Protein AF-0000000084952090 (afdb_homodimer)

pLDDT: mean 94.1, std 9.02, range [38.41, 98.94]

Nearest PDB structures (foldseek):
  3zok-assembly2_D  TM=9.155E-01  e=1.968E-28  Actinidia chinensis
  3okf-assembly1_B  TM=8.513E-01  e=1.445E-29  Vibrio cholerae O1 biovar El Tor str. N16961
  6lk2-assembly2_B  TM=8.761E-01  e=4.570E-27  Providencia alcalifaciens F90-2004
  5eks-assembly3_B-2  TM=8.625E-01  e=2.286E-27  Acinetobacter baumannii
  2d2x-assembly1_A  TM=8.393E-01  e=6.161E-25  Niallia circulans

InterPro domains:
  IPR016037 3-dehydroquinate synthase AroB [TIGR01357] (9-350)
  IPR030960 3-dehydroquinate synthase, N-terminal domain [PF01761] (62-174)
  IPR030963 3-dehydroquinate synthase family [PIRSF001455] (5-344)
  IPR050071 Dehydroquinate Synthase [PTHR43622] (6-352)
  IPR056179 3-dehydroquinate synthase, C-terminal domain [PF24621] (176-319)

Organism: Flavobacterium frigoris (strain PS1) (NCBI:txid1086011)

Radius of gyration: 27.33 Å; Cα contacts (8 Å, |Δi|>4): 1380; chains: 2; bounding box: 59×80×60 Å

Sequence (710 aa):
MQSIQASNYPIHFNEKGYEALNLHLKENKYSNLFIIVDTNTNEFCLPKFLPFIETDLTIEIIEFENGEENKNIETCVQIWNVLTELGADRKTLIINLGGGVVTDLGGFVSSTFKRGVAFIHIPTTLLSMVDASVGGKNGVDLGNLKNQIGVINTPNMVLIDTEYLETLPQNEMRSGLAEMLKHGLIYDKAYWEQFLDLKAIDFVDLDELIHRSVAIKNEIVSQDPTEKHIRKSLNFGHTLGHAIESYFLENENKTTLLHGEAIAIGMILESYISLDKELINADEYNLIKTTIKSIFEDVTILDNDIQPILELLIHDKKNEYGTIQFALIEGIGNIKINQSVENELILRAFNDYKSMQSIQASNYPIHFNEKGYEALNLHLKENKYSNLFIIVDTNTNEFCLPKFLPFIETDLTIEIIEFENGEENKNIETCVQIWNVLTELGADRKTLIINLGGGVVTDLGGFVSSTFKRGVAFIHIPTTLLSMVDASVGGKNGVDLGNLKNQIGVINTPNMVLIDTEYLETLPQNEMRSGLAEMLKHGLIYDKAYWEQFLDLKAIDFVDLDELIHRSVAIKNEIVSQDPTEKHIRKSLNFGHTLGHAIESYFLENENKTTLLHGEAIAIGMILESYISLDKELINADEYNLIKTTIKSIFEDVTILDNDIQPILELLIHDKKNEYGTIQFALIEGIGNIKINQSVENELILRAFNDYKS

Foldseek 3Di:
DDWDDFPQAIEAEAPVLLVVVQVVQVVADAQAEEEEDEPVCVPQPVVVPVVSHDDPHHYHYHYHHDDLQCQAVVVLVVVLVVCVVVPPDQRYEYEQEEALSSQQSVLQSQCPNVNHHAYEYEYLFLQRLLDRLPQQWHAGADQLAGRPGTDRGHHNYYYYYPVSCVPPDPLRNLLSVLLLCLLQQAANVVLNVVLLCVVPQDPVNVVVSSVVSNVSLSVQCSVPSPCPPSNLSSCQLVLLLSLLQSLQVPDPVHDHDDSSQSSLLSNLLLQLVCCVVVLDDPVQSVSSLVSSCVSHPQDDDDPVSLVSSVVSSVVVVCVPVQWHWHWHGNGGNHIDGGDTDHVVSSVVSVVVSVD/DDWDDFPQAIEAEAPVLLVVVQVVQVVADAQAEEEEDEPVCVPQPVVVPVVSHDDPHHYHYHYHHDDLQCQAVVVLVVVLVVCVVVPPDQRYEYEQEEALSSQQSVLQSQCPNVNHHAYEYEYLFLQRLLDRLPQQWHAGADQLAGRPGTDRGHHNYYYYYPVSCVPPDPLRNLLNVLLLCLLQQAANVVLNVVLLCVVPADDVNVVVSSVVSNVSLSVQCSVPSPCPPSNLSSCQLVLLLSLLQSLQVPDPVHPHDDSSQSSLLSNLLLALVCCVVVLDDPVQSVSSLVSSCVSHPQDDDDPVSLVSSVVSSVVVVCVPVQWHWHWHGNGGNHIDGGDTDHVVSSVVSVVVSVD

Solvent-accessible surface area (backbone atoms only — not comparable to full-atom values): 36079 Å² total; per-residue (Å²): 116,80,64,45,81,48,90,81,30,44,34,27,34,42,73,58,20,48,53,51,48,34,50,49,57,69,73,41,89,57,73,34,36,36,39,40,26,26,55,63,29,50,68,72,41,44,73,70,49,56,80,63,62,64,75,88,59,58,76,44,80,46,75,45,69,66,58,74,89,49,31,29,62,67,51,44,52,53,51,52,50,51,39,46,75,72,52,46,40,77,48,22,35,38,36,17,39,18,34,43,58,36,29,15,37,42,44,33,46,31,45,22,43,63,41,36,31,51,31,32,34,33,31,39,32,50,36,9,54,46,42,46,60,57,77,17,61,16,28,23,22,55,85,67,41,75,56,37,37,19,37,73,59,69,42,67,30,31,34,40,39,75,71,46,48,75,77,46,53,66,69,52,46,52,24,15,46,36,56,48,48,46,47,8,38,45,60,32,43,71,63,35,59,60,59,77,49,56,90,73,60,50,70,73,50,44,55,54,51,45,51,48,35,34,48,52,50,46,56,40,28,65,75,21,77,82,51,84,54,70,30,41,47,76,40,46,16,40,65,56,7,50,20,46,32,30,46,24,60,71,34,87,93,41,76,66,57,55,71,24,56,23,29,46,52,13,39,43,35,40,38,44,48,15,36,76,69,63,36,34,51,71,66,57,42,50,51,51,43,54,54,51,53,72,77,40,81,89,74,92,76,54,79,83,48,48,61,66,29,52,58,51,38,52,56,45,30,58,30,59,94,82,25,38,58,34,33,28,43,49,35,79,21,23,59,42,63,77,38,74,46,52,69,68,58,54,51,51,23,55,55,56,72,74,103,115,82,63,44,80,47,90,80,29,44,34,28,34,42,72,59,21,47,53,51,49,35,51,50,58,69,73,40,86,56,74,34,36,36,38,40,26,25,56,62,29,50,69,72,42,42,73,69,48,57,79,64,61,64,74,90,57,60,76,44,80,45,74,45,70,65,58,73,90,50,31,29,61,69,51,44,52,53,50,53,50,50,39,49,74,73,50,47,40,77,46,23,36,38,36,17,39,18,35,42,58,38,29,15,39,42,44,31,47,30,46,22,42,61,43,34,32,51,30,32,34,32,30,39,34,50,36,9,55,45,44,47,59,56,76,17,60,17,27,22,23,54,86,66,41,74,55,35,36,20,36,73,57,69,44,67,31,32,33,39,38,74,71,45,49,76,78,47,54,66,68,54,45,51,24,15,46,36,57,48,48,46,48,8,38,45,60,30,43,72,62,34,58,61,59,76,49,56,90,73,59,49,69,73,50,44,56,53,51,45,52,48,37,34,50,53,50,46,55,40,29,64,74,20,73,81,52,84,54,69,30,41,47,75,39,46,16,40,66,58,6,50,21,46,33,29,45,26,61,70,34,86,91,39,73,65,56,55,70,24,55,23,28,44,53,12,38,44,36,40,38,44,48,16,36,74,69,64,36,34,51,71,67,57,42,50,51,52,42,54,53,51,54,72,74,40,80,90,75,91,76,53,79,81,48,48,61,64,28,52,56,50,38,54,56,44,29,56,31,60,94,82,24,37,56,34,33,27,42,50,36,79,20,23,60,41,63,76,39,75,46,54,70,69,58,53,52,50,23,55,55,55,71,75,103

Structure (mmCIF, N/CA/C/O backbone):
data_AF-0000000084952090-model_v1
#
loop_
_entity.id
_entity.type
_entity.pdbx_description
1 polymer '3-dehydroquinate synthase'
#
loop_
_atom_site.group_PDB
_atom_site.id
_atom_site.type_symbol
_atom_site.label_atom_id
_atom_site.label_alt_id
_atom_site.label_comp_id
_atom_site.label_asym_id
_atom_site.label_entity_id
_atom_site.label_seq_id
_atom_site.pdbx_PDB_ins_code
_atom_site.Cartn_x
_atom_site.Cartn_y
_atom_site.Cartn_z
_atom_site.occupancy
_atom_site.B_iso_or_equiv
_atom_site.auth_seq_id
_atom_site.auth_comp_id
_atom_site.auth_asym_id
_atom_site.auth_atom_id
_atom_site.pdbx_PDB_model_num
ATOM 1 N N . MET A 1 1 ? 21.766 16.672 18.969 1 80.75 1 MET A N 1
ATOM 2 C CA . MET A 1 1 ? 20.422 16.219 19.312 1 80.75 1 MET A CA 1
ATOM 3 C C . MET A 1 1 ? 20.391 14.695 19.438 1 80.75 1 MET A C 1
ATOM 5 O O . MET A 1 1 ? 21.016 13.984 18.656 1 80.75 1 MET A O 1
ATOM 9 N N . GLN A 1 2 ? 19.625 14.297 20.438 1 89.62 2 GLN A N 1
ATOM 10 C CA . GLN A 1 2 ? 19.516 12.867 20.688 1 89.62 2 GLN A CA 1
ATOM 11 C C . GLN A 1 2 ? 18.562 12.195 19.703 1 89.62 2 GLN A C 1
ATOM 13 O O . GLN A 1 2 ? 17.531 12.773 19.344 1 89.62 2 GLN A O 1
ATOM 18 N N . SER A 1 3 ? 18.953 11.031 19.297 1 95.19 3 SER A N 1
ATOM 19 C CA . SER A 1 3 ? 18.094 10.258 18.422 1 95.19 3 SER A CA 1
ATOM 20 C C . SER A 1 3 ? 16.797 9.859 19.125 1 95.19 3 SER A C 1
ATOM 22 O O . SER A 1 3 ? 16.766 9.742 20.359 1 95.19 3 SER A O 1
ATOM 24 N N . ILE A 1 4 ? 15.773 9.773 18.391 1 95.62 4 ILE A N 1
ATOM 25 C CA . ILE A 1 4 ? 14.492 9.297 18.891 1 95.62 4 ILE A CA 1
ATOM 26 C C . ILE A 1 4 ? 14.211 7.898 18.344 1 95.62 4 ILE A C 1
ATOM 28 O O . ILE A 1 4 ? 14.328 7.66 17.141 1 95.62 4 ILE A O 1
ATOM 32 N N . GLN A 1 5 ? 13.891 6.953 19.25 1 92.81 5 GLN A N 1
ATOM 33 C CA . GLN A 1 5 ? 13.531 5.605 18.812 1 92.81 5 GLN A CA 1
ATOM 34 C C . GLN A 1 5 ? 12.023 5.48 18.609 1 92.81 5 GLN A C 1
ATOM 36 O O . GLN A 1 5 ? 11.266 5.418 19.594 1 92.81 5 GLN A O 1
ATOM 41 N N . ALA A 1 6 ? 11.641 5.434 17.422 1 91.19 6 ALA A N 1
ATOM 42 C CA . ALA A 1 6 ? 10.234 5.156 17.109 1 91.19 6 ALA A CA 1
ATOM 43 C C . ALA A 1 6 ? 9.945 3.66 17.188 1 91.19 6 ALA A C 1
ATOM 45 O O . ALA A 1 6 ? 10.812 2.873 17.578 1 91.19 6 ALA A O 1
ATOM 46 N N . SER A 1 7 ? 8.711 3.191 17.125 1 83.5 7 SER A N 1
ATOM 47 C CA . SER A 1 7 ? 8.312 1.8 17.328 1 83.5 7 SER A CA 1
ATOM 48 C C . SER A 1 7 ? 9.109 0.867 16.422 1 83.5 7 SER A C 1
ATOM 50 O O . SER A 1 7 ? 9.602 -0.17 16.859 1 83.5 7 SER A O 1
ATOM 52 N N . ASN A 1 8 ? 9.5 1.209 15.219 1 87.19 8 ASN A N 1
ATOM 53 C CA . ASN A 1 8 ? 10.172 0.226 14.375 1 87.19 8 ASN A CA 1
ATOM 54 C C . ASN A 1 8 ? 11.234 0.877 13.492 1 87.19 8 ASN A C 1
ATOM 56 O O . ASN A 1 8 ? 11.664 0.292 12.492 1 87.19 8 ASN A O 1
ATOM 60 N N . TYR A 1 9 ? 11.617 2.098 13.93 1 95.12 9 TYR A N 1
ATOM 61 C CA . TYR A 1 9 ? 12.672 2.752 13.156 1 95.12 9 TYR A CA 1
ATOM 62 C C . TYR A 1 9 ? 13.266 3.922 13.93 1 95.12 9 TYR A C 1
ATOM 64 O O . TYR A 1 9 ? 12.578 4.555 14.734 1 95.12 9 TYR A O 1
ATOM 72 N N . PRO A 1 10 ? 14.5 4.242 13.727 1 97.75 10 PRO A N 1
ATOM 73 C CA . PRO A 1 10 ? 15.141 5.371 14.406 1 97.75 10 PRO A CA 1
ATOM 74 C C . PRO A 1 10 ? 14.969 6.691 13.656 1 97.75 10 PRO A C 1
ATOM 76 O O . PRO A 1 10 ? 14.883 6.699 12.422 1 97.75 10 PRO A O 1
ATOM 79 N N . ILE A 1 11 ? 14.953 7.723 14.406 1 98.25 11 ILE A N 1
ATOM 80 C CA . ILE A 1 11 ? 15.031 9.086 13.898 1 98.25 11 ILE A CA 1
ATOM 81 C C . ILE A 1 11 ? 16.328 9.742 14.383 1 98.25 11 ILE A C 1
ATOM 83 O O . ILE A 1 11 ? 16.516 9.938 15.578 1 98.25 11 ILE A O 1
ATOM 87 N N . HIS A 1 12 ? 17.188 10.008 13.469 1 98.31 12 HIS A N 1
ATOM 88 C CA . HIS A 1 12 ? 18.469 10.617 13.789 1 98.31 12 HIS A CA 1
ATOM 89 C C . HIS A 1 12 ? 18.5 12.086 13.375 1 98.31 12 HIS A C 1
ATOM 91 O O . HIS A 1 12 ? 17.781 12.492 12.461 1 98.31 12 HIS A O 1
ATOM 97 N N . PHE A 1 13 ? 19.406 12.836 14.023 1 97.44 13 PHE A N 1
ATOM 98 C CA . PHE A 1 13 ? 19.484 14.273 13.773 1 97.44 13 PHE A CA 1
ATOM 99 C C . PHE A 1 13 ? 20.906 14.68 13.398 1 97.44 13 PHE A C 1
ATOM 101 O O . PHE A 1 13 ? 21.875 14.211 14 1 97.44 13 PHE A O 1
ATOM 108 N N . ASN A 1 14 ? 21.016 15.453 12.422 1 95.81 14 ASN A N 1
ATOM 109 C CA . ASN A 1 14 ? 22.25 16.141 12.039 1 95.81 14 ASN A CA 1
ATOM 110 C C . ASN A 1 14 ? 23.406 15.156 11.836 1 95.81 14 ASN A C 1
ATOM 112 O O . ASN A 1 14 ? 23.234 14.125 11.18 1 95.81 14 ASN A O 1
ATOM 116 N N . GLU A 1 15 ? 24.5 15.375 12.32 1 94.62 15 GLU A N 1
ATOM 117 C CA . GLU A 1 15 ? 25.688 14.602 12.016 1 94.62 15 GLU A CA 1
ATOM 118 C C . GLU A 1 15 ? 25.516 13.133 12.367 1 94.62 15 GLU A C 1
ATOM 120 O O . GLU A 1 15 ? 25.984 12.25 11.648 1 94.62 15 GLU A O 1
ATOM 125 N N . LYS A 1 16 ? 24.844 12.898 13.383 1 95.38 16 LYS A N 1
ATOM 126 C CA . LYS A 1 16 ? 24.594 11.523 13.812 1 95.38 16 LYS A CA 1
ATOM 127 C C . LYS A 1 16 ? 23.781 10.758 12.781 1 95.38 16 LYS A C 1
ATOM 129 O O . LYS A 1 16 ? 23.922 9.539 12.648 1 95.38 16 LYS A O 1
ATOM 134 N N . GLY A 1 17 ? 23.016 11.492 12.102 1 97.5 17 GLY A N 1
ATOM 135 C CA . GLY A 1 17 ? 22.188 10.883 11.062 1 97.5 17 GLY A CA 1
ATOM 136 C C . GLY A 1 17 ? 23.016 10.312 9.922 1 97.5 17 GLY A C 1
ATOM 137 O O . GLY A 1 17 ? 22.734 9.219 9.438 1 97.5 17 GLY A O 1
ATOM 138 N N . TYR A 1 18 ? 24.016 11.031 9.516 1 98.06 18 TYR A N 1
ATOM 139 C CA . TYR A 1 18 ? 24.844 10.586 8.406 1 98.06 18 TYR A CA 1
ATOM 140 C C . TYR A 1 18 ? 25.719 9.406 8.82 1 98.06 18 TYR A C 1
ATOM 142 O O . TYR A 1 18 ? 25.969 8.5 8.031 1 98.06 18 TYR A O 1
ATOM 150 N N . GLU A 1 19 ? 26.141 9.438 10.031 1 97.75 19 GLU A N 1
ATOM 151 C CA . GLU A 1 19 ? 26.891 8.297 10.562 1 97.75 19 GLU A CA 1
ATOM 152 C C . GLU A 1 19 ? 26.031 7.035 10.547 1 97.75 19 GLU A C 1
ATOM 154 O O . GLU A 1 19 ? 26.484 5.973 10.125 1 97.75 19 GLU A O 1
ATOM 159 N N . ALA A 1 20 ? 24.828 7.199 11.008 1 98.06 20 ALA A N 1
ATOM 160 C CA . ALA A 1 20 ? 23.891 6.078 11.047 1 98.06 20 ALA A CA 1
ATOM 161 C C . ALA A 1 20 ? 23.562 5.582 9.648 1 98.06 20 ALA A C 1
ATOM 163 O O . ALA A 1 20 ? 23.453 4.375 9.414 1 98.06 20 ALA A O 1
ATOM 164 N N . LEU A 1 21 ? 23.422 6.492 8.742 1 98.38 21 LEU A N 1
ATOM 165 C CA . LEU A 1 21 ? 23.109 6.152 7.359 1 98.38 21 LEU A CA 1
ATOM 166 C C . LEU A 1 21 ? 24.234 5.324 6.742 1 98.38 21 LEU A C 1
ATOM 168 O O . LEU A 1 21 ? 23.984 4.285 6.125 1 98.38 21 LEU A O 1
ATOM 172 N N . ASN A 1 22 ? 25.453 5.793 6.891 1 98.44 22 ASN A N 1
ATOM 173 C CA . ASN A 1 22 ? 26.594 5.094 6.312 1 98.44 22 ASN A CA 1
ATOM 174 C C . ASN A 1 22 ? 26.797 3.727 6.961 1 98.44 22 ASN A C 1
ATOM 176 O O . ASN A 1 22 ? 27.188 2.768 6.289 1 98.44 22 ASN A O 1
ATOM 180 N N . LEU A 1 23 ? 26.578 3.629 8.25 1 98 23 LEU A N 1
ATOM 181 C CA . LEU A 1 23 ? 26.625 2.336 8.922 1 98 23 LEU A CA 1
ATOM 182 C C . LEU A 1 23 ? 25.562 1.395 8.367 1 98 23 LEU A C 1
ATOM 184 O O . LEU A 1 23 ? 25.828 0.214 8.133 1 98 23 LEU A O 1
ATOM 188 N N . HIS A 1 24 ? 24.359 1.898 8.172 1 98.06 24 HIS A N 1
ATOM 189 C CA . HIS A 1 24 ? 23.266 1.123 7.609 1 98.06 24 HIS A CA 1
ATOM 190 C C . HIS A 1 24 ? 23.609 0.59 6.227 1 98.06 24 HIS A C 1
ATOM 192 O O . HIS A 1 24 ? 23.344 -0.573 5.914 1 98.06 24 HIS A O 1
ATOM 198 N N . LEU A 1 25 ? 24.172 1.446 5.391 1 97.56 25 LEU A N 1
ATOM 199 C CA . LEU A 1 25 ? 24.562 1.071 4.035 1 97.56 25 LEU A CA 1
ATOM 200 C C . LEU A 1 25 ? 25.641 -0.006 4.059 1 97.56 25 LEU A C 1
ATOM 202 O O . LEU A 1 25 ? 25.656 -0.895 3.207 1 97.56 25 LEU A O 1
ATOM 206 N N . LYS A 1 26 ? 26.516 0.065 5.02 1 96 26 LYS A N 1
ATOM 207 C CA . LYS A 1 26 ? 27.609 -0.9 5.148 1 96 26 LYS A CA 1
ATOM 208 C C . LYS A 1 26 ? 27.094 -2.244 5.652 1 96 26 LYS A C 1
ATOM 210 O O . LYS A 1 26 ? 27.578 -3.299 5.234 1 96 26 LYS A O 1
ATOM 215 N N . GLU A 1 27 ? 26.141 -2.195 6.488 1 96.12 27 GLU A N 1
ATOM 216 C CA . GLU A 1 27 ? 25.688 -3.396 7.18 1 96.12 27 GLU A CA 1
ATOM 217 C C . GLU A 1 27 ? 24.656 -4.156 6.348 1 96.12 27 GLU A C 1
ATOM 219 O O . GLU A 1 27 ? 24.406 -5.34 6.586 1 96.12 27 GLU A O 1
ATOM 224 N N . ASN A 1 28 ? 24.062 -3.465 5.48 1 94 28 ASN A N 1
ATOM 225 C CA . ASN A 1 28 ? 23.031 -4.098 4.664 1 94 28 ASN A CA 1
ATOM 226 C C . ASN A 1 28 ? 23.484 -4.266 3.217 1 94 28 ASN A C 1
ATOM 228 O O . ASN A 1 28 ? 24.188 -3.406 2.678 1 94 28 ASN A O 1
ATOM 232 N N . LYS A 1 29 ? 23.266 -5.371 2.65 1 89.69 29 LYS A N 1
ATOM 233 C CA . LYS A 1 29 ? 23.688 -5.672 1.283 1 89.69 29 LYS A CA 1
ATOM 234 C C . LYS A 1 29 ? 22.594 -5.305 0.281 1 89.69 29 LYS A C 1
ATOM 236 O O . LYS A 1 29 ? 21.922 -6.184 -0.255 1 89.69 29 LYS A O 1
ATOM 241 N N . TYR A 1 30 ? 22.531 -4.035 -0.062 1 94.88 30 TYR A N 1
ATOM 242 C CA . TYR A 1 30 ? 21.609 -3.576 -1.085 1 94.88 30 TYR A CA 1
ATOM 243 C C . TYR A 1 30 ? 22.188 -3.771 -2.48 1 94.88 30 TYR A C 1
ATOM 245 O O . TYR A 1 30 ? 23.406 -3.738 -2.662 1 94.88 30 TYR A O 1
ATOM 253 N N . SER A 1 31 ? 21.344 -3.988 -3.449 1 91.38 31 SER A N 1
ATOM 254 C CA . SER A 1 31 ? 21.766 -4.156 -4.836 1 91.38 31 SER A CA 1
ATOM 255 C C . SER A 1 31 ? 22.078 -2.814 -5.484 1 91.38 31 SER A C 1
ATOM 257 O O . SER A 1 31 ? 22.984 -2.713 -6.305 1 91.38 31 SER A O 1
ATOM 259 N N . ASN A 1 32 ? 21.359 -1.818 -5.176 1 93.94 32 ASN A N 1
ATOM 260 C CA . ASN A 1 32 ? 21.5 -0.47 -5.711 1 93.94 32 ASN A CA 1
ATOM 261 C C . ASN A 1 32 ? 20.766 0.558 -4.855 1 93.94 32 ASN A C 1
ATOM 263 O O . ASN A 1 32 ? 20.047 0.196 -3.93 1 93.94 32 ASN A O 1
ATOM 267 N N . LEU A 1 33 ? 21.125 1.8 -5.125 1 98 33 LEU A N 1
ATOM 268 C CA . LEU A 1 33 ? 20.578 2.92 -4.363 1 98 33 LEU A CA 1
ATOM 269 C C . LEU A 1 33 ? 19.938 3.947 -5.289 1 98 33 LEU A C 1
ATOM 271 O O . LEU A 1 33 ? 20.562 4.395 -6.258 1 98 33 LEU A O 1
ATOM 275 N N . PHE A 1 34 ? 18.672 4.195 -5.02 1 98.81 34 PHE A N 1
ATOM 276 C CA . PHE A 1 34 ? 17.953 5.258 -5.723 1 98.81 34 PHE A CA 1
ATOM 277 C C . PHE A 1 34 ? 17.672 6.43 -4.793 1 98.81 34 PHE A C 1
ATOM 279 O O . PHE A 1 34 ? 17.328 6.234 -3.623 1 98.81 34 PHE A O 1
ATOM 286 N N . ILE A 1 35 ? 17.844 7.664 -5.25 1 98.94 35 ILE A N 1
ATOM 287 C CA . ILE A 1 35 ? 17.484 8.867 -4.516 1 98.94 35 ILE A CA 1
ATOM 288 C C . ILE A 1 35 ? 16.375 9.617 -5.262 1 98.94 35 ILE A C 1
ATOM 290 O O . ILE A 1 35 ? 16.562 10.023 -6.41 1 98.94 35 ILE A O 1
ATOM 294 N N . ILE A 1 36 ? 15.219 9.75 -4.668 1 98.94 36 ILE A N 1
ATOM 295 C CA . ILE A 1 36 ? 14.102 10.484 -5.246 1 98.94 36 ILE A CA 1
ATOM 296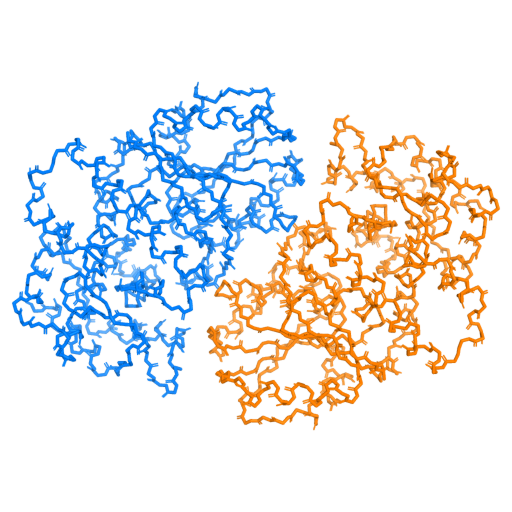 C C . ILE A 1 36 ? 14.125 11.93 -4.75 1 98.94 36 ILE A C 1
ATOM 298 O O . ILE A 1 36 ? 14.172 12.172 -3.545 1 98.94 36 ILE A O 1
ATOM 302 N N . VAL A 1 37 ? 14.125 12.867 -5.672 1 98.88 37 VAL A N 1
ATOM 303 C CA . VAL A 1 37 ? 14.141 14.297 -5.398 1 98.88 37 VAL A CA 1
ATOM 304 C C . VAL A 1 37 ? 13.125 15.008 -6.285 1 98.88 37 VAL A C 1
ATOM 306 O O . VAL A 1 37 ? 12.672 14.453 -7.289 1 98.88 37 VAL A O 1
ATOM 309 N N . ASP A 1 38 ? 12.633 16.188 -5.875 1 98.56 38 ASP A N 1
ATOM 310 C CA . ASP A 1 38 ? 11.93 17.047 -6.816 1 98.56 38 ASP A CA 1
ATOM 311 C C . ASP A 1 38 ? 12.875 18.109 -7.402 1 98.56 38 ASP A C 1
ATOM 313 O O . ASP A 1 38 ? 14.062 18.141 -7.07 1 98.56 38 ASP A O 1
ATOM 317 N N . THR A 1 39 ? 12.43 18.953 -8.266 1 98.25 39 THR A N 1
ATOM 318 C CA . THR A 1 39 ? 13.266 19.922 -8.969 1 98.25 39 THR A CA 1
ATOM 319 C C . THR A 1 39 ? 13.984 20.844 -7.984 1 98.25 39 THR A C 1
ATOM 321 O O . THR A 1 39 ? 15.164 21.156 -8.164 1 98.25 39 THR A O 1
ATOM 324 N N . ASN A 1 40 ? 13.367 21.281 -6.945 1 97.31 40 ASN A N 1
ATOM 325 C CA . ASN A 1 40 ? 13.992 22.141 -5.957 1 97.31 40 ASN A CA 1
ATOM 326 C C . ASN A 1 40 ? 15.07 21.406 -5.164 1 97.31 40 ASN A C 1
ATOM 328 O O . ASN A 1 40 ? 16.172 21.938 -4.977 1 97.31 40 ASN A O 1
ATOM 332 N N . THR A 1 41 ? 14.727 20.234 -4.707 1 98 41 THR A N 1
ATOM 333 C CA . THR A 1 41 ? 15.656 19.516 -3.844 1 98 41 THR A CA 1
ATOM 334 C C . THR A 1 41 ? 16.844 18.984 -4.648 1 98 41 THR A C 1
ATOM 336 O O . THR A 1 41 ? 17.938 18.828 -4.117 1 98 41 THR A O 1
ATOM 339 N N . ASN A 1 42 ? 16.594 18.672 -5.898 1 98.38 42 ASN A N 1
ATOM 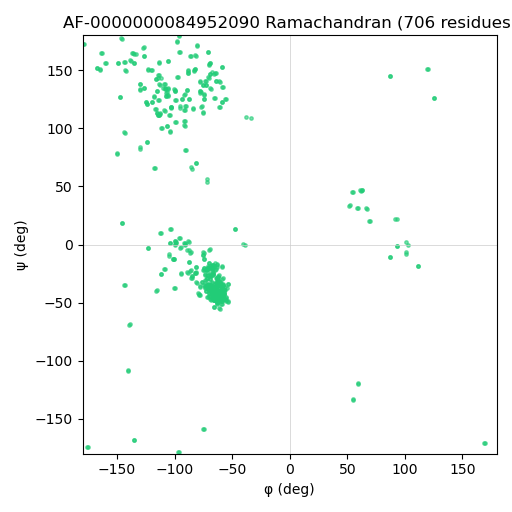340 C CA . ASN A 1 42 ? 17.703 18.328 -6.773 1 98.38 42 ASN A CA 1
ATOM 341 C C . ASN A 1 42 ? 18.719 19.469 -6.859 1 98.38 42 ASN A C 1
ATOM 343 O O . ASN A 1 42 ? 19.922 19.219 -6.875 1 98.38 42 ASN A O 1
ATOM 347 N N . GLU A 1 43 ? 18.234 20.641 -6.918 1 97.62 43 GLU A N 1
ATOM 348 C CA . GLU A 1 43 ? 19.078 21.812 -7.086 1 97.62 43 GLU A CA 1
ATOM 349 C C . GLU A 1 43 ? 19.734 22.219 -5.766 1 97.62 43 GLU A C 1
ATOM 351 O O . GLU A 1 43 ? 20.938 22.469 -5.711 1 97.62 43 GLU A O 1
ATOM 356 N N . PHE A 1 44 ? 19.016 22.203 -4.688 1 97.56 44 PHE A N 1
ATOM 357 C CA . PHE A 1 44 ? 19.469 22.906 -3.496 1 97.56 44 PHE A CA 1
ATOM 358 C C . PHE A 1 44 ? 19.906 21.922 -2.42 1 97.56 44 PHE A C 1
ATOM 360 O O . PHE A 1 44 ? 20.625 22.297 -1.49 1 97.56 44 PHE A O 1
ATOM 367 N N . CYS A 1 45 ? 19.438 20.656 -2.48 1 98.38 45 CYS A N 1
ATOM 368 C CA . CYS A 1 45 ? 19.672 19.75 -1.355 1 98.38 45 CYS A CA 1
ATOM 369 C C . CYS A 1 45 ? 20.562 18.578 -1.761 1 98.38 45 CYS A C 1
ATOM 371 O O . CYS A 1 45 ? 21.438 18.172 -1.003 1 98.38 45 CYS A O 1
ATOM 373 N N . LEU A 1 46 ? 20.375 18.047 -2.955 1 98.56 46 LEU A N 1
ATOM 374 C CA . LEU A 1 46 ? 21.094 16.859 -3.412 1 98.56 46 LEU A CA 1
ATOM 375 C C . LEU A 1 46 ? 22.594 17.094 -3.4 1 98.56 46 LEU A C 1
ATOM 377 O O . LEU A 1 46 ? 23.359 16.234 -2.924 1 98.56 46 LEU A O 1
ATOM 381 N N . PRO A 1 47 ? 23.125 18.219 -3.887 1 98 47 PRO A N 1
ATOM 382 C CA . PRO A 1 47 ? 24.578 18.453 -3.873 1 98 47 PRO A CA 1
ATOM 383 C C . PRO A 1 47 ? 25.156 18.5 -2.461 1 98 47 PRO A C 1
ATOM 385 O O . PRO A 1 47 ? 26.312 18.156 -2.26 1 98 47 PRO A O 1
ATOM 388 N N . LYS A 1 48 ? 24.344 18.891 -1.521 1 97.06 48 LYS A N 1
ATOM 389 C CA . LYS A 1 48 ? 24.781 18.906 -0.126 1 97.06 48 LYS A CA 1
ATOM 390 C C . LYS A 1 48 ? 24.797 17.5 0.472 1 97.06 48 LYS A C 1
ATOM 392 O O . LYS A 1 48 ? 25.609 17.203 1.34 1 97.06 48 LYS A O 1
ATOM 397 N N . PHE A 1 49 ? 23.906 16.703 0.022 1 98.44 49 PHE A N 1
ATOM 398 C CA . PHE A 1 49 ? 23.703 15.367 0.582 1 98.44 49 PHE A CA 1
ATOM 399 C C . PHE A 1 49 ? 24.766 14.391 0.079 1 98.44 49 PHE A C 1
ATOM 401 O O . PHE A 1 49 ? 25.312 13.609 0.857 1 98.44 49 PHE A O 1
ATOM 408 N N . LEU A 1 50 ? 25.094 14.406 -1.175 1 98.12 50 LEU A N 1
ATOM 409 C CA . LEU A 1 50 ? 25.875 13.391 -1.862 1 98.12 50 LEU A CA 1
ATOM 410 C C . LEU A 1 50 ? 27.25 13.242 -1.227 1 98.12 50 LEU A C 1
ATOM 412 O O . LEU A 1 50 ? 27.75 12.125 -1.071 1 98.12 50 LEU A O 1
ATOM 416 N N . PRO A 1 51 ? 27.922 14.305 -0.746 1 97.31 51 PRO A N 1
ATOM 417 C CA . PRO A 1 51 ? 29.25 14.164 -0.154 1 97.31 51 PRO A CA 1
ATOM 418 C C . PRO A 1 51 ? 29.25 13.375 1.151 1 97.31 51 PRO A C 1
ATOM 420 O O . PRO A 1 51 ? 30.281 12.875 1.588 1 97.31 51 PRO A O 1
ATOM 423 N N . PHE A 1 52 ? 28.094 13.242 1.74 1 97.62 52 PHE A N 1
ATOM 424 C CA . PHE A 1 52 ? 28.016 12.57 3.033 1 97.62 52 PHE A CA 1
ATOM 425 C C . PHE A 1 52 ? 27.859 11.07 2.852 1 97.62 52 PHE A C 1
ATOM 427 O O . PHE A 1 52 ? 28.031 10.305 3.803 1 97.62 52 PHE A O 1
ATOM 434 N N . ILE A 1 53 ? 27.516 10.602 1.658 1 96.88 53 ILE A N 1
ATOM 435 C CA . ILE A 1 53 ? 27.188 9.195 1.438 1 96.88 53 ILE A CA 1
ATOM 436 C C . ILE A 1 53 ? 28.469 8.422 1.145 1 96.88 53 ILE A C 1
ATOM 438 O O . ILE A 1 53 ? 29.25 8.797 0.263 1 96.88 53 ILE A O 1
ATOM 442 N N . GLU A 1 54 ? 28.672 7.422 1.901 1 96.75 54 GLU A N 1
ATOM 443 C CA . GLU A 1 54 ? 29.812 6.516 1.698 1 96.75 54 GLU A CA 1
ATOM 444 C C . GLU A 1 54 ? 29.328 5.141 1.235 1 96.75 54 GLU A C 1
ATOM 446 O O . GLU A 1 54 ? 29 4.281 2.057 1 96.75 54 GLU A O 1
ATOM 451 N N . THR A 1 55 ? 29.422 4.887 -0.053 1 95.81 55 THR A N 1
ATOM 452 C CA . THR A 1 55 ? 28.969 3.6 -0.57 1 95.81 55 THR A CA 1
ATOM 453 C C . THR A 1 55 ? 29.594 3.318 -1.935 1 95.81 55 THR A C 1
ATOM 455 O O . THR A 1 55 ? 30.031 4.242 -2.629 1 95.81 55 THR A O 1
ATOM 458 N N . ASP A 1 56 ? 29.672 2.061 -2.289 1 94.44 56 ASP A N 1
ATOM 459 C CA . ASP A 1 56 ? 30.125 1.649 -3.613 1 94.44 56 ASP A CA 1
ATOM 460 C C . ASP A 1 56 ? 28.938 1.309 -4.52 1 94.44 56 ASP A C 1
ATOM 462 O O . ASP A 1 56 ? 29.141 0.932 -5.68 1 94.44 56 ASP A O 1
ATOM 466 N N . LEU A 1 57 ? 27.781 1.503 -3.984 1 94.5 57 LEU A N 1
ATOM 467 C CA . LEU A 1 57 ? 26.578 1.219 -4.773 1 94.5 57 LEU A CA 1
ATOM 468 C C . LEU A 1 57 ? 26.422 2.227 -5.906 1 94.5 57 LEU A C 1
ATOM 470 O O . LEU A 1 57 ? 26.812 3.389 -5.77 1 94.5 57 LEU A O 1
ATOM 474 N N . THR A 1 58 ? 25.891 1.701 -6.953 1 93.81 58 THR A N 1
ATOM 475 C CA . THR A 1 58 ? 25.453 2.629 -7.988 1 93.81 58 THR A CA 1
ATOM 476 C C . THR A 1 58 ? 24.297 3.494 -7.48 1 93.81 58 THR A C 1
ATOM 478 O O . THR A 1 58 ? 23.312 2.975 -6.969 1 93.81 58 THR A O 1
ATOM 481 N N . ILE A 1 59 ? 24.5 4.828 -7.609 1 97 59 ILE A N 1
ATOM 482 C CA . ILE A 1 59 ? 23.469 5.762 -7.176 1 97 59 ILE A CA 1
ATOM 483 C C . ILE A 1 59 ? 22.719 6.309 -8.391 1 97 59 ILE A C 1
ATOM 485 O O . ILE A 1 59 ? 23.328 6.867 -9.305 1 97 59 ILE A O 1
ATOM 489 N N . GLU A 1 60 ? 21.453 6.047 -8.453 1 98.12 60 GLU A N 1
ATOM 490 C CA . GLU A 1 60 ? 20.594 6.605 -9.492 1 98.12 60 GLU A CA 1
ATOM 491 C C . GLU A 1 60 ? 19.672 7.688 -8.93 1 98.12 60 GLU A C 1
ATOM 493 O O . GLU A 1 60 ? 19.062 7.5 -7.883 1 98.12 60 GLU A O 1
ATOM 498 N N . ILE A 1 61 ? 19.641 8.859 -9.625 1 98.75 61 ILE A N 1
ATOM 499 C CA . ILE A 1 61 ? 18.797 9.969 -9.188 1 98.75 61 ILE A CA 1
ATOM 500 C C . ILE A 1 61 ? 17.5 9.992 -9.992 1 98.75 61 ILE A C 1
ATOM 502 O O . ILE A 1 61 ? 17.531 9.938 -11.227 1 98.75 61 ILE A O 1
ATOM 506 N N . ILE A 1 62 ? 16.375 9.961 -9.336 1 98.81 62 ILE A N 1
ATOM 507 C CA . ILE A 1 62 ? 15.07 10.117 -9.984 1 98.81 62 ILE A CA 1
ATOM 508 C C . ILE A 1 62 ? 14.469 11.469 -9.602 1 98.81 62 ILE A C 1
ATOM 510 O O . ILE A 1 62 ? 14.172 11.711 -8.43 1 98.81 62 ILE A O 1
ATOM 514 N N . GLU A 1 63 ? 14.305 12.312 -10.547 1 98.75 63 GLU A N 1
ATOM 515 C CA . GLU A 1 63 ? 13.758 13.648 -10.328 1 98.75 63 GLU A CA 1
ATOM 516 C C . GLU A 1 63 ? 12.344 13.766 -10.898 1 98.75 63 GLU A C 1
ATOM 518 O O . GLU A 1 63 ? 12.062 13.25 -11.984 1 98.75 63 GLU A O 1
ATOM 523 N N . PHE A 1 64 ? 11.438 14.336 -10.156 1 98.44 64 PHE A N 1
ATOM 524 C CA . PHE A 1 64 ? 10.133 14.719 -10.68 1 98.44 64 PHE A CA 1
ATOM 525 C C . PHE A 1 64 ? 9.836 16.188 -10.383 1 98.44 64 PHE A C 1
ATOM 527 O O . PHE A 1 64 ? 10.586 16.844 -9.648 1 98.44 64 PHE A O 1
ATOM 534 N N . GLU A 1 65 ? 8.82 16.75 -10.953 1 98.06 65 GLU A N 1
ATOM 535 C CA . GLU A 1 65 ? 8.508 18.172 -10.82 1 98.06 65 GLU A CA 1
ATOM 536 C C . GLU A 1 65 ? 7.973 18.5 -9.43 1 98.06 65 GLU A C 1
ATOM 538 O O . GLU A 1 65 ? 7.16 17.75 -8.883 1 98.06 65 GLU A O 1
ATOM 543 N N . ASN A 1 66 ? 8.453 19.594 -8.906 1 96.62 66 ASN A N 1
ATOM 544 C CA . ASN A 1 66 ? 8 19.984 -7.574 1 96.62 66 ASN A CA 1
ATOM 545 C C . ASN A 1 66 ? 6.547 20.453 -7.586 1 96.62 66 ASN A C 1
ATOM 547 O O . ASN A 1 66 ? 6.035 20.875 -8.625 1 96.62 66 ASN A O 1
ATOM 551 N N . GLY A 1 67 ? 5.863 20.328 -6.332 1 93.75 67 GLY A N 1
ATOM 552 C CA . GLY A 1 67 ? 4.523 20.875 -6.184 1 93.75 67 GLY A CA 1
ATOM 553 C C . GLY A 1 67 ? 3.48 19.844 -5.84 1 93.75 67 GLY A C 1
ATOM 554 O O . GLY A 1 67 ? 3.555 18.703 -6.309 1 93.75 67 GLY A O 1
ATOM 555 N N . GLU A 1 68 ? 2.48 20.281 -5.148 1 93.5 68 GLU A N 1
ATOM 556 C CA . GLU A 1 68 ? 1.393 19.422 -4.707 1 93.5 68 GLU A CA 1
ATOM 557 C C . GLU A 1 68 ? 0.658 18.797 -5.895 1 93.5 68 GLU A C 1
ATOM 559 O O . GLU A 1 68 ? 0.162 17.672 -5.809 1 93.5 68 GLU A O 1
ATOM 564 N N . GLU A 1 69 ? 0.608 19.531 -6.973 1 93.12 69 GLU A N 1
ATOM 565 C CA . GLU A 1 69 ? -0.111 19.062 -8.156 1 93.12 69 GLU A CA 1
ATOM 566 C C . GLU A 1 69 ? 0.52 17.797 -8.727 1 93.12 69 GLU A C 1
ATOM 568 O O . GLU A 1 69 ? -0.122 17.062 -9.484 1 93.12 69 GLU A O 1
ATOM 573 N N . ASN A 1 70 ? 1.781 17.531 -8.336 1 96.5 70 ASN A N 1
ATOM 574 C CA . ASN A 1 70 ? 2.48 16.359 -8.844 1 96.5 70 ASN A CA 1
ATOM 575 C C . ASN A 1 70 ? 2.449 15.211 -7.844 1 96.5 70 ASN A C 1
ATOM 577 O O . ASN A 1 70 ? 2.996 14.133 -8.102 1 96.5 70 ASN A O 1
ATOM 581 N N . LYS A 1 71 ? 1.84 15.406 -6.707 1 97.38 71 LYS A N 1
ATOM 582 C CA . LYS A 1 71 ? 1.661 14.359 -5.707 1 97.38 71 LYS A CA 1
ATOM 583 C C . LYS A 1 71 ? 0.473 13.469 -6.051 1 97.38 71 LYS A C 1
ATOM 585 O O . LYS A 1 71 ? -0.54 13.469 -5.348 1 97.38 71 LYS A O 1
ATOM 590 N N . ASN A 1 72 ? 0.635 12.672 -7.098 1 97.56 72 ASN A N 1
ATOM 591 C CA . ASN A 1 72 ? -0.474 11.867 -7.586 1 97.56 72 ASN A CA 1
ATOM 592 C C . ASN A 1 72 ? 0.012 10.531 -8.141 1 97.56 72 ASN A C 1
ATOM 594 O O . ASN A 1 72 ? 1.217 10.281 -8.203 1 97.56 72 ASN A O 1
ATOM 598 N N . ILE A 1 73 ? -0.915 9.672 -8.586 1 98.31 73 ILE A N 1
ATOM 599 C CA . ILE A 1 73 ? -0.629 8.305 -9.008 1 98.31 73 ILE A CA 1
ATOM 600 C C . ILE A 1 73 ? 0.137 8.328 -10.328 1 98.31 73 ILE A C 1
ATOM 602 O O . ILE A 1 73 ? 1.008 7.484 -10.562 1 98.31 73 ILE A O 1
ATOM 606 N N . GLU A 1 74 ? -0.153 9.242 -11.148 1 97.75 74 GLU A N 1
ATOM 607 C CA . GLU A 1 74 ? 0.548 9.336 -12.422 1 97.75 74 GLU A CA 1
ATOM 608 C C . GLU A 1 74 ? 2.051 9.508 -12.219 1 97.75 74 GLU A C 1
ATOM 610 O O . GLU A 1 74 ? 2.852 8.859 -12.898 1 97.75 74 GLU A O 1
ATOM 615 N N . THR A 1 75 ? 2.424 10.398 -11.336 1 98.56 75 THR A N 1
ATOM 616 C CA . THR A 1 75 ? 3.83 10.578 -11 1 98.56 75 THR A CA 1
ATOM 617 C C . THR A 1 75 ? 4.422 9.289 -10.438 1 98.56 75 THR A C 1
ATOM 619 O O . THR A 1 75 ? 5.551 8.922 -10.766 1 98.56 75 THR A O 1
ATOM 622 N N . CYS A 1 76 ? 3.672 8.586 -9.625 1 98.75 76 CYS A N 1
ATOM 623 C CA . CYS A 1 76 ? 4.129 7.312 -9.086 1 98.75 76 CYS A CA 1
ATOM 624 C C . CYS A 1 76 ? 4.434 6.324 -10.211 1 98.75 76 CYS A C 1
ATOM 626 O O . CYS A 1 76 ? 5.457 5.641 -10.172 1 98.75 76 CYS A O 1
ATOM 628 N N . VAL A 1 77 ? 3.523 6.262 -11.18 1 98.5 77 VAL A N 1
ATOM 629 C CA . VAL A 1 77 ? 3.688 5.332 -12.297 1 98.5 77 VAL A CA 1
ATOM 630 C C . VAL A 1 77 ? 4.98 5.648 -13.047 1 98.5 77 VAL A C 1
ATOM 632 O O . VAL A 1 77 ? 5.727 4.742 -13.414 1 98.5 77 VAL A O 1
ATOM 635 N N . GLN A 1 78 ? 5.238 6.906 -13.219 1 98.44 78 GLN A N 1
ATOM 636 C CA . GLN A 1 78 ? 6.469 7.309 -13.891 1 98.44 78 GLN A CA 1
ATOM 637 C C . GLN A 1 78 ? 7.699 6.859 -13.109 1 98.44 78 GLN A C 1
ATOM 639 O O . GLN A 1 78 ? 8.656 6.336 -13.688 1 98.44 78 GLN A O 1
ATOM 644 N N . ILE A 1 79 ? 7.684 7.047 -11.867 1 98.81 79 ILE A N 1
ATOM 645 C CA . ILE A 1 79 ? 8.82 6.691 -11.023 1 98.81 79 ILE A CA 1
ATOM 646 C C . ILE A 1 79 ? 8.984 5.172 -10.992 1 98.81 79 ILE A C 1
ATOM 648 O O . ILE A 1 79 ? 10.102 4.66 -11.094 1 98.81 79 ILE A O 1
ATOM 652 N N . TRP A 1 80 ? 7.855 4.387 -10.875 1 98.5 80 TRP A N 1
ATOM 653 C CA . TRP A 1 80 ? 7.91 2.928 -10.898 1 98.5 80 TRP A CA 1
ATOM 654 C C . TRP A 1 80 ? 8.547 2.43 -12.195 1 98.5 80 TRP A C 1
ATOM 656 O O . TRP A 1 80 ? 9.352 1.494 -12.18 1 98.5 80 TRP A O 1
ATOM 666 N N . ASN A 1 81 ? 8.156 3.062 -13.281 1 97.88 81 ASN A N 1
ATOM 667 C CA . ASN A 1 81 ? 8.742 2.684 -14.562 1 97.88 81 ASN A CA 1
ATOM 668 C C . ASN A 1 81 ? 10.242 2.936 -14.586 1 97.88 81 ASN A C 1
ATOM 670 O O . ASN A 1 81 ? 11.008 2.105 -15.086 1 97.88 81 ASN A O 1
ATOM 674 N N . VAL A 1 82 ? 10.688 4.07 -14.07 1 98.06 82 VAL A N 1
ATOM 675 C CA . VAL A 1 82 ? 12.109 4.402 -14.031 1 98.06 82 VAL A CA 1
ATOM 676 C C . VAL A 1 82 ? 12.852 3.4 -13.156 1 98.06 82 VAL A C 1
ATOM 678 O O . VAL A 1 82 ? 13.938 2.934 -13.523 1 98.06 82 VAL A O 1
ATOM 681 N N . LEU A 1 83 ? 12.297 3.072 -12.008 1 97.31 83 LEU A N 1
ATOM 682 C CA . LEU A 1 83 ? 12.898 2.072 -11.133 1 97.31 83 LEU A CA 1
ATOM 683 C C . LEU A 1 83 ? 13.109 0.756 -11.867 1 97.31 83 LEU A C 1
ATOM 685 O O . LEU A 1 83 ? 14.188 0.172 -11.812 1 97.31 83 LEU A O 1
ATOM 689 N N . THR A 1 84 ? 12.055 0.33 -12.555 1 94.12 84 THR A N 1
ATOM 690 C CA . THR A 1 84 ? 12.094 -0.929 -13.289 1 94.12 84 THR A CA 1
ATOM 691 C C . THR A 1 84 ? 13.148 -0.873 -14.391 1 94.12 84 THR A C 1
ATOM 693 O O . THR A 1 84 ? 13.961 -1.79 -14.531 1 94.12 84 THR A O 1
ATOM 696 N N . GLU A 1 85 ? 13.148 0.212 -15.133 1 92.94 85 GLU A N 1
ATOM 697 C CA . GLU A 1 85 ? 14.055 0.38 -16.266 1 92.94 85 GLU A CA 1
ATOM 698 C C . GLU A 1 85 ? 15.508 0.403 -15.812 1 92.94 85 GLU A C 1
ATOM 700 O O . GLU A 1 85 ? 16.391 -0.105 -16.516 1 92.94 85 GLU A O 1
ATOM 705 N N . LEU A 1 86 ? 15.711 0.93 -14.633 1 94.19 86 LEU A N 1
ATOM 706 C CA . LEU A 1 86 ? 17.078 1.101 -14.164 1 94.19 86 LEU A CA 1
ATOM 707 C C . LEU A 1 86 ? 17.5 -0.07 -13.289 1 94.19 86 LEU A C 1
ATOM 709 O O . LEU A 1 86 ? 18.547 -0.012 -12.625 1 94.19 86 LEU A O 1
ATOM 713 N N . GLY A 1 87 ? 16.688 -1.074 -13.172 1 89.62 87 GLY A N 1
ATOM 714 C CA . GLY A 1 87 ? 17.094 -2.35 -12.609 1 89.62 87 GLY A CA 1
ATOM 715 C C . GLY A 1 87 ? 16.859 -2.453 -11.117 1 89.62 87 GLY A C 1
ATOM 716 O O . GLY A 1 87 ? 17.516 -3.236 -10.422 1 89.62 87 GLY A O 1
ATOM 717 N N . ALA A 1 88 ? 15.945 -1.643 -10.578 1 93.88 88 ALA A N 1
ATOM 718 C CA . ALA A 1 88 ? 15.578 -1.798 -9.18 1 93.88 88 ALA A CA 1
ATOM 719 C C . ALA A 1 88 ? 15 -3.184 -8.914 1 93.88 88 ALA A C 1
ATOM 721 O O . ALA A 1 88 ? 14.258 -3.723 -9.742 1 93.88 88 ALA A O 1
ATOM 722 N N . ASP A 1 89 ? 15.391 -3.73 -7.758 1 90.56 89 ASP A N 1
ATOM 723 C CA . ASP A 1 89 ? 14.898 -5.047 -7.359 1 90.56 89 ASP A CA 1
ATOM 724 C C . ASP A 1 89 ? 14.477 -5.055 -5.895 1 90.56 89 ASP A C 1
ATOM 726 O O . ASP A 1 89 ? 14.297 -3.996 -5.285 1 90.56 89 ASP A O 1
ATOM 730 N N . ARG A 1 90 ? 14.242 -6.242 -5.355 1 90.31 90 ARG A N 1
ATOM 731 C CA . ARG A 1 90 ? 13.688 -6.367 -4.012 1 90.31 90 ARG A CA 1
ATOM 732 C C . ARG A 1 90 ? 14.711 -5.938 -2.961 1 90.31 90 ARG A C 1
ATOM 734 O O . ARG A 1 90 ? 14.352 -5.691 -1.806 1 90.31 90 ARG A O 1
ATOM 741 N N . LYS A 1 91 ? 15.969 -5.832 -3.314 1 91.19 91 LYS A N 1
ATOM 742 C CA . LYS A 1 91 ? 17.031 -5.43 -2.393 1 91.19 91 LYS A CA 1
ATOM 743 C C . LYS A 1 91 ? 17.453 -3.988 -2.643 1 91.19 91 LYS A C 1
ATOM 745 O O . LYS A 1 91 ? 18.484 -3.547 -2.143 1 91.19 91 LYS A O 1
ATOM 750 N N . THR A 1 92 ? 16.703 -3.279 -3.369 1 95.44 92 THR A N 1
ATOM 751 C CA . THR A 1 92 ? 16.953 -1.866 -3.637 1 95.44 92 THR A CA 1
ATOM 752 C C . THR A 1 92 ? 16.625 -1.02 -2.408 1 95.44 92 THR A C 1
ATOM 754 O O . THR A 1 92 ? 15.648 -1.278 -1.704 1 95.44 92 THR A O 1
ATOM 757 N N . LEU A 1 93 ? 17.469 -0.013 -2.18 1 98.38 93 LEU A N 1
ATOM 758 C CA . LEU A 1 93 ? 17.156 1.019 -1.193 1 98.38 93 LEU A CA 1
ATOM 759 C C . LEU A 1 93 ? 16.75 2.318 -1.876 1 98.38 93 LEU A C 1
ATOM 761 O O . LEU A 1 93 ? 17.391 2.748 -2.84 1 98.38 93 LEU A O 1
ATOM 765 N N . ILE A 1 94 ? 15.688 2.932 -1.403 1 98.88 94 ILE A N 1
ATOM 766 C CA . ILE A 1 94 ? 15.242 4.227 -1.909 1 98.88 94 ILE A CA 1
ATOM 767 C C . ILE A 1 94 ? 15.383 5.285 -0.817 1 98.88 94 ILE A C 1
ATOM 769 O O . ILE A 1 94 ? 14.898 5.098 0.302 1 98.88 94 ILE A O 1
ATOM 773 N N . ILE A 1 95 ? 16.094 6.348 -1.093 1 98.94 95 ILE A N 1
ATOM 774 C CA . ILE A 1 95 ? 16.172 7.504 -0.204 1 98.94 95 ILE A CA 1
ATOM 775 C C . ILE A 1 95 ? 15.297 8.633 -0.747 1 98.94 95 ILE A C 1
ATOM 777 O O . ILE A 1 95 ? 15.492 9.086 -1.874 1 98.94 95 ILE A O 1
ATOM 781 N N . ASN A 1 96 ? 14.328 9.023 -0.015 1 98.94 96 ASN A N 1
ATOM 782 C CA . ASN A 1 96 ? 13.484 10.164 -0.342 1 98.94 96 ASN A CA 1
ATOM 783 C C . ASN A 1 96 ? 14.023 11.453 0.27 1 98.94 96 ASN A C 1
ATOM 785 O O . ASN A 1 96 ? 13.883 11.688 1.472 1 98.94 96 ASN A O 1
ATOM 789 N N . LEU A 1 97 ? 14.648 12.25 -0.521 1 98.88 97 LEU A N 1
ATOM 790 C CA . LEU A 1 97 ? 15.273 13.5 -0.102 1 98.88 97 LEU A CA 1
ATOM 791 C C . LEU A 1 97 ? 14.43 14.703 -0.52 1 98.88 97 LEU A C 1
ATOM 793 O O . LEU A 1 97 ? 14.508 15.148 -1.666 1 98.88 97 LEU A O 1
ATOM 797 N N . GLY A 1 98 ? 13.602 15.219 0.411 1 98.75 98 GLY A N 1
ATOM 798 C CA . GLY A 1 98 ? 12.773 16.344 0.012 1 98.75 98 GLY A CA 1
ATOM 799 C C . GLY A 1 98 ? 11.703 16.703 1.03 1 98.75 98 GLY A C 1
ATOM 800 O O . GLY A 1 98 ? 11.797 16.297 2.193 1 98.75 98 GLY A O 1
ATOM 801 N N . GLY A 1 99 ? 10.797 17.578 0.664 1 98.25 99 GLY A N 1
ATOM 802 C CA . GLY A 1 99 ? 9.703 18 1.525 1 98.25 99 GLY A CA 1
ATOM 803 C C . GLY A 1 99 ? 8.609 16.953 1.647 1 98.25 99 GLY A C 1
ATOM 804 O O . GLY A 1 99 ? 8.859 15.758 1.442 1 98.25 99 GLY A O 1
ATOM 805 N N . GLY A 1 100 ? 7.438 17.391 2.021 1 97.81 100 GLY A N 1
ATOM 806 C CA . GLY A 1 100 ? 6.324 16.484 2.273 1 97.81 100 GLY A CA 1
ATOM 807 C C . GLY A 1 100 ? 5.867 15.734 1.035 1 97.81 100 GLY A C 1
ATOM 808 O O . GLY A 1 100 ? 5.523 14.555 1.109 1 97.81 100 GLY A O 1
ATOM 809 N N . VAL A 1 101 ? 5.863 16.422 -0.09 1 98 101 VAL A N 1
ATOM 810 C CA . VAL A 1 101 ? 5.445 15.781 -1.33 1 98 101 VAL A CA 1
ATOM 811 C C . VAL A 1 101 ? 6.387 14.625 -1.659 1 98 101 VAL A C 1
ATOM 813 O O . VAL A 1 101 ? 5.941 13.516 -1.954 1 98 101 VAL A O 1
ATOM 816 N N . VAL A 1 102 ? 7.684 14.812 -1.52 1 98.81 102 VAL A N 1
ATOM 817 C CA . VAL A 1 102 ? 8.695 13.812 -1.856 1 98.81 102 VAL A CA 1
ATOM 818 C C . VAL A 1 102 ? 8.625 12.656 -0.861 1 98.81 102 VAL A C 1
ATOM 820 O O . VAL A 1 102 ? 8.664 11.492 -1.256 1 98.81 102 VAL A O 1
ATOM 823 N N . THR A 1 103 ? 8.523 12.953 0.422 1 98.69 103 THR A N 1
ATOM 824 C CA . THR A 1 103 ? 8.531 11.891 1.426 1 98.69 103 THR A CA 1
ATOM 825 C C . THR A 1 103 ? 7.242 11.078 1.354 1 98.69 103 THR A C 1
ATOM 827 O O . THR A 1 103 ? 7.281 9.844 1.427 1 98.69 103 THR A O 1
ATOM 830 N N . ASP A 1 104 ? 6.09 11.734 1.178 1 98.56 104 ASP A N 1
ATOM 831 C CA . ASP A 1 104 ? 4.816 11.023 1.085 1 98.56 104 ASP A CA 1
ATOM 832 C C . ASP A 1 104 ? 4.766 10.156 -0.17 1 98.56 104 ASP A C 1
ATOM 834 O O . ASP A 1 104 ? 4.48 8.961 -0.091 1 98.56 104 ASP A O 1
ATOM 838 N N . LEU A 1 105 ? 5.02 10.789 -1.323 1 98.81 105 LEU A N 1
ATOM 839 C CA . LEU A 1 105 ? 4.977 10.102 -2.607 1 98.81 105 LEU A CA 1
ATOM 840 C C . LEU A 1 105 ? 6.07 9.039 -2.689 1 98.81 105 LEU A C 1
ATOM 842 O O . LEU A 1 105 ? 5.809 7.902 -3.098 1 98.81 105 LEU A O 1
ATOM 846 N N . GLY A 1 106 ? 7.266 9.367 -2.309 1 98.88 106 GLY A N 1
ATOM 847 C CA . GLY A 1 106 ? 8.359 8.414 -2.314 1 98.88 106 GLY A CA 1
ATOM 848 C C . GLY A 1 106 ? 8.133 7.242 -1.382 1 98.88 106 GLY A C 1
ATOM 849 O O . GLY A 1 106 ? 8.516 6.113 -1.694 1 98.88 106 GLY A O 1
ATOM 850 N N . GLY A 1 107 ? 7.594 7.527 -0.172 1 98.88 107 GLY A N 1
ATOM 851 C CA . GLY A 1 107 ? 7.23 6.453 0.739 1 98.88 107 GLY A CA 1
ATOM 852 C C . GLY A 1 107 ? 6.215 5.492 0.154 1 98.88 107 GLY A C 1
ATOM 853 O O . GLY A 1 107 ? 6.332 4.277 0.322 1 98.88 107 GLY A O 1
ATOM 854 N N . PHE A 1 108 ? 5.223 6.07 -0.563 1 98.88 108 PHE A N 1
ATOM 855 C CA . PHE A 1 108 ? 4.211 5.242 -1.206 1 98.88 108 PHE A CA 1
ATOM 856 C C . PHE A 1 108 ? 4.824 4.402 -2.318 1 98.88 108 PHE A C 1
ATOM 858 O O . PHE A 1 108 ? 4.578 3.195 -2.4 1 98.88 108 PHE A O 1
ATOM 865 N N . VAL A 1 109 ? 5.637 5.016 -3.123 1 98.94 109 VAL A N 1
ATOM 866 C CA . VAL A 1 109 ? 6.336 4.34 -4.211 1 98.94 109 VAL A CA 1
ATOM 867 C C . VAL A 1 109 ? 7.172 3.189 -3.656 1 98.94 109 VAL A C 1
ATOM 869 O O . VAL A 1 109 ? 7.09 2.061 -4.148 1 98.94 109 VAL A O 1
ATOM 872 N N . SER A 1 110 ? 7.906 3.426 -2.627 1 98.88 110 SER A N 1
ATOM 873 C CA . SER A 1 110 ? 8.781 2.426 -2.027 1 98.88 110 SER A CA 1
ATOM 874 C C . SER A 1 110 ? 7.98 1.292 -1.398 1 98.88 110 SER A C 1
ATOM 876 O O . SER A 1 110 ? 8.359 0.123 -1.506 1 98.88 110 SER A O 1
ATOM 878 N N . SER A 1 111 ? 6.875 1.647 -0.798 1 98.75 111 SER A N 1
ATOM 879 C CA . SER A 1 111 ? 6.066 0.693 -0.048 1 98.75 111 SER A CA 1
ATOM 880 C C . SER A 1 111 ? 5.301 -0.236 -0.983 1 98.75 111 SER A C 1
ATOM 882 O O . SER A 1 111 ? 4.852 -1.308 -0.57 1 98.75 111 SER A O 1
ATOM 884 N N . THR A 1 112 ? 5.129 0.172 -2.236 1 98.81 112 THR A N 1
ATOM 885 C CA . THR A 1 112 ? 4.266 -0.604 -3.121 1 98.81 112 THR A CA 1
ATOM 886 C C . THR A 1 112 ? 5.082 -1.272 -4.223 1 98.81 112 THR A C 1
ATOM 888 O O . THR A 1 112 ? 4.66 -2.279 -4.797 1 98.81 112 THR A O 1
ATOM 891 N N . PHE A 1 113 ? 6.246 -0.708 -4.566 1 98.38 113 PHE A N 1
ATOM 892 C CA . PHE A 1 113 ? 7.098 -1.31 -5.586 1 98.38 113 PHE A CA 1
ATOM 893 C C . PHE A 1 113 ? 7.535 -2.707 -5.168 1 98.38 113 PHE A C 1
ATOM 895 O O . PHE A 1 113 ? 8.156 -2.879 -4.117 1 98.38 113 PHE A O 1
ATOM 902 N N . LYS A 1 114 ? 7.137 -3.734 -5.992 1 95.19 114 LYS A N 1
ATOM 903 C CA . LYS A 1 114 ? 7.422 -5.141 -5.711 1 95.19 114 LYS A CA 1
ATOM 904 C C . LYS A 1 114 ? 6.992 -5.516 -4.297 1 95.19 114 LYS A C 1
ATOM 906 O O . LYS A 1 114 ? 7.707 -6.242 -3.598 1 95.19 114 LYS A O 1
ATOM 911 N N . ARG A 1 115 ? 5.895 -4.867 -3.842 1 96.69 115 ARG A N 1
ATOM 912 C CA . ARG A 1 115 ? 5.219 -5.094 -2.57 1 96.69 115 ARG A CA 1
ATOM 913 C C . ARG A 1 115 ? 6.078 -4.625 -1.4 1 96.69 115 ARG A C 1
ATOM 915 O O . ARG A 1 115 ? 5.977 -5.16 -0.295 1 96.69 115 ARG A O 1
ATOM 922 N N . GLY A 1 116 ? 7.008 -3.773 -1.692 1 97.31 116 GLY A N 1
ATOM 923 C CA . GLY A 1 116 ? 7.742 -3.08 -0.646 1 97.31 116 GLY A CA 1
ATOM 924 C C . GLY A 1 116 ? 9.25 -3.24 -0.768 1 97.31 116 GLY A C 1
ATOM 925 O O . GLY A 1 116 ? 9.75 -4.359 -0.853 1 97.31 116 GLY A O 1
ATOM 926 N N . VAL A 1 117 ? 9.953 -2.164 -0.794 1 97.12 117 VAL A N 1
ATOM 927 C CA . VAL A 1 117 ? 11.414 -2.135 -0.718 1 97.12 117 VAL A CA 1
ATOM 928 C C . VAL A 1 117 ? 11.852 -1.196 0.404 1 97.12 117 VAL A C 1
ATOM 930 O O . VAL A 1 117 ? 11.062 -0.376 0.881 1 97.12 117 VAL A O 1
ATOM 933 N N . ALA A 1 118 ? 13.062 -1.349 0.812 1 98 118 ALA A N 1
ATOM 934 C CA . ALA A 1 118 ? 13.594 -0.522 1.894 1 98 118 ALA A CA 1
ATOM 935 C C . ALA A 1 118 ? 13.648 0.947 1.484 1 98 118 ALA A C 1
ATOM 937 O O . ALA A 1 118 ? 13.984 1.269 0.342 1 98 118 ALA A O 1
ATOM 938 N N . PHE A 1 119 ? 13.32 1.853 2.418 1 98.81 119 PHE A N 1
ATOM 939 C CA . PHE A 1 119 ? 13.43 3.271 2.098 1 98.81 119 PHE A CA 1
ATOM 940 C C . PHE A 1 119 ? 13.766 4.082 3.342 1 98.81 119 PHE A C 1
ATOM 942 O O . PHE A 1 119 ? 13.57 3.617 4.465 1 98.81 119 PHE A O 1
ATOM 949 N N . ILE A 1 120 ? 14.352 5.219 3.143 1 98.88 120 ILE A N 1
ATOM 950 C CA . ILE A 1 120 ? 14.773 6.172 4.16 1 98.88 120 ILE A CA 1
ATOM 951 C C . ILE A 1 120 ? 14.266 7.566 3.805 1 98.88 120 ILE A C 1
ATOM 953 O O . ILE A 1 120 ? 14.297 7.969 2.639 1 98.88 120 ILE A O 1
ATOM 957 N N . HIS A 1 121 ? 13.781 8.289 4.828 1 98.88 121 HIS A N 1
ATOM 958 C CA . HIS A 1 121 ? 13.375 9.68 4.617 1 98.88 121 HIS A CA 1
ATOM 959 C C . HIS A 1 121 ? 14.461 10.641 5.086 1 98.88 121 HIS A C 1
ATOM 961 O O . HIS A 1 121 ? 15 10.484 6.184 1 98.88 121 HIS A O 1
ATOM 967 N N . ILE A 1 122 ? 14.773 11.562 4.297 1 98.88 122 ILE A N 1
ATOM 968 C CA . ILE A 1 122 ? 15.594 12.719 4.656 1 98.88 122 ILE A CA 1
ATOM 969 C C . ILE A 1 122 ? 14.836 14.008 4.344 1 98.88 122 ILE A C 1
ATOM 971 O O . ILE A 1 122 ? 15.016 14.594 3.277 1 98.88 122 ILE A O 1
ATOM 975 N N . PRO A 1 123 ? 14.055 14.461 5.312 1 98.81 123 PRO A N 1
ATOM 976 C CA . PRO A 1 123 ? 13.211 15.641 5.078 1 98.81 123 PRO A CA 1
ATOM 977 C C . PRO A 1 123 ? 14.023 16.922 4.973 1 98.81 123 PRO A C 1
ATOM 979 O O . PRO A 1 123 ? 15 17.109 5.699 1 98.81 123 PRO A O 1
ATOM 982 N N . THR A 1 124 ? 13.531 17.844 4.043 1 98.69 124 THR A N 1
ATOM 983 C CA . THR A 1 124 ? 14.328 19.031 3.789 1 98.69 124 THR A CA 1
ATOM 984 C C . THR A 1 124 ? 13.516 20.297 4.055 1 98.69 124 THR A C 1
ATOM 986 O O . THR A 1 124 ? 14.008 21.406 3.859 1 98.69 124 THR A O 1
ATOM 989 N N . THR A 1 125 ? 12.242 20.203 4.398 1 98.25 125 THR A N 1
ATOM 990 C CA . THR A 1 125 ? 11.43 21.328 4.852 1 98.25 125 THR A CA 1
ATOM 991 C C . THR A 1 125 ? 11.039 21.156 6.316 1 98.25 125 THR A C 1
ATOM 993 O O . THR A 1 125 ? 11.039 20.047 6.836 1 98.25 125 THR A O 1
ATOM 996 N N . LEU A 1 126 ? 10.734 22.281 6.953 1 97.5 126 LEU A N 1
ATOM 997 C CA . LEU A 1 126 ? 10.305 22.219 8.344 1 97.5 126 LEU A CA 1
ATOM 998 C C . LEU A 1 126 ? 9.07 21.328 8.492 1 97.5 126 LEU A C 1
ATOM 1000 O O . LEU A 1 126 ? 9.008 20.484 9.391 1 97.5 126 LEU A O 1
ATOM 1004 N N . LEU A 1 127 ? 8.148 21.438 7.59 1 98.06 127 LEU A N 1
ATOM 1005 C CA . LEU A 1 127 ? 6.926 20.641 7.59 1 98.06 127 LEU A CA 1
ATOM 1006 C C . LEU A 1 127 ? 7.25 19.156 7.527 1 98.06 127 LEU A C 1
ATOM 1008 O O . LEU A 1 127 ? 6.703 18.359 8.305 1 98.06 127 LEU A O 1
ATOM 1012 N N . SER A 1 128 ? 8.109 18.781 6.613 1 98.44 128 SER A N 1
ATOM 1013 C CA . SER A 1 128 ? 8.422 17.359 6.461 1 98.44 128 SER A CA 1
ATOM 1014 C C . SER A 1 128 ? 9.242 16.844 7.633 1 98.44 128 SER A C 1
ATOM 1016 O O . SER A 1 128 ? 9.156 15.664 7.992 1 98.44 128 SER A O 1
ATOM 1018 N N . MET A 1 129 ? 10.016 17.719 8.328 1 98.5 129 MET A N 1
ATOM 1019 C CA . MET A 1 129 ? 10.82 17.312 9.477 1 98.5 129 MET A CA 1
ATOM 1020 C C . MET A 1 129 ? 9.938 16.984 10.672 1 98.5 129 MET A C 1
ATOM 1022 O O . MET A 1 129 ? 10.133 15.977 11.344 1 98.5 129 MET A O 1
ATOM 1026 N N . VAL A 1 130 ? 8.898 17.734 10.844 1 98 130 VAL A N 1
ATOM 1027 C CA . VAL A 1 130 ? 8.188 17.641 12.109 1 98 130 VAL A CA 1
ATOM 1028 C C . VAL A 1 130 ? 6.887 16.859 11.922 1 98 130 VAL A C 1
ATOM 1030 O O . VAL A 1 130 ? 6.242 16.469 12.898 1 98 130 VAL A O 1
ATOM 1033 N N . ASP A 1 131 ? 6.523 16.578 10.672 1 97.06 131 ASP A N 1
ATOM 1034 C CA . ASP A 1 131 ? 5.227 15.93 10.477 1 97.06 131 ASP A CA 1
ATOM 1035 C C . ASP A 1 131 ? 5.309 14.836 9.414 1 97.06 131 ASP A C 1
ATOM 1037 O O . ASP A 1 131 ? 5.426 13.648 9.75 1 97.06 131 ASP A O 1
ATOM 1041 N N . ALA A 1 132 ? 5.496 15.078 8.172 1 96 132 ALA A N 1
ATOM 1042 C CA . ALA A 1 132 ? 5.273 14.211 7.023 1 96 132 ALA A CA 1
ATOM 1043 C C . ALA A 1 132 ? 6.184 12.984 7.082 1 96 132 ALA A C 1
ATOM 1045 O O . ALA A 1 132 ? 5.789 11.891 6.668 1 96 132 ALA A O 1
ATOM 1046 N N . SER A 1 133 ? 7.41 13.117 7.562 1 97.31 133 SER A N 1
ATOM 1047 C CA . SER A 1 133 ? 8.398 12.047 7.477 1 97.31 133 SER A CA 1
ATOM 1048 C C . SER A 1 133 ? 8.273 11.078 8.648 1 97.31 133 SER A C 1
ATOM 1050 O O . SER A 1 133 ? 8.891 10.016 8.648 1 97.31 133 SER A O 1
ATOM 1052 N N . VAL A 1 134 ? 7.406 11.414 9.617 1 95.94 134 VAL A N 1
ATOM 1053 C CA . VAL A 1 134 ? 7.328 10.641 10.852 1 95.94 134 VAL A CA 1
ATOM 1054 C C . VAL A 1 134 ? 5.961 9.969 10.961 1 95.94 134 VAL A C 1
ATOM 1056 O O . VAL A 1 134 ? 4.93 10.602 10.727 1 95.94 134 VAL A O 1
ATOM 1059 N N . GLY A 1 135 ? 5.992 8.656 11.281 1 94.88 135 GLY A N 1
ATOM 1060 C CA . GLY A 1 135 ? 4.734 7.992 11.586 1 94.88 135 GLY A CA 1
ATOM 1061 C C . GLY A 1 135 ? 4.324 6.973 10.539 1 94.88 135 GLY A C 1
ATOM 1062 O O . GLY A 1 135 ? 3.436 6.152 10.781 1 94.88 135 GLY A O 1
ATOM 1063 N N . GLY A 1 136 ? 4.871 7.047 9.367 1 96.5 136 GLY A N 1
ATOM 1064 C CA . GLY A 1 136 ? 4.719 5.945 8.43 1 96.5 136 GLY A CA 1
ATOM 1065 C C . GLY A 1 136 ? 3.539 6.125 7.488 1 96.5 136 GLY A C 1
ATOM 1066 O O . GLY A 1 136 ? 3.287 5.27 6.633 1 96.5 136 GLY A O 1
ATOM 1067 N N . LYS A 1 137 ? 2.752 7.262 7.641 1 96.38 137 LYS A N 1
ATOM 1068 C CA . LYS A 1 137 ? 1.676 7.508 6.688 1 96.38 137 LYS A CA 1
ATOM 1069 C C . LYS A 1 137 ? 2.229 8.016 5.355 1 96.38 137 LYS A C 1
ATOM 1071 O O . LYS A 1 137 ? 2.84 9.078 5.297 1 96.38 137 LYS A O 1
ATOM 1076 N N . ASN A 1 138 ? 2.086 7.207 4.336 1 97.75 138 ASN A N 1
ATOM 1077 C CA . ASN A 1 138 ? 2.471 7.547 2.969 1 97.75 138 ASN A CA 1
ATOM 1078 C C . ASN A 1 138 ? 1.259 7.594 2.043 1 97.75 138 ASN A C 1
ATOM 1080 O O . ASN A 1 138 ? 0.321 6.809 2.199 1 97.75 138 ASN A O 1
ATOM 1084 N N . GLY A 1 139 ? 1.308 8.562 1.128 1 97.44 139 GLY A N 1
ATOM 1085 C CA . GLY A 1 139 ? 0.148 8.578 0.25 1 97.44 139 GLY A CA 1
ATOM 1086 C C . GLY A 1 139 ? 0.214 9.672 -0.806 1 97.44 139 GLY A C 1
ATOM 1087 O O . GLY A 1 139 ? 1.117 10.508 -0.784 1 97.44 139 GLY A O 1
ATOM 1088 N N . VAL A 1 140 ? -0.733 9.617 -1.714 1 98.25 140 VAL A N 1
ATOM 1089 C CA . VAL A 1 140 ? -0.86 10.57 -2.812 1 98.25 140 VAL A CA 1
ATOM 1090 C C . VAL A 1 140 ? -2.322 10.977 -2.98 1 98.25 140 VAL A C 1
ATOM 1092 O O . VAL A 1 140 ? -3.213 10.375 -2.375 1 98.25 140 VAL A O 1
ATOM 1095 N N . ASP A 1 141 ? -2.457 12.008 -3.688 1 96.44 141 ASP A N 1
ATOM 1096 C CA . ASP A 1 141 ? -3.789 12.562 -3.898 1 96.44 141 ASP A CA 1
ATOM 1097 C C . ASP A 1 141 ? -4.523 11.82 -5.012 1 96.44 141 ASP A C 1
ATOM 1099 O O . ASP A 1 141 ? -3.896 11.195 -5.867 1 96.44 141 ASP A O 1
ATOM 1103 N N . LEU A 1 142 ? -5.793 11.75 -4.988 1 95.56 142 LEU A N 1
ATOM 1104 C CA . LEU A 1 142 ? -6.68 11.32 -6.066 1 95.56 142 LEU A CA 1
ATOM 1105 C C . LEU A 1 142 ? -7.418 12.508 -6.668 1 95.56 142 LEU A C 1
ATOM 1107 O O . LEU A 1 142 ? -8.398 12.984 -6.098 1 95.56 142 LEU A O 1
ATOM 1111 N N . GLY A 1 143 ? -6.961 12.93 -7.77 1 89.75 143 GLY A N 1
ATOM 1112 C CA . GLY A 1 143 ? -7.438 14.219 -8.242 1 89.75 143 GLY A CA 1
ATOM 1113 C C . GLY A 1 143 ? -7.152 15.352 -7.281 1 89.75 143 GLY A C 1
ATOM 1114 O O . GLY A 1 143 ? -6.004 15.555 -6.867 1 89.75 143 GLY A O 1
ATOM 1115 N N . ASN A 1 144 ? -8.195 15.969 -6.836 1 83.25 144 ASN A N 1
ATOM 1116 C CA . ASN A 1 144 ? -8.023 17.109 -5.949 1 83.25 144 ASN A CA 1
ATOM 1117 C C . ASN A 1 144 ? -8.211 16.719 -4.488 1 83.25 144 ASN A C 1
ATOM 1119 O O . ASN A 1 144 ? -8.055 17.562 -3.592 1 83.25 144 ASN A O 1
ATOM 1123 N N . LEU A 1 145 ? -8.438 15.531 -4.285 1 89.31 145 LEU A N 1
ATOM 1124 C CA . LEU A 1 145 ? -8.648 15.078 -2.914 1 89.31 145 LEU A CA 1
ATOM 1125 C C . LEU A 1 145 ? -7.332 14.625 -2.281 1 89.31 145 LEU A C 1
ATOM 1127 O O . LEU A 1 145 ? -6.656 13.742 -2.809 1 89.31 145 LEU A O 1
ATOM 1131 N N . LYS A 1 146 ? -7.039 15.109 -1.174 1 91.19 146 LYS A N 1
ATOM 1132 C CA . LYS A 1 146 ? -5.734 14.953 -0.54 1 91.19 146 LYS A CA 1
ATOM 1133 C C . LYS A 1 146 ? -5.594 13.57 0.09 1 91.19 146 LYS A C 1
ATOM 1135 O O . LYS A 1 146 ? -6.5 13.102 0.784 1 91.19 146 LYS A O 1
ATOM 1140 N N . ASN A 1 147 ? -4.508 12.984 -0.192 1 93.62 147 ASN A N 1
ATOM 1141 C CA . ASN A 1 147 ? -4.039 11.797 0.522 1 93.62 147 ASN A CA 1
ATOM 1142 C C . ASN A 1 147 ? -5.094 10.695 0.528 1 93.62 147 ASN A C 1
ATOM 1144 O O . ASN A 1 147 ? -5.312 10.047 1.553 1 93.62 147 ASN A O 1
ATOM 1148 N N . GLN A 1 148 ? -5.711 10.438 -0.609 1 95.44 148 GLN A N 1
ATOM 1149 C CA . GLN A 1 148 ? -6.785 9.453 -0.681 1 95.44 148 GLN A CA 1
ATOM 1150 C C . GLN A 1 148 ? -6.227 8.047 -0.871 1 95.44 148 GLN A C 1
ATOM 1152 O O . GLN A 1 148 ? -6.883 7.062 -0.523 1 95.44 148 GLN A O 1
ATOM 1157 N N . ILE A 1 149 ? -5.047 7.953 -1.477 1 98.5 149 ILE A N 1
ATOM 1158 C CA . ILE A 1 149 ? -4.441 6.66 -1.781 1 98.5 149 ILE A CA 1
ATOM 1159 C C . ILE A 1 149 ? -3.096 6.539 -1.066 1 98.5 149 ILE A C 1
ATOM 1161 O O . ILE A 1 149 ? -2.234 7.41 -1.197 1 98.5 149 ILE A O 1
ATOM 1165 N N . GLY A 1 150 ? -3.008 5.5 -0.27 1 98.38 150 GLY A N 1
ATOM 1166 C CA . GLY A 1 150 ? -1.769 5.387 0.482 1 98.38 150 GLY A CA 1
ATOM 1167 C C . GLY A 1 150 ? -1.686 4.113 1.307 1 98.38 150 GLY A C 1
ATOM 1168 O O . GLY A 1 150 ? -2.494 3.199 1.13 1 98.38 150 GLY A O 1
ATOM 1169 N N . VAL A 1 151 ? -0.603 4.031 2.105 1 98.12 151 VAL A N 1
ATOM 1170 C CA . VAL A 1 151 ? -0.347 2.928 3.025 1 98.12 151 VAL A CA 1
ATOM 1171 C C . VAL A 1 151 ? 0.301 3.459 4.301 1 98.12 151 VAL A C 1
ATOM 1173 O O . VAL A 1 151 ? 0.84 4.57 4.316 1 98.12 151 VAL A O 1
ATOM 1176 N N . ILE A 1 152 ? 0.171 2.711 5.352 1 96.56 152 ILE A N 1
ATOM 1177 C CA . ILE A 1 152 ? 0.955 2.963 6.555 1 96.56 152 ILE A CA 1
ATOM 1178 C C . ILE A 1 152 ? 2.148 2.012 6.602 1 96.56 152 ILE A C 1
ATOM 1180 O O . ILE A 1 152 ? 1.978 0.798 6.746 1 96.56 152 ILE A O 1
ATOM 1184 N N . ASN A 1 153 ? 3.25 2.486 6.344 1 97.06 153 ASN A N 1
ATOM 1185 C CA . ASN A 1 153 ? 4.516 1.765 6.328 1 97.06 153 ASN A CA 1
ATOM 1186 C C . ASN A 1 153 ? 5.676 2.658 6.762 1 97.06 153 ASN A C 1
ATOM 1188 O O . ASN A 1 153 ? 5.844 3.762 6.238 1 97.06 153 ASN A O 1
ATOM 1192 N N . THR A 1 154 ? 6.441 2.223 7.734 1 97.38 154 THR A N 1
ATOM 1193 C CA . THR A 1 154 ? 7.488 3.068 8.289 1 97.38 154 THR A CA 1
ATOM 1194 C C . THR A 1 154 ? 8.797 2.893 7.52 1 97.38 154 THR A C 1
ATOM 1196 O O . THR A 1 154 ? 9.062 1.815 6.984 1 97.38 154 THR A O 1
ATOM 1199 N N . PRO A 1 155 ? 9.633 3.941 7.391 1 98.19 155 PRO A N 1
ATOM 1200 C CA . PRO A 1 155 ? 10.961 3.822 6.793 1 98.19 155 PRO A CA 1
ATOM 1201 C C . PRO A 1 155 ? 11.938 3.053 7.68 1 98.19 155 PRO A C 1
ATOM 1203 O O . PRO A 1 155 ? 11.641 2.785 8.844 1 98.19 155 PRO A O 1
ATOM 1206 N N . ASN A 1 156 ? 13.031 2.674 7.07 1 98 156 ASN A N 1
ATOM 1207 C CA . ASN A 1 156 ? 14.094 2.051 7.848 1 98 156 ASN A CA 1
ATOM 1208 C C . ASN A 1 156 ? 14.742 3.047 8.805 1 98 156 ASN A C 1
ATOM 1210 O O . ASN A 1 156 ? 15.281 2.656 9.844 1 98 156 ASN A O 1
ATOM 1214 N N . MET A 1 157 ? 14.633 4.32 8.359 1 97.88 157 MET A N 1
ATOM 1215 C CA . MET A 1 157 ? 15.211 5.402 9.156 1 97.88 157 MET A CA 1
ATOM 1216 C C . MET A 1 157 ? 14.727 6.762 8.656 1 97.88 157 MET A C 1
ATOM 1218 O O . MET A 1 157 ? 14.359 6.906 7.492 1 97.88 157 MET A O 1
ATOM 1222 N N . VAL A 1 158 ? 14.688 7.719 9.602 1 98.75 158 VAL A N 1
ATOM 1223 C CA . VAL A 1 158 ? 14.5 9.125 9.25 1 98.75 158 VAL A CA 1
ATOM 1224 C C . VAL A 1 158 ? 15.719 9.93 9.688 1 98.75 158 VAL A C 1
ATOM 1226 O O . VAL A 1 158 ? 16.188 9.805 10.82 1 98.75 158 VAL A O 1
ATOM 1229 N N . LEU A 1 159 ? 16.281 10.672 8.797 1 98.69 159 LEU A N 1
ATOM 1230 C CA . LEU A 1 159 ? 17.406 11.539 9.086 1 98.69 159 LEU A CA 1
ATOM 1231 C C . LEU A 1 159 ? 17.016 13.008 8.953 1 98.69 159 LEU A C 1
ATOM 1233 O O . LEU A 1 159 ? 16.844 13.508 7.836 1 98.69 159 LEU A O 1
ATOM 1237 N N . ILE A 1 160 ? 17 13.703 10.039 1 98.44 160 ILE A N 1
ATOM 1238 C CA . ILE A 1 160 ? 16.641 15.109 10.055 1 98.44 160 ILE A CA 1
ATOM 1239 C C . ILE A 1 160 ? 17.891 15.969 10.211 1 98.44 160 ILE A C 1
ATOM 1241 O O . ILE A 1 160 ? 18.562 15.922 11.25 1 98.44 160 ILE A O 1
ATOM 1245 N N . ASP A 1 161 ? 18.219 16.672 9.18 1 97.94 161 ASP A N 1
ATOM 1246 C CA . ASP A 1 161 ? 19.312 17.641 9.18 1 97.94 161 ASP A CA 1
ATOM 1247 C C . ASP A 1 161 ? 18.781 19.062 9 1 97.94 161 ASP A C 1
ATOM 1249 O O . ASP A 1 161 ? 18.406 19.469 7.898 1 97.94 161 ASP A O 1
ATOM 1253 N N . THR A 1 162 ? 18.891 19.875 10.047 1 96.06 162 THR A N 1
ATOM 1254 C CA . THR A 1 162 ? 18.25 21.188 10.047 1 96.06 162 THR A CA 1
ATOM 1255 C C . THR A 1 162 ? 19.031 22.156 9.164 1 96.06 162 THR A C 1
ATOM 1257 O O . THR A 1 162 ? 18.531 23.25 8.852 1 96.06 162 THR A O 1
ATOM 1260 N N . GLU A 1 163 ? 20.156 21.75 8.672 1 95.38 163 GLU A N 1
ATOM 1261 C CA . GLU A 1 163 ? 20.906 22.609 7.773 1 95.38 163 GLU A CA 1
ATOM 1262 C C . GLU A 1 163 ? 20.172 22.812 6.457 1 95.38 163 GLU A C 1
ATOM 1264 O O . GLU A 1 163 ? 20.391 23.828 5.777 1 95.38 163 GLU A O 1
ATOM 1269 N N . TYR A 1 164 ? 19.312 21.906 6.094 1 97.31 164 TYR A N 1
ATOM 1270 C CA . TYR A 1 164 ? 18.562 22.047 4.848 1 97.31 164 TYR A CA 1
ATOM 1271 C C . TYR A 1 164 ? 17.594 23.219 4.91 1 97.31 164 TYR A C 1
ATOM 1273 O O . TYR A 1 164 ? 17.141 23.719 3.877 1 97.31 164 TYR A O 1
ATOM 1281 N N . LEU A 1 165 ? 17.281 23.719 6.117 1 95.94 165 LEU A N 1
ATOM 1282 C CA . LEU A 1 165 ? 16.328 24.812 6.277 1 95.94 165 LEU A CA 1
ATOM 1283 C C . LEU A 1 165 ? 16.953 26.141 5.855 1 95.94 165 LEU A C 1
ATOM 1285 O O . LEU A 1 165 ? 16.25 27.125 5.664 1 95.94 165 LEU A O 1
ATOM 1289 N N . GLU A 1 166 ? 18.266 26.141 5.676 1 92.94 166 GLU A N 1
ATOM 1290 C CA . GLU A 1 166 ? 18.969 27.359 5.309 1 92.94 166 GLU A CA 1
ATOM 1291 C C . GLU A 1 166 ? 18.5 27.891 3.953 1 92.94 166 GLU A C 1
ATOM 1293 O O . GLU A 1 166 ? 18.469 29.094 3.723 1 92.94 166 GLU A O 1
ATOM 1298 N N . THR A 1 167 ? 18.109 27.031 3.074 1 92.88 167 THR A N 1
ATOM 1299 C CA . THR A 1 167 ? 17.719 27.438 1.729 1 92.88 167 THR A CA 1
ATOM 1300 C C . THR A 1 167 ? 16.188 27.422 1.586 1 92.88 167 THR A C 1
ATOM 1302 O O . THR A 1 167 ? 15.664 27.656 0.499 1 92.88 167 THR A O 1
ATOM 1305 N N . LEU A 1 168 ? 15.516 27.094 2.615 1 95.06 168 LEU A N 1
ATOM 1306 C CA . LEU A 1 168 ? 14.062 26.984 2.559 1 95.06 168 LEU A CA 1
ATOM 1307 C C . LEU A 1 168 ? 13.414 28.359 2.51 1 95.06 168 LEU A C 1
ATOM 1309 O O . LEU A 1 168 ? 13.703 29.219 3.348 1 95.06 168 LEU A O 1
ATOM 1313 N N . PRO A 1 169 ? 12.516 28.578 1.563 1 94.56 169 PRO A N 1
ATOM 1314 C CA . PRO A 1 169 ? 11.805 29.859 1.534 1 94.56 169 PRO A CA 1
ATOM 1315 C C . PRO A 1 169 ? 11.023 30.125 2.818 1 94.56 169 PRO A C 1
ATOM 1317 O O . PRO A 1 169 ? 10.523 29.188 3.449 1 94.56 169 PRO A O 1
ATOM 1320 N N . GLN A 1 170 ? 10.828 31.344 3.123 1 93.38 170 GLN A N 1
ATOM 1321 C CA . GLN A 1 170 ? 10.211 31.766 4.379 1 93.38 170 GLN A CA 1
ATOM 1322 C C . GLN A 1 170 ? 8.781 31.25 4.484 1 93.38 170 GLN A C 1
ATOM 1324 O O . GLN A 1 170 ? 8.328 30.875 5.57 1 93.38 170 GLN A O 1
ATOM 1329 N N . ASN A 1 171 ? 8.086 31.328 3.396 1 93.88 171 ASN A N 1
ATOM 1330 C CA . ASN A 1 171 ? 6.707 30.859 3.43 1 93.88 171 ASN A CA 1
ATOM 1331 C C . ASN A 1 171 ? 6.629 29.375 3.727 1 93.88 171 ASN A C 1
ATOM 1333 O O . ASN A 1 171 ? 5.727 28.922 4.438 1 93.88 171 ASN A O 1
ATOM 1337 N N . GLU A 1 172 ? 7.57 28.625 3.238 1 95 172 GLU A N 1
ATOM 1338 C CA . GLU A 1 172 ? 7.645 27.188 3.529 1 95 172 GLU A CA 1
ATOM 1339 C C . GLU A 1 172 ? 8.055 26.953 4.977 1 95 172 GLU A C 1
ATOM 1341 O O . GLU A 1 172 ? 7.613 25.969 5.598 1 95 172 GLU A O 1
ATOM 1346 N N . MET A 1 173 ? 8.898 27.828 5.465 1 93.62 173 MET A N 1
ATOM 1347 C CA . MET A 1 173 ? 9.242 27.766 6.879 1 93.62 173 MET A CA 1
ATOM 1348 C C . MET A 1 173 ? 8.008 27.953 7.754 1 93.62 173 MET A C 1
ATOM 1350 O O . MET A 1 173 ? 7.773 27.188 8.688 1 93.62 173 MET A O 1
ATOM 1354 N N . ARG A 1 174 ? 7.258 28.906 7.43 1 93.44 174 ARG A N 1
ATOM 1355 C CA . ARG A 1 174 ? 6.031 29.203 8.164 1 93.44 174 ARG A CA 1
ATOM 1356 C C . ARG A 1 174 ? 5.043 28.047 8.062 1 93.44 174 ARG A C 1
ATOM 1358 O O . ARG A 1 174 ? 4.352 27.719 9.031 1 93.44 174 ARG A O 1
ATOM 1365 N N . SER A 1 175 ? 4.988 27.484 6.895 1 95.62 175 SER A N 1
ATOM 1366 C CA . SER A 1 175 ? 4.094 26.344 6.684 1 95.62 175 SER A CA 1
ATOM 1367 C C . SER A 1 175 ? 4.398 25.219 7.66 1 95.62 175 SER A C 1
ATOM 1369 O O . SER A 1 175 ? 3.48 24.578 8.172 1 95.62 175 SER A O 1
ATOM 1371 N N . GLY A 1 176 ? 5.645 24.984 7.93 1 96.38 176 GLY A N 1
ATOM 1372 C CA . GLY A 1 176 ? 6.031 23.953 8.875 1 96.38 176 GLY A CA 1
ATOM 1373 C C . GLY A 1 176 ? 5.672 24.297 10.312 1 96.38 176 GLY A C 1
ATOM 1374 O O . GLY A 1 176 ? 5.391 23.406 11.117 1 96.38 176 GLY A O 1
ATOM 1375 N N . LEU A 1 177 ? 5.664 25.594 10.609 1 94.88 177 LEU A N 1
ATOM 1376 C CA . LEU A 1 177 ? 5.348 26.062 11.953 1 94.88 177 LEU A CA 1
ATOM 1377 C C . LEU A 1 177 ? 3.922 25.688 12.336 1 94.88 177 LEU A C 1
ATOM 1379 O O . LEU A 1 177 ? 3.637 25.438 13.516 1 94.88 177 LEU A O 1
ATOM 1383 N N . ALA A 1 178 ? 3.07 25.594 11.359 1 96.88 178 ALA A N 1
ATOM 1384 C CA . ALA A 1 178 ? 1.682 25.234 11.625 1 96.88 178 ALA A CA 1
ATOM 1385 C C . ALA A 1 178 ? 1.593 23.891 12.344 1 96.88 178 ALA A C 1
ATOM 1387 O O . ALA A 1 178 ? 0.844 23.75 13.32 1 96.88 178 ALA A O 1
ATOM 1388 N N . GLU A 1 179 ? 2.375 22.969 11.914 1 97.5 179 GLU A N 1
ATOM 1389 C CA . GLU A 1 179 ? 2.354 21.656 12.523 1 97.5 179 GLU A CA 1
ATOM 1390 C C . GLU A 1 179 ? 2.947 21.672 13.93 1 97.5 179 GLU A C 1
ATOM 1392 O O . GLU A 1 179 ? 2.5 20.938 14.812 1 97.5 179 GLU A O 1
ATOM 1397 N N . MET A 1 180 ? 3.938 22.5 14.117 1 97.19 180 MET A N 1
ATOM 1398 C CA . MET A 1 180 ? 4.531 22.641 15.445 1 97.19 180 MET A CA 1
ATOM 1399 C C . MET A 1 180 ? 3.543 23.25 16.422 1 97.19 180 MET A C 1
ATOM 1401 O O . MET A 1 180 ? 3.414 22.781 17.562 1 97.19 180 MET A O 1
ATOM 1405 N N . LEU A 1 181 ? 2.848 24.266 15.953 1 97.38 181 LEU A N 1
ATOM 1406 C CA . LEU A 1 181 ? 1.802 24.859 16.766 1 97.38 181 LEU A CA 1
ATOM 1407 C C . LEU A 1 181 ? 0.73 23.844 17.125 1 97.38 181 LEU A C 1
ATOM 1409 O O . LEU A 1 181 ? 0.298 23.766 18.281 1 97.38 181 LEU A O 1
ATOM 1413 N N . LYS A 1 182 ? 0.348 23.047 16.172 1 98.5 182 LYS A N 1
ATOM 1414 C CA . LYS A 1 182 ? -0.656 22 16.375 1 98.5 182 LYS A CA 1
ATOM 1415 C C . LYS A 1 182 ? -0.223 21.031 17.469 1 98.5 182 LYS A C 1
ATOM 1417 O O . LYS A 1 182 ? -1.02 20.672 18.344 1 98.5 182 LYS A O 1
ATOM 1422 N N . HIS A 1 183 ? 1.05 20.625 17.453 1 98.38 183 HIS A N 1
ATOM 1423 C CA . HIS A 1 183 ? 1.556 19.703 18.453 1 98.38 183 HIS A CA 1
ATOM 1424 C C . HIS A 1 183 ? 1.431 20.281 19.859 1 98.38 183 HIS A C 1
ATOM 1426 O O . HIS A 1 183 ? 1.086 19.562 20.812 1 98.38 183 HIS A O 1
ATOM 1432 N N . GLY A 1 184 ? 1.699 21.547 19.969 1 98.19 184 GLY A N 1
ATOM 1433 C CA . GLY A 1 184 ? 1.511 22.203 21.234 1 98.19 184 GLY A CA 1
ATOM 1434 C C . GLY A 1 184 ? 0.06 22.25 21.688 1 98.19 184 GLY A C 1
ATOM 1435 O O . GLY A 1 184 ? -0.249 21.969 22.844 1 98.19 184 GLY A O 1
ATOM 1436 N N . LEU A 1 185 ? -0.802 22.547 20.781 1 98.62 185 LEU A N 1
ATOM 1437 C CA . LEU A 1 185 ? -2.219 22.719 21.078 1 98.62 185 LEU A CA 1
ATOM 1438 C C . LEU A 1 185 ? -2.859 21.391 21.484 1 98.62 185 LEU A C 1
ATOM 1440 O O . LEU A 1 185 ? -3.725 21.359 22.359 1 98.62 185 LEU A O 1
ATOM 1444 N N . ILE A 1 186 ? -2.396 20.281 20.938 1 98.5 186 ILE A N 1
ATOM 1445 C CA . ILE A 1 186 ? -3.127 19.031 21.125 1 98.5 186 ILE A CA 1
ATOM 1446 C C . ILE A 1 186 ? -2.451 18.188 22.219 1 98.5 186 ILE A C 1
ATOM 1448 O O . ILE A 1 186 ? -3.023 17.219 22.703 1 98.5 186 ILE A O 1
ATOM 1452 N N . TYR A 1 187 ? -1.231 18.562 22.625 1 97.88 187 TYR A N 1
ATOM 1453 C CA . TYR A 1 187 ? -0.508 17.594 23.422 1 97.88 187 TYR A CA 1
ATOM 1454 C C . TYR A 1 187 ? 0.315 18.266 24.516 1 97.88 187 TYR A C 1
ATOM 1456 O O . TYR A 1 187 ? 0.509 17.719 25.594 1 97.88 187 TYR A O 1
ATOM 1464 N N . ASP A 1 188 ? 0.894 19.469 24.297 1 98.06 188 ASP A N 1
ATOM 1465 C CA . ASP A 1 188 ? 1.914 20.047 25.172 1 98.06 188 ASP A CA 1
ATOM 1466 C C . ASP A 1 188 ? 1.756 21.562 25.281 1 98.06 188 ASP A C 1
ATOM 1468 O O . ASP A 1 188 ? 2.375 22.312 24.531 1 98.06 188 ASP A O 1
ATOM 1472 N N . LYS A 1 189 ? 1.107 22 26.312 1 97.88 189 LYS A N 1
ATOM 1473 C CA . LYS A 1 189 ? 0.832 23.422 26.516 1 97.88 189 LYS A CA 1
ATOM 1474 C C . LYS A 1 189 ? 2.127 24.219 26.641 1 97.88 189 LYS A C 1
ATOM 1476 O O . LYS A 1 189 ? 2.236 25.312 26.109 1 97.88 189 LYS A O 1
ATOM 1481 N N . ALA A 1 190 ? 3.043 23.656 27.344 1 96.94 190 ALA A N 1
ATOM 1482 C CA . ALA A 1 190 ? 4.316 24.344 27.531 1 96.94 190 ALA A CA 1
ATOM 1483 C C . ALA A 1 190 ? 5.031 24.547 26.203 1 96.94 190 ALA A C 1
ATOM 1485 O O . ALA A 1 190 ? 5.664 25.578 25.984 1 96.94 190 ALA A O 1
ATOM 1486 N N . TYR A 1 191 ? 4.961 23.547 25.359 1 96.31 191 TYR A N 1
ATOM 1487 C CA . TYR A 1 191 ? 5.531 23.656 24.016 1 96.31 191 TYR A CA 1
ATOM 1488 C C . TYR A 1 191 ? 4.836 24.75 23.219 1 96.31 191 TYR A C 1
ATOM 1490 O O . TYR A 1 191 ? 5.496 25.562 22.562 1 96.31 191 TYR A O 1
ATOM 1498 N N . TRP A 1 192 ? 3.559 24.875 23.297 1 96.62 192 TRP A N 1
ATOM 1499 C CA . TRP A 1 192 ? 2.771 25.906 22.641 1 96.62 192 TRP A CA 1
ATOM 1500 C C . TRP A 1 192 ? 3.213 27.297 23.094 1 96.62 192 TRP A C 1
ATOM 1502 O O . TRP A 1 192 ? 3.365 28.203 22.281 1 96.62 192 TRP A O 1
ATOM 1512 N N . GLU A 1 193 ? 3.445 27.406 24.312 1 95.19 193 GLU A N 1
ATOM 1513 C CA . GLU A 1 193 ? 3.74 28.703 24.922 1 95.19 193 GLU A CA 1
ATOM 1514 C C . GLU A 1 193 ? 5.078 29.25 24.422 1 95.19 193 GLU A C 1
ATOM 1516 O O . GLU A 1 193 ? 5.324 30.453 24.484 1 95.19 193 GLU A O 1
ATOM 1521 N N . GLN A 1 194 ? 5.887 28.359 23.906 1 92.38 194 GLN A N 1
ATOM 1522 C CA . GLN A 1 194 ? 7.172 28.797 23.375 1 92.38 194 GLN A CA 1
ATOM 1523 C C . GLN A 1 194 ? 6.984 29.609 22.094 1 92.38 194 GLN A C 1
ATOM 1525 O O . GLN A 1 194 ? 7.875 30.359 21.703 1 92.38 194 GLN A O 1
ATOM 1530 N N . PHE A 1 195 ? 5.859 29.484 21.453 1 91.88 195 PHE A N 1
ATOM 1531 C CA . PHE A 1 195 ? 5.633 30.125 20.156 1 91.88 195 PHE A CA 1
ATOM 1532 C C . PHE A 1 195 ? 4.934 31.469 20.344 1 91.88 195 PHE A C 1
ATOM 1534 O O . PHE A 1 195 ? 4.719 32.188 19.375 1 91.88 195 PHE A O 1
ATOM 1541 N N . LEU A 1 196 ? 4.598 31.844 21.547 1 90.25 196 LEU A N 1
ATOM 1542 C CA . LEU A 1 196 ? 3.895 33.094 21.797 1 90.25 196 LEU A CA 1
ATOM 1543 C C . LEU A 1 196 ? 4.816 34.281 21.594 1 90.25 196 LEU A C 1
ATOM 1545 O O . LEU A 1 196 ? 4.348 35.406 21.344 1 90.25 196 LEU A O 1
ATOM 1549 N N . ASP A 1 197 ? 6.105 34.031 21.641 1 84 197 ASP A N 1
ATOM 1550 C CA . ASP A 1 197 ? 7.098 35.062 21.297 1 84 197 ASP A CA 1
ATOM 1551 C C . ASP A 1 197 ? 8.109 34.531 20.297 1 84 197 ASP A C 1
ATOM 1553 O O . ASP A 1 197 ? 9.242 34.219 20.656 1 84 197 ASP A O 1
ATOM 1557 N N . LEU A 1 198 ? 7.734 34.594 19.062 1 75.88 198 LEU A N 1
ATOM 1558 C CA . LEU A 1 198 ? 8.531 33.969 18.016 1 75.88 198 LEU A CA 1
ATOM 1559 C C . LEU A 1 198 ? 9.836 34.719 17.812 1 75.88 198 LEU A C 1
ATOM 1561 O O . LEU A 1 198 ? 10.844 34.156 17.406 1 75.88 198 LEU A O 1
ATOM 1565 N N . LYS A 1 199 ? 9.836 36.031 17.969 1 75.75 199 LYS A N 1
ATOM 1566 C CA . LYS A 1 199 ? 11.023 36.875 17.797 1 75.75 199 LYS A CA 1
ATOM 1567 C C . LYS A 1 199 ? 12.133 36.438 18.75 1 75.75 199 LYS A C 1
ATOM 1569 O O . LYS A 1 199 ? 13.312 36.688 18.5 1 75.75 199 LYS A O 1
ATOM 1574 N N . ALA A 1 200 ? 11.742 35.781 19.688 1 71.12 200 ALA A N 1
ATOM 1575 C CA . ALA A 1 200 ? 12.703 35.344 20.703 1 71.12 200 ALA A CA 1
ATOM 1576 C C . ALA A 1 200 ? 13.352 34.031 20.328 1 71.12 200 ALA A C 1
ATOM 1578 O O . ALA A 1 200 ? 14.289 33.594 21 1 71.12 200 ALA A O 1
ATOM 1579 N N . ILE A 1 201 ? 12.898 33.438 19.234 1 71.25 201 ILE A N 1
ATOM 1580 C CA . ILE A 1 201 ? 13.383 32.094 18.875 1 71.25 201 ILE A CA 1
ATOM 1581 C C . ILE A 1 201 ? 14.609 32.219 17.969 1 71.25 201 ILE A C 1
ATOM 1583 O O . ILE A 1 201 ? 14.539 32.844 16.906 1 71.25 201 ILE A O 1
ATOM 1587 N N . ASP A 1 202 ? 15.773 31.75 18.469 1 70.88 202 ASP A N 1
ATOM 1588 C CA . ASP A 1 202 ? 16.969 31.688 17.656 1 70.88 202 ASP A CA 1
ATOM 1589 C C . ASP A 1 202 ? 17.156 30.281 17.062 1 70.88 202 ASP A C 1
ATOM 1591 O O . ASP A 1 202 ? 16.281 29.438 17.188 1 70.88 202 ASP A O 1
ATOM 1595 N N . PHE A 1 203 ? 18.188 30.141 16.375 1 66.56 203 PHE A N 1
ATOM 1596 C CA . PHE A 1 203 ? 18.406 28.922 15.617 1 66.56 203 PHE A CA 1
ATOM 1597 C C . PHE A 1 203 ? 18.531 27.719 16.547 1 66.56 203 PHE A C 1
ATOM 1599 O O . PHE A 1 203 ? 18.031 26.641 16.25 1 66.56 203 PHE A O 1
ATOM 1606 N N . VAL A 1 204 ? 19.328 27.906 17.578 1 70.44 204 VAL A N 1
ATOM 1607 C CA . VAL A 1 204 ? 19.531 26.828 18.547 1 70.44 204 VAL A CA 1
ATOM 1608 C C . VAL A 1 204 ? 18.188 26.406 19.141 1 70.44 204 VAL A C 1
ATOM 1610 O O . VAL A 1 204 ? 17.922 25.219 19.297 1 70.44 204 VAL A O 1
ATOM 1613 N N . ASP A 1 205 ? 17.453 27.344 19.266 1 83.88 205 ASP A N 1
ATOM 1614 C CA . ASP A 1 205 ? 16.109 27.094 19.781 1 83.88 205 ASP A CA 1
ATOM 1615 C C . ASP A 1 205 ? 15.273 26.297 18.766 1 83.88 205 ASP A C 1
ATOM 1617 O O . ASP A 1 205 ? 14.5 25.422 19.156 1 83.88 205 ASP A O 1
ATOM 1621 N N . LEU A 1 206 ? 15.695 26.531 17.609 1 88.38 206 LEU A N 1
ATOM 1622 C CA . LEU A 1 206 ? 14.898 25.891 16.578 1 88.38 206 LEU A CA 1
ATOM 1623 C C . LEU A 1 206 ? 15.133 24.391 16.547 1 88.38 206 LEU A C 1
ATOM 1625 O O . LEU A 1 206 ? 14.195 23.609 16.406 1 88.38 206 LEU A O 1
ATOM 1629 N N . ASP A 1 207 ? 16.359 23.953 16.719 1 92.31 207 ASP A N 1
ATOM 1630 C CA . ASP A 1 207 ? 16.719 22.531 16.766 1 92.31 207 ASP A CA 1
ATOM 1631 C C . ASP A 1 207 ? 15.953 21.812 17.891 1 92.31 207 ASP A C 1
ATOM 1633 O O . ASP A 1 207 ? 15.414 20.734 17.688 1 92.31 207 ASP A O 1
ATOM 1637 N N . GLU A 1 208 ? 15.938 22.453 18.969 1 93.88 208 GLU A N 1
ATOM 1638 C CA . GLU A 1 208 ? 15.266 21.844 20.125 1 93.88 208 GLU A CA 1
ATOM 1639 C C . GLU A 1 208 ? 13.758 21.781 19.906 1 93.88 208 GLU A C 1
ATOM 1641 O O . GLU A 1 208 ? 13.109 20.812 20.312 1 93.88 208 GLU A O 1
ATOM 1646 N N . LEU A 1 209 ? 13.266 22.828 19.328 1 95.31 209 LEU A N 1
ATOM 1647 C CA . LEU A 1 209 ? 11.836 22.875 19.062 1 95.31 209 LEU A CA 1
ATOM 1648 C C . LEU A 1 209 ? 11.445 21.812 18.047 1 95.31 209 LEU A C 1
ATOM 1650 O O . LEU A 1 209 ? 10.398 21.172 18.172 1 95.31 209 LEU A O 1
ATOM 1654 N N . ILE A 1 210 ? 12.289 21.625 17.047 1 97.06 210 ILE A N 1
ATOM 1655 C CA . ILE A 1 210 ? 12.047 20.594 16.047 1 97.06 210 ILE A CA 1
ATOM 1656 C C . ILE A 1 210 ? 12.094 19.219 16.703 1 97.06 210 ILE A C 1
ATOM 1658 O O . ILE A 1 210 ? 11.203 18.391 16.5 1 97.06 210 ILE A O 1
ATOM 1662 N N . HIS A 1 211 ? 13.062 19 17.5 1 97.06 211 HIS A N 1
ATOM 1663 C CA . HIS A 1 211 ? 13.219 17.734 18.203 1 97.06 211 HIS A CA 1
ATOM 1664 C C . HIS A 1 211 ? 11.992 17.438 19.062 1 97.06 211 HIS A C 1
ATOM 1666 O O . HIS A 1 211 ? 11.477 16.312 19.031 1 97.06 211 HIS A O 1
ATOM 1672 N N . ARG A 1 212 ? 11.562 18.406 19.781 1 96.94 212 ARG A N 1
ATOM 1673 C CA . ARG A 1 212 ? 10.406 18.219 20.656 1 96.94 212 ARG A CA 1
ATOM 1674 C C . ARG A 1 212 ? 9.156 17.922 19.844 1 96.94 212 ARG A C 1
ATOM 1676 O O . ARG A 1 212 ? 8.336 17.094 20.219 1 96.94 212 ARG A O 1
ATOM 1683 N N . SER A 1 213 ? 8.992 18.656 18.797 1 97.75 213 SER A N 1
ATOM 1684 C CA . SER A 1 213 ? 7.852 18.422 17.922 1 97.75 213 SER A CA 1
ATOM 1685 C C . SER A 1 213 ? 7.832 16.984 17.422 1 97.75 213 SER A C 1
ATOM 1687 O O . SER A 1 213 ? 6.793 16.312 17.469 1 97.75 213 SER A O 1
ATOM 1689 N N . VAL A 1 214 ? 8.969 16.484 16.969 1 98 214 VAL A N 1
ATOM 1690 C CA . VAL A 1 214 ? 9.102 15.125 16.469 1 98 214 VAL A CA 1
ATOM 1691 C C . VAL A 1 214 ? 8.805 14.133 17.594 1 98 214 VAL A C 1
ATOM 1693 O O . VAL A 1 214 ? 8.125 13.133 17.375 1 98 214 VAL A O 1
ATOM 1696 N N . ALA A 1 215 ? 9.258 14.445 18.734 1 97.56 215 ALA A N 1
ATOM 1697 C CA . ALA A 1 215 ? 9.039 13.586 19.891 1 97.56 215 ALA A CA 1
ATOM 1698 C C . ALA A 1 215 ? 7.555 13.492 20.234 1 97.56 215 ALA A C 1
ATOM 1700 O O . ALA A 1 215 ? 7.055 12.414 20.562 1 97.56 215 ALA A O 1
ATOM 1701 N N . ILE A 1 216 ? 6.875 14.609 20.219 1 97.56 216 ILE A N 1
ATOM 1702 C CA . ILE A 1 216 ? 5.445 14.648 20.5 1 97.56 216 ILE A CA 1
ATOM 1703 C C . ILE A 1 216 ? 4.695 13.766 19.516 1 97.56 216 ILE A C 1
ATOM 1705 O O . ILE A 1 216 ? 3.904 12.906 19.906 1 97.56 216 ILE A O 1
ATOM 1709 N N . LYS A 1 217 ? 4.938 13.953 18.234 1 97.31 217 LYS A N 1
ATOM 1710 C CA . LYS A 1 217 ? 4.258 13.141 17.234 1 97.31 217 LYS A CA 1
ATOM 1711 C C . LYS A 1 217 ? 4.574 11.656 17.422 1 97.31 217 LYS A C 1
ATOM 1713 O O . LYS A 1 217 ? 3.682 10.812 17.328 1 97.31 217 LYS A O 1
ATOM 1718 N N . ASN A 1 218 ? 5.824 11.391 17.625 1 96.62 218 ASN A N 1
ATOM 1719 C CA . ASN A 1 218 ? 6.238 10.008 17.828 1 96.62 218 ASN A CA 1
ATOM 1720 C C . ASN A 1 218 ? 5.508 9.367 19 1 96.62 218 ASN A C 1
ATOM 1722 O O . ASN A 1 218 ? 5.141 8.195 18.938 1 96.62 218 ASN A O 1
ATOM 1726 N N . GLU A 1 219 ? 5.367 10.078 20.062 1 96.12 219 GLU A N 1
ATOM 1727 C CA . GLU A 1 219 ? 4.664 9.57 21.234 1 96.12 219 GLU A CA 1
ATOM 1728 C C . GLU A 1 219 ? 3.215 9.227 20.906 1 96.12 219 GLU A C 1
ATOM 1730 O O . GLU A 1 219 ? 2.721 8.164 21.297 1 96.12 219 GLU A O 1
ATOM 1735 N N . ILE A 1 220 ? 2.605 10.055 20.203 1 96.31 220 ILE A N 1
ATOM 1736 C CA . ILE A 1 220 ? 1.21 9.859 19.812 1 96.31 220 ILE A CA 1
ATOM 1737 C C . ILE A 1 220 ? 1.093 8.656 18.891 1 96.31 220 ILE A C 1
ATOM 1739 O O . ILE A 1 220 ? 0.256 7.773 19.094 1 96.31 220 ILE A O 1
ATOM 1743 N N . VAL A 1 221 ? 1.949 8.578 17.891 1 96.5 221 VAL A N 1
ATOM 1744 C CA . VAL A 1 221 ? 1.91 7.527 16.875 1 96.5 221 VAL A CA 1
ATOM 1745 C C . VAL A 1 221 ? 2.215 6.176 17.531 1 96.5 221 VAL A C 1
ATOM 1747 O O . VAL A 1 221 ? 1.589 5.168 17.188 1 96.5 221 VAL A O 1
ATOM 1750 N N . SER A 1 222 ? 3.17 6.141 18.438 1 95.56 222 SER A N 1
ATOM 1751 C CA . SER A 1 222 ? 3.568 4.898 19.094 1 95.56 222 SER A CA 1
ATOM 1752 C C . SER A 1 222 ? 2.408 4.289 19.875 1 95.56 222 SER A C 1
ATOM 1754 O O . SER A 1 222 ? 2.301 3.068 19.984 1 95.56 222 SER A O 1
ATOM 1756 N N . GLN A 1 223 ? 1.507 5.086 20.297 1 94.19 223 GLN A N 1
ATOM 1757 C CA . GLN A 1 223 ? 0.36 4.629 21.078 1 94.19 223 GLN A CA 1
ATOM 1758 C C . GLN A 1 223 ? -0.738 4.086 20.172 1 94.19 223 GLN A C 1
ATOM 1760 O O . GLN A 1 223 ? -1.549 3.26 20.594 1 94.19 223 GLN A O 1
ATOM 1765 N N . ASP A 1 224 ? -0.73 4.531 19 1 94.69 224 ASP A N 1
ATOM 1766 C CA . ASP A 1 224 ? -1.786 4.18 18.062 1 94.69 224 ASP A CA 1
ATOM 1767 C C . ASP A 1 224 ? -1.261 4.176 16.625 1 94.69 224 ASP A C 1
ATOM 1769 O O . ASP A 1 224 ? -1.616 5.047 15.828 1 94.69 224 ASP A O 1
ATOM 1773 N N . PRO A 1 225 ? -0.562 3.117 16.25 1 89.75 225 PRO A N 1
ATOM 1774 C CA . PRO A 1 225 ? 0.15 3.105 14.961 1 89.75 225 PRO A CA 1
ATOM 1775 C C . PRO A 1 225 ? -0.794 3.098 13.766 1 89.75 225 PRO A C 1
ATOM 1777 O O . PRO A 1 225 ? -0.41 3.518 12.672 1 89.75 225 PRO A O 1
ATOM 1780 N N . THR A 1 226 ? -2.059 2.684 13.93 1 88.06 226 THR A N 1
ATOM 1781 C CA . THR A 1 226 ? -2.938 2.531 12.773 1 88.06 226 THR A CA 1
ATOM 1782 C C . THR A 1 226 ? -4.059 3.566 12.812 1 88.06 226 THR A C 1
ATOM 1784 O O . THR A 1 226 ? -5.047 3.445 12.078 1 88.06 226 THR A O 1
ATOM 1787 N N . GLU A 1 227 ? -3.961 4.574 13.742 1 91.06 227 GLU A N 1
ATOM 1788 C CA . GLU A 1 227 ? -4.836 5.742 13.812 1 91.06 227 GLU A CA 1
ATOM 1789 C C . GLU A 1 227 ? -6.277 5.332 14.094 1 91.06 227 GLU A C 1
ATOM 1791 O O . GLU A 1 227 ? -7.199 5.793 13.422 1 91.06 227 GLU A O 1
ATOM 1796 N N . LYS A 1 228 ? -6.512 4.52 14.992 1 87.62 228 LYS A N 1
ATOM 1797 C CA . LYS A 1 228 ? -7.852 4.082 15.375 1 87.62 228 LYS A CA 1
ATOM 1798 C C . LYS A 1 228 ? -8.312 4.789 16.641 1 87.62 228 LYS A C 1
ATOM 1800 O O . LYS A 1 228 ? -9.5 4.781 16.969 1 87.62 228 LYS A O 1
ATOM 1805 N N . HIS A 1 229 ? -7.332 5.48 17.328 1 93.75 229 HIS A N 1
ATOM 1806 C CA . HIS A 1 229 ? -7.625 6.148 18.594 1 93.75 229 HIS A CA 1
ATOM 1807 C C . HIS A 1 229 ? -6.91 7.492 18.688 1 93.75 229 HIS A C 1
ATOM 1809 O O . HIS A 1 229 ? -7.191 8.406 17.906 1 93.75 229 HIS A O 1
ATOM 1815 N N . ILE A 1 230 ? -5.871 7.559 19.562 1 95.12 230 ILE A N 1
ATOM 1816 C CA . ILE A 1 230 ? -5.305 8.844 19.969 1 95.12 230 ILE A CA 1
ATOM 1817 C C . ILE A 1 230 ? -4.578 9.469 18.781 1 95.12 230 ILE A C 1
ATOM 1819 O O . ILE A 1 230 ? -4.375 10.688 18.75 1 95.12 230 ILE A O 1
ATOM 1823 N N . ARG A 1 231 ? -4.086 8.734 17.812 1 96.12 231 ARG A N 1
ATOM 1824 C CA . ARG A 1 231 ? -3.391 9.281 16.656 1 96.12 231 ARG A CA 1
ATOM 1825 C C . ARG A 1 231 ? -4.32 10.156 15.82 1 96.12 231 ARG A C 1
ATOM 1827 O O . ARG A 1 231 ? -3.863 11.008 15.055 1 96.12 231 ARG A O 1
ATOM 1834 N N . LYS A 1 232 ? -5.652 10.016 16.031 1 94.69 232 LYS A N 1
ATOM 1835 C CA . LYS A 1 232 ? -6.629 10.875 15.375 1 94.69 232 LYS A CA 1
ATOM 1836 C C . LYS A 1 232 ? -6.465 12.328 15.828 1 94.69 232 LYS A C 1
ATOM 1838 O O . LYS A 1 232 ? -6.934 13.25 15.156 1 94.69 232 LYS A O 1
ATOM 1843 N N . SER A 1 233 ? -5.848 12.469 16.953 1 96.81 233 SER A N 1
ATOM 1844 C CA . SER A 1 233 ? -5.613 13.812 17.469 1 96.81 233 SER A CA 1
ATOM 1845 C C . SER A 1 233 ? -4.801 14.648 16.484 1 96.81 233 SER A C 1
ATOM 1847 O O . SER A 1 233 ? -4.965 15.867 16.406 1 96.81 233 SER A O 1
ATOM 1849 N N . LEU A 1 234 ? -3.982 13.977 15.742 1 97.06 234 LEU A N 1
ATOM 1850 C CA . LEU A 1 234 ? -3.102 14.656 14.797 1 97.06 234 LEU A CA 1
ATOM 1851 C C . LEU A 1 234 ? -3.896 15.25 13.641 1 97.06 234 LEU A C 1
ATOM 1853 O O . LEU A 1 234 ? -3.369 16.047 12.867 1 97.06 234 LEU A O 1
ATOM 1857 N N . ASN A 1 235 ? -5.215 15 13.609 1 95.44 235 ASN A N 1
ATOM 1858 C CA . ASN A 1 235 ? -6.07 15.531 12.555 1 95.44 235 ASN A CA 1
ATOM 1859 C C . ASN A 1 235 ? -6.66 16.891 12.945 1 95.44 235 ASN A C 1
ATOM 1861 O O . ASN A 1 235 ? -7.395 17.5 12.164 1 95.44 235 ASN A O 1
ATOM 1865 N N . PHE A 1 236 ? -6.316 17.375 14.141 1 98.19 236 PHE A N 1
ATOM 1866 C CA . PHE A 1 236 ? -6.777 18.703 14.508 1 98.19 236 PHE A CA 1
ATOM 1867 C C . PHE A 1 236 ? -6.344 19.734 13.477 1 98.19 236 PHE A C 1
ATOM 1869 O O . PHE A 1 236 ? -5.164 19.797 13.117 1 98.19 236 PHE A O 1
ATOM 1876 N N . GLY A 1 237 ? -7.32 20.422 12.992 1 98.06 237 GLY A N 1
ATOM 1877 C CA . GLY A 1 237 ? -7.066 21.438 11.984 1 98.06 237 GLY A CA 1
ATOM 1878 C C . GLY A 1 237 ? -7.062 20.891 10.57 1 98.06 237 GLY A C 1
ATOM 1879 O O . GLY A 1 237 ? -7.125 21.656 9.602 1 98.06 237 GLY A O 1
ATOM 1880 N N . HIS A 1 238 ? -7.059 19.562 10.414 1 96.31 238 HIS A N 1
ATOM 1881 C CA . HIS A 1 238 ? -6.852 18.969 9.102 1 96.31 238 HIS A CA 1
ATOM 1882 C C . HIS A 1 238 ? -8.18 18.672 8.414 1 96.31 238 HIS A C 1
ATOM 1884 O O . HIS A 1 238 ? -8.25 18.625 7.184 1 96.31 238 HIS A O 1
ATOM 1890 N N . THR A 1 239 ? -9.234 18.484 9.203 1 94.56 239 THR A N 1
ATOM 1891 C CA . THR A 1 239 ? -10.531 18.219 8.586 1 94.56 239 THR A CA 1
ATOM 1892 C C . THR A 1 239 ? -10.961 19.375 7.699 1 94.56 239 THR A C 1
ATOM 1894 O O . THR A 1 239 ? -11.172 19.203 6.496 1 94.56 239 THR A O 1
ATOM 1897 N N . LEU A 1 240 ? -11 20.531 8.258 1 96.25 240 LEU A N 1
ATOM 1898 C CA . LEU A 1 240 ? -11.367 21.703 7.48 1 96.25 240 LEU A CA 1
ATOM 1899 C C . LEU A 1 240 ? -10.172 22.219 6.676 1 96.25 240 LEU A C 1
ATOM 1901 O O . LEU A 1 240 ? -10.336 22.688 5.551 1 96.25 240 LEU A O 1
ATOM 1905 N N . GLY A 1 241 ? -8.977 22.078 7.211 1 97.12 241 GLY A N 1
ATOM 1906 C CA . GLY A 1 241 ? -7.77 22.5 6.52 1 97.12 241 GLY A CA 1
ATOM 1907 C C . GLY A 1 241 ? -7.59 21.844 5.168 1 97.12 241 GLY A C 1
ATOM 1908 O O . GLY A 1 241 ? -7.312 22.516 4.172 1 97.12 241 GLY A O 1
ATOM 1909 N N . HIS A 1 242 ? -7.762 20.562 5.102 1 94.75 242 HIS A N 1
ATOM 1910 C CA . HIS A 1 242 ? -7.598 19.828 3.852 1 94.75 242 HIS A CA 1
ATOM 1911 C C . HIS A 1 242 ? -8.656 20.234 2.83 1 94.75 242 HIS A C 1
ATOM 1913 O O . HIS A 1 242 ? -8.367 20.344 1.638 1 94.75 242 HIS A O 1
ATOM 1919 N N . ALA A 1 243 ? -9.883 20.406 3.318 1 94.38 243 ALA A N 1
ATOM 1920 C CA . ALA A 1 243 ? -10.953 20.828 2.422 1 94.38 243 ALA A CA 1
ATOM 1921 C C . ALA A 1 243 ? -10.664 22.203 1.817 1 94.38 243 ALA A C 1
ATOM 1923 O O . ALA A 1 243 ? -10.844 22.406 0.615 1 94.38 243 ALA A O 1
ATOM 1924 N N . ILE A 1 244 ? -10.195 23.031 2.639 1 96.56 244 ILE A N 1
ATOM 1925 C CA . ILE A 1 244 ? -9.844 24.375 2.191 1 96.56 244 ILE A CA 1
ATOM 1926 C C . ILE A 1 244 ? -8.68 24.312 1.207 1 96.56 244 ILE A C 1
ATOM 1928 O O . ILE A 1 244 ? -8.719 24.922 0.142 1 96.56 244 ILE A O 1
ATOM 1932 N N . GLU A 1 245 ? -7.645 23.562 1.57 1 95.5 245 GLU A N 1
ATOM 1933 C CA . GLU A 1 245 ? -6.48 23.391 0.709 1 95.5 245 GLU A CA 1
ATOM 1934 C C . GLU A 1 245 ? -6.887 22.875 -0.67 1 95.5 245 GLU A C 1
ATOM 1936 O O . GLU A 1 245 ? -6.449 23.406 -1.69 1 95.5 245 GLU A O 1
ATOM 1941 N N . SER A 1 246 ? -7.758 21.875 -0.69 1 94.06 246 SER A N 1
ATOM 1942 C CA . SER A 1 246 ? -8.219 21.266 -1.933 1 94.06 246 SER A CA 1
ATOM 1943 C C . SER A 1 246 ? -9 22.266 -2.779 1 94.06 246 SER A C 1
ATOM 1945 O O . SER A 1 246 ? -8.789 22.359 -3.99 1 94.06 246 SER A O 1
ATOM 1947 N N . TYR A 1 247 ? -9.859 23.031 -2.16 1 95.56 247 TYR A N 1
ATOM 1948 C CA . TYR A 1 247 ? -10.68 24.016 -2.855 1 95.56 247 TYR A CA 1
ATOM 1949 C C . TYR A 1 247 ? -9.812 25.094 -3.5 1 95.56 247 TYR A C 1
ATOM 1951 O O . TYR A 1 247 ? -10.008 25.438 -4.664 1 95.56 247 TYR A O 1
ATOM 1959 N N . PHE A 1 248 ? -8.859 25.547 -2.742 1 95.62 248 PHE A N 1
ATOM 1960 C CA . PHE A 1 248 ? -8 26.625 -3.229 1 95.62 248 PHE A CA 1
ATOM 1961 C C . PHE A 1 248 ? -7.062 26.109 -4.316 1 95.62 248 PHE A C 1
ATOM 1963 O O . PHE A 1 248 ? -6.645 26.875 -5.188 1 95.62 248 PHE A O 1
ATOM 1970 N N . LEU A 1 249 ? -6.723 24.859 -4.258 1 92.25 249 LEU A N 1
ATOM 1971 C CA . LEU A 1 249 ? -5.875 24.266 -5.277 1 92.25 249 LEU A CA 1
ATOM 1972 C C . LEU A 1 249 ? -6.633 24.094 -6.59 1 92.25 249 LEU A C 1
ATOM 1974 O O . LEU A 1 249 ? -6.07 24.297 -7.668 1 92.25 249 LEU A O 1
ATOM 1978 N N . GLU A 1 250 ? -7.855 23.766 -6.527 1 91.44 250 GLU A N 1
ATOM 1979 C CA . GLU A 1 250 ? -8.664 23.453 -7.699 1 91.44 250 GLU A CA 1
ATOM 1980 C C . GLU A 1 250 ? -9.25 24.703 -8.336 1 91.44 250 GLU A C 1
ATOM 1982 O O . GLU A 1 250 ? -9.5 24.734 -9.539 1 91.44 250 GLU A O 1
ATOM 1987 N N . ASN A 1 251 ? -9.469 25.719 -7.527 1 93.94 251 ASN A N 1
ATOM 1988 C CA . ASN A 1 251 ? -10.125 26.938 -7.996 1 93.94 251 ASN A CA 1
ATOM 1989 C C . ASN A 1 251 ? -9.125 27.891 -8.648 1 93.94 251 ASN A C 1
ATOM 1991 O O . ASN A 1 251 ? -8.289 28.484 -7.965 1 93.94 251 ASN A O 1
ATOM 1995 N N . GLU A 1 252 ? -9.289 28.156 -9.891 1 92.19 252 GLU A N 1
ATOM 1996 C CA . GLU A 1 252 ? -8.352 28.953 -10.664 1 92.19 252 GLU A CA 1
ATOM 1997 C C . GLU A 1 252 ? -8.383 30.422 -10.227 1 92.19 252 GLU A C 1
ATOM 1999 O O . GLU A 1 252 ? -7.441 31.172 -10.484 1 92.19 252 GLU A O 1
ATOM 2004 N N . ASN A 1 253 ? -9.438 30.828 -9.586 1 94.12 253 ASN A N 1
ATOM 2005 C CA . ASN A 1 253 ? -9.586 32.219 -9.164 1 94.12 253 ASN A CA 1
ATOM 2006 C C . ASN A 1 253 ? -9.039 32.438 -7.754 1 94.12 253 ASN A C 1
ATOM 2008 O O . ASN A 1 253 ? -9.172 33.531 -7.191 1 94.12 253 ASN A O 1
ATOM 2012 N N . LYS A 1 254 ? -8.508 31.359 -7.188 1 95.38 254 LYS A N 1
ATOM 2013 C CA . LYS A 1 254 ? -7.93 31.438 -5.848 1 95.38 254 LYS A CA 1
ATOM 2014 C C . LYS A 1 254 ? -6.422 31.219 -5.883 1 95.38 254 LYS A C 1
ATOM 2016 O O . LYS A 1 254 ? -5.918 30.484 -6.738 1 95.38 254 LYS A O 1
ATOM 2021 N N . THR A 1 255 ? -5.789 31.875 -5.043 1 94.38 255 THR A N 1
ATOM 2022 C CA . THR A 1 255 ? -4.367 31.609 -4.867 1 94.38 255 THR A CA 1
ATOM 2023 C C . THR A 1 255 ? -4.156 30.297 -4.109 1 94.38 255 THR A C 1
ATOM 2025 O O . THR A 1 255 ? -4.691 30.109 -3.016 1 94.38 255 THR A O 1
ATOM 2028 N N . THR A 1 256 ? -3.416 29.469 -4.691 1 94 256 THR A N 1
ATOM 2029 C CA . THR A 1 256 ? -3.131 28.188 -4.051 1 94 256 THR A CA 1
ATOM 2030 C C . THR A 1 256 ? -2.473 28.391 -2.691 1 94 256 THR A C 1
ATOM 2032 O O . THR A 1 256 ? -1.585 29.234 -2.551 1 94 256 THR A O 1
ATOM 2035 N N . LEU A 1 257 ? -2.924 27.656 -1.705 1 95.94 257 LEU A N 1
ATOM 2036 C CA . LEU A 1 257 ? -2.375 27.75 -0.357 1 95.94 257 LEU A CA 1
ATOM 2037 C C . LEU A 1 257 ? -1.354 26.641 -0.115 1 95.94 257 LEU A C 1
ATOM 2039 O O . LEU A 1 257 ? -1.539 25.5 -0.573 1 95.94 257 LEU A O 1
ATOM 2043 N N . LEU A 1 258 ? -0.325 26.969 0.628 1 95.75 258 LEU A N 1
ATOM 2044 C CA . LEU A 1 258 ? 0.537 25.938 1.174 1 95.75 258 LEU A CA 1
ATOM 2045 C C . LEU A 1 258 ? -0.195 25.125 2.244 1 95.75 258 LEU A C 1
ATOM 2047 O O . LEU A 1 258 ? -1.149 25.625 2.85 1 95.75 258 LEU A O 1
ATOM 2051 N N . HIS A 1 259 ? 0.235 23.938 2.465 1 95.38 259 HIS A N 1
ATOM 2052 C CA . HIS A 1 259 ? -0.39 23.031 3.422 1 95.38 259 HIS A CA 1
ATOM 2053 C C . HIS A 1 259 ? -0.513 23.688 4.797 1 95.38 259 HIS A C 1
ATOM 2055 O O . HIS A 1 259 ? -1.598 23.703 5.383 1 95.38 259 HIS A O 1
ATOM 2061 N N . GLY A 1 260 ? 0.58 24.266 5.273 1 97.38 260 GLY A N 1
ATOM 2062 C CA . GLY A 1 260 ? 0.583 24.875 6.594 1 97.38 260 GLY A CA 1
ATOM 2063 C C . GLY A 1 260 ? -0.379 26.031 6.719 1 97.38 260 GLY A C 1
ATOM 2064 O O . GLY A 1 260 ? -0.958 26.266 7.781 1 97.38 260 GLY A O 1
ATOM 2065 N N . GLU A 1 261 ? -0.549 26.781 5.633 1 97.56 261 GLU A N 1
ATOM 2066 C CA . GLU A 1 261 ? -1.493 27.906 5.617 1 97.56 261 GLU A CA 1
ATOM 2067 C C . GLU A 1 261 ? -2.932 27.406 5.754 1 97.56 261 GLU A C 1
ATOM 2069 O O . GLU A 1 261 ? -3.715 27.969 6.523 1 97.56 261 GLU A O 1
ATOM 2074 N N . ALA A 1 262 ? -3.223 26.406 5.043 1 97.69 262 ALA A N 1
ATOM 2075 C CA . ALA A 1 262 ? -4.562 25.812 5.109 1 97.69 262 ALA A CA 1
ATOM 2076 C C . ALA A 1 262 ? -4.836 25.234 6.488 1 97.69 262 ALA A C 1
ATOM 2078 O O . ALA A 1 262 ? -5.926 25.406 7.043 1 97.69 262 ALA A O 1
ATOM 2079 N N . ILE A 1 263 ? -3.854 24.578 7.055 1 98.12 263 ILE A N 1
ATOM 2080 C CA . ILE A 1 263 ? -4.004 23.953 8.359 1 98.12 263 ILE A CA 1
ATOM 2081 C C . ILE A 1 263 ? -4.164 25.016 9.438 1 98.12 263 ILE A C 1
ATOM 2083 O O . ILE A 1 263 ? -4.914 24.844 10.398 1 98.12 263 ILE A O 1
ATOM 2087 N N . ALA A 1 264 ? -3.455 26.125 9.25 1 98.19 264 ALA A N 1
ATOM 2088 C CA . ALA A 1 264 ? -3.604 27.234 10.188 1 98.19 264 ALA A CA 1
ATOM 2089 C C . ALA A 1 264 ? -5.047 27.734 10.227 1 98.19 264 ALA A C 1
ATOM 2091 O O . ALA A 1 264 ? -5.605 27.938 11.305 1 98.19 264 ALA A O 1
ATOM 2092 N N . ILE A 1 265 ? -5.645 27.875 9.078 1 98.31 265 ILE A N 1
ATOM 2093 C CA . ILE A 1 265 ? -7.051 28.266 9.008 1 98.31 265 ILE A CA 1
ATOM 2094 C C . ILE A 1 265 ? -7.91 27.203 9.688 1 98.31 265 ILE A C 1
ATOM 2096 O O . ILE A 1 265 ? -8.789 27.516 10.484 1 98.31 265 ILE A O 1
ATOM 2100 N N . GLY A 1 266 ? -7.586 25.953 9.352 1 98.44 266 GLY A N 1
ATOM 2101 C CA . GLY A 1 266 ? -8.305 24.844 9.961 1 98.44 266 GLY A CA 1
ATOM 2102 C C . GLY A 1 266 ? -8.234 24.859 11.477 1 98.44 266 GLY A C 1
ATOM 2103 O O . GLY A 1 266 ? -9.234 24.609 12.148 1 98.44 266 GLY A O 1
ATOM 2104 N N . MET A 1 267 ? -7.09 25.203 11.992 1 98.69 267 MET A N 1
ATOM 2105 C CA . MET A 1 267 ? -6.91 25.234 13.445 1 98.69 267 MET A CA 1
ATOM 2106 C C . MET A 1 267 ? -7.773 26.328 14.07 1 98.69 267 MET A C 1
ATOM 2108 O O . MET A 1 267 ? -8.359 26.125 15.141 1 98.69 267 MET A O 1
ATOM 2112 N N . ILE A 1 268 ? -7.867 27.453 13.453 1 98.62 268 ILE A N 1
ATOM 2113 C CA . ILE A 1 268 ? -8.688 28.531 13.977 1 98.62 268 ILE A CA 1
ATOM 2114 C C . ILE A 1 268 ? -10.164 28.125 13.945 1 98.62 268 ILE A C 1
ATOM 2116 O O . ILE A 1 268 ? -10.859 28.25 14.953 1 98.62 268 ILE A O 1
ATOM 2120 N N . LEU A 1 269 ? -10.617 27.594 12.836 1 98.62 269 LEU A N 1
ATOM 2121 C CA . LEU A 1 269 ? -12.016 27.203 12.672 1 98.62 269 LEU A CA 1
ATOM 2122 C C . LEU A 1 269 ? -12.391 26.109 13.664 1 98.62 269 LEU A C 1
ATOM 2124 O O . LEU A 1 269 ? -13.43 26.188 14.328 1 98.62 269 LEU A O 1
ATOM 2128 N N . GLU A 1 270 ? -11.531 25.125 13.773 1 98.62 270 GLU A N 1
ATOM 2129 C CA . GLU A 1 270 ? -11.828 24 14.656 1 98.62 270 GLU A CA 1
ATOM 2130 C C . GLU A 1 270 ? -11.688 24.391 16.125 1 98.62 270 GLU A C 1
ATOM 2132 O O . GLU A 1 270 ? -12.344 23.812 16.984 1 98.62 270 GLU A O 1
ATOM 2137 N N . SER A 1 271 ? -10.859 25.422 16.406 1 98.81 271 SER A N 1
ATOM 2138 C CA . SER A 1 271 ? -10.82 25.984 17.766 1 98.81 271 SER A CA 1
ATOM 2139 C C . SER A 1 271 ? -12.117 26.719 18.094 1 98.81 271 SER A C 1
ATOM 2141 O O . SER A 1 271 ? -12.578 26.672 19.234 1 98.81 271 SER A O 1
ATOM 2143 N N . TYR A 1 272 ? -12.688 27.391 17.125 1 98.75 272 TYR A N 1
ATOM 2144 C CA . TYR A 1 272 ? -13.992 28.016 17.328 1 98.75 272 TYR A CA 1
ATOM 2145 C C . TYR A 1 272 ? -15.055 26.969 17.641 1 98.75 272 TYR A C 1
ATOM 2147 O O . TYR A 1 272 ? -15.891 27.156 18.531 1 98.75 272 TYR A O 1
ATOM 2155 N N . ILE A 1 273 ? -15.008 25.891 16.891 1 98.56 273 ILE A N 1
ATOM 2156 C CA . ILE A 1 273 ? -15.938 24.797 17.141 1 98.56 273 ILE A CA 1
ATOM 2157 C C . ILE A 1 273 ? -15.75 24.266 18.562 1 98.56 273 ILE A C 1
ATOM 2159 O O . ILE A 1 273 ? -16.719 23.984 19.266 1 98.56 273 ILE A O 1
ATOM 2163 N N . SER A 1 274 ? -14.492 24.141 19.016 1 98.81 274 SER A N 1
ATOM 2164 C CA . SER A 1 274 ? -14.195 23.734 20.375 1 98.81 274 SER A CA 1
ATOM 2165 C C . SER A 1 274 ? -14.812 24.703 21.391 1 98.81 274 SER A C 1
ATOM 2167 O O . SER A 1 274 ? -15.32 24.281 22.422 1 98.81 274 SER A O 1
ATOM 2169 N N . LEU A 1 275 ? -14.742 25.953 21.078 1 98.75 275 LEU A N 1
ATOM 2170 C CA . LEU A 1 275 ? -15.336 26.969 21.938 1 98.75 275 LEU A CA 1
ATOM 2171 C C . LEU A 1 275 ? -16.844 26.797 22.031 1 98.75 275 LEU A C 1
ATOM 2173 O O . LEU A 1 275 ? -17.406 26.812 23.125 1 98.75 275 LEU A O 1
ATOM 2177 N N . ASP A 1 276 ? -17.453 26.625 20.875 1 98.38 276 ASP A N 1
ATOM 2178 C CA . ASP A 1 276 ? -18.891 26.453 20.812 1 98.38 276 ASP A CA 1
ATOM 2179 C C . ASP A 1 276 ? -19.344 25.219 21.594 1 98.38 276 ASP A C 1
ATOM 2181 O O . ASP A 1 276 ? -20.391 25.234 22.234 1 98.38 276 ASP A O 1
ATOM 2185 N N . LYS A 1 277 ? -18.547 24.234 21.609 1 98.06 277 LYS A N 1
ATOM 2186 C CA . LYS A 1 277 ? -18.859 22.984 22.297 1 98.06 277 LYS A CA 1
ATOM 2187 C C . LYS A 1 277 ? -18.422 23.047 23.766 1 98.06 277 LYS A C 1
ATOM 2189 O O . LYS A 1 277 ? -18.484 22.047 24.469 1 98.06 277 LYS A O 1
ATOM 2194 N N . GLU A 1 278 ? -17.906 24.156 24.188 1 98.38 278 GLU A N 1
ATOM 2195 C CA . GLU A 1 278 ? -17.5 24.438 25.562 1 98.38 278 GLU A CA 1
ATOM 2196 C C . GLU A 1 278 ? -16.312 23.562 25.984 1 98.38 278 GLU A C 1
ATOM 2198 O O . GLU A 1 278 ? -16.234 23.141 27.125 1 98.38 278 GLU A O 1
ATOM 2203 N N . LEU A 1 279 ? -15.516 23.25 25.031 1 98.62 279 LEU A N 1
ATOM 2204 C CA . LEU A 1 279 ? -14.32 22.469 25.312 1 98.62 279 LEU A CA 1
ATOM 2205 C C . LEU A 1 279 ? -13.148 23.391 25.672 1 98.62 279 LEU A C 1
ATOM 2207 O O . LEU A 1 279 ? -12.172 22.938 26.266 1 98.62 279 LEU A O 1
ATOM 2211 N N . ILE A 1 280 ? -13.172 24.641 25.219 1 98.62 280 ILE A N 1
ATOM 2212 C CA . ILE A 1 280 ? -12.234 25.688 25.625 1 98.62 280 ILE A CA 1
ATOM 2213 C C . ILE A 1 280 ? -13 26.953 25.953 1 98.62 280 ILE A C 1
ATOM 2215 O O . ILE A 1 280 ? -14.188 27.078 25.656 1 98.62 280 ILE A O 1
ATOM 2219 N N . ASN A 1 281 ? -12.336 27.875 26.641 1 98.31 281 ASN A N 1
ATOM 2220 C CA . ASN A 1 281 ? -12.992 29.141 26.953 1 98.31 281 ASN A CA 1
ATOM 2221 C C . ASN A 1 281 ? -12.609 30.25 25.969 1 98.31 281 ASN A C 1
ATOM 2223 O O . ASN A 1 281 ? -11.773 30.031 25.094 1 98.31 281 ASN A O 1
ATOM 2227 N N . ALA A 1 282 ? -13.203 31.359 26.094 1 98.31 282 ALA A N 1
ATOM 2228 C CA . ALA A 1 282 ? -13.031 32.469 25.156 1 98.31 282 ALA A CA 1
ATOM 2229 C C . ALA A 1 282 ? -11.594 32.969 25.156 1 98.31 282 ALA A C 1
ATOM 2231 O O . ALA A 1 282 ? -11.062 33.375 24.109 1 98.31 282 ALA A O 1
ATOM 2232 N N . ASP A 1 283 ? -11.008 32.969 26.297 1 98.19 283 ASP A N 1
ATOM 2233 C CA . ASP A 1 283 ? -9.633 33.438 26.406 1 98.19 283 ASP A CA 1
ATOM 2234 C C . ASP A 1 283 ? -8.68 32.531 25.641 1 98.19 283 ASP A C 1
ATOM 2236 O O . ASP A 1 283 ? -7.781 33 24.953 1 98.19 283 ASP A O 1
ATOM 2240 N N . GLU A 1 284 ? -8.898 31.281 25.844 1 98.06 284 GLU A N 1
ATOM 2241 C CA . GLU A 1 284 ? -8.078 30.297 25.125 1 98.06 284 GLU A CA 1
ATOM 2242 C C . GLU A 1 284 ? -8.266 30.438 23.609 1 98.06 284 GLU A C 1
ATOM 2244 O O . GLU A 1 284 ? -7.289 30.438 22.859 1 98.06 284 GLU A O 1
ATOM 2249 N N . TYR A 1 285 ? -9.5 30.547 23.188 1 98.56 285 TYR A N 1
ATOM 2250 C CA . TYR A 1 285 ? -9.773 30.688 21.766 1 98.56 285 TYR A CA 1
ATOM 2251 C C . TYR A 1 285 ? -9.109 31.953 21.203 1 98.56 285 TYR A C 1
ATOM 2253 O O . TYR A 1 285 ? -8.469 31.906 20.156 1 98.56 285 TYR A O 1
ATOM 2261 N N . ASN A 1 286 ? -9.258 33.031 21.906 1 97.81 286 ASN A N 1
ATOM 2262 C CA . ASN A 1 286 ? -8.672 34.281 21.453 1 97.81 286 ASN A CA 1
ATOM 2263 C C . ASN A 1 286 ? -7.148 34.188 21.375 1 97.81 286 ASN A C 1
ATOM 2265 O O . ASN A 1 286 ? -6.543 34.75 20.453 1 97.81 286 ASN A O 1
ATOM 2269 N N . LEU A 1 287 ? -6.605 33.531 22.359 1 97.62 287 LEU A N 1
ATOM 2270 C CA . LEU A 1 287 ? -5.16 33.344 22.359 1 97.62 287 LEU A CA 1
ATOM 2271 C C . LEU A 1 287 ? -4.715 32.562 21.125 1 97.62 287 LEU A C 1
ATOM 2273 O O . LEU A 1 287 ? -3.738 32.938 20.469 1 97.62 287 LEU A O 1
ATOM 2277 N N . ILE A 1 288 ? -5.414 31.5 20.828 1 98.06 288 ILE A N 1
ATOM 2278 C CA . ILE A 1 288 ? -5.086 30.641 19.672 1 98.06 288 ILE A CA 1
ATOM 2279 C C . ILE A 1 288 ? -5.242 31.453 18.391 1 98.06 288 ILE A C 1
ATOM 2281 O O . ILE A 1 288 ? -4.316 31.5 17.578 1 98.06 288 ILE A O 1
ATOM 2285 N N . LYS A 1 289 ? -6.344 32.094 18.203 1 97.75 289 LYS A N 1
ATOM 2286 C CA . LYS A 1 289 ? -6.652 32.844 16.984 1 97.75 289 LYS A CA 1
ATOM 2287 C C . LYS A 1 289 ? -5.645 33.969 16.75 1 97.75 289 LYS A C 1
ATOM 2289 O O . LYS A 1 289 ? -5.105 34.125 15.656 1 97.75 289 LYS A O 1
ATOM 2294 N N . THR A 1 290 ? -5.34 34.719 17.797 1 96.12 290 THR A N 1
ATOM 2295 C CA . THR A 1 290 ? -4.445 35.875 17.672 1 96.12 290 THR A CA 1
ATOM 2296 C C . THR A 1 290 ? -3.02 35.406 17.375 1 96.12 290 THR A C 1
ATOM 2298 O O . THR A 1 290 ? -2.314 36.031 16.578 1 96.12 290 THR A O 1
ATOM 2301 N N . THR A 1 291 ? -2.639 34.375 18.031 1 95.94 291 THR A N 1
ATOM 2302 C CA . THR A 1 291 ? -1.294 33.844 17.812 1 95.94 291 THR A CA 1
ATOM 2303 C C . THR A 1 291 ? -1.134 33.344 16.375 1 95.94 291 THR A C 1
ATOM 2305 O O . THR A 1 291 ? -0.176 33.719 15.695 1 95.94 291 THR A O 1
ATOM 2308 N N . ILE A 1 292 ? -2.07 32.562 15.867 1 96.81 292 ILE A N 1
ATOM 2309 C CA . ILE A 1 292 ? -1.984 32 14.523 1 96.81 292 ILE A CA 1
ATOM 2310 C C . ILE A 1 292 ? -2.051 33.125 13.5 1 96.81 292 ILE A C 1
ATOM 2312 O O . ILE A 1 292 ? -1.278 33.156 12.539 1 96.81 292 ILE A O 1
ATOM 2316 N N . LYS A 1 293 ? -2.867 34.125 13.742 1 95.38 293 LYS A N 1
ATOM 2317 C CA . LYS A 1 293 ? -3.027 35.219 12.805 1 95.38 293 LYS A CA 1
ATOM 2318 C C . LYS A 1 293 ? -1.796 36.125 12.805 1 95.38 293 LYS A C 1
ATOM 2320 O O . LYS A 1 293 ? -1.555 36.875 11.836 1 95.38 293 LYS A O 1
ATOM 2325 N N . SER A 1 294 ? -1.044 36.094 13.867 1 93.62 294 SER A N 1
ATOM 2326 C CA . SER A 1 294 ? 0.188 36.875 13.914 1 93.62 294 SER A CA 1
ATOM 2327 C C . SER A 1 294 ? 1.284 36.25 13.07 1 93.62 294 SER A C 1
ATOM 2329 O O . SER A 1 294 ? 2.23 36.906 12.656 1 93.62 294 SER A O 1
ATOM 2331 N N . ILE A 1 295 ? 1.169 35 12.82 1 93.06 295 ILE A N 1
ATOM 2332 C CA . ILE A 1 295 ? 2.195 34.219 12.117 1 93.06 295 ILE A CA 1
ATOM 2333 C C . ILE A 1 295 ? 1.788 34.031 10.656 1 93.06 295 ILE A C 1
ATOM 2335 O O . ILE A 1 295 ? 2.631 34.094 9.758 1 93.06 295 ILE A O 1
ATOM 2339 N N . PHE A 1 296 ? 0.47 33.844 10.438 1 95.5 296 PHE A N 1
ATOM 2340 C CA . PHE A 1 296 ? -0.039 33.531 9.102 1 95.5 296 PHE A CA 1
ATOM 2341 C C . PHE A 1 296 ? -0.901 34.688 8.594 1 95.5 296 PHE A C 1
ATOM 2343 O O . PHE A 1 296 ? -1.7 35.25 9.344 1 95.5 296 PHE A O 1
ATOM 2350 N N . GLU A 1 297 ? -0.733 35.031 7.32 1 92.19 297 GLU A N 1
ATOM 2351 C CA . GLU A 1 297 ? -1.562 36.062 6.703 1 92.19 297 GLU A CA 1
ATOM 2352 C C . GLU A 1 297 ? -3.014 35.594 6.586 1 92.19 297 GLU A C 1
ATOM 2354 O O . GLU A 1 297 ? -3.283 34.438 6.359 1 92.19 297 GLU A O 1
ATOM 2359 N N . ASP A 1 298 ? -3.871 36.594 6.684 1 92.81 298 ASP A N 1
ATOM 2360 C CA . ASP A 1 298 ? -5.289 36.281 6.539 1 92.81 298 ASP A CA 1
ATOM 2361 C C . ASP A 1 298 ? -5.625 35.875 5.105 1 92.81 298 ASP A C 1
ATOM 2363 O O . ASP A 1 298 ? -5.133 36.469 4.152 1 92.81 298 ASP A O 1
ATOM 2367 N N . VAL A 1 299 ? -6.367 34.844 5.008 1 95.44 299 VAL A N 1
ATOM 2368 C CA . VAL A 1 299 ? -6.855 34.375 3.709 1 95.44 299 VAL A CA 1
ATOM 2369 C C . VAL A 1 299 ? -8.344 34.719 3.578 1 95.44 299 VAL A C 1
ATOM 2371 O O . VAL A 1 299 ? -9.133 34.406 4.465 1 95.44 299 VAL A O 1
ATOM 2374 N N . THR A 1 300 ? -8.703 35.344 2.51 1 94.94 300 THR A N 1
ATOM 2375 C CA . THR A 1 300 ? -10.094 35.719 2.295 1 94.94 300 THR A CA 1
ATOM 2376 C C . THR A 1 300 ? -10.914 34.5 1.85 1 94.94 300 THR A C 1
ATOM 2378 O O . THR A 1 300 ? -10.625 33.906 0.814 1 94.94 300 THR A O 1
ATOM 2381 N N . ILE A 1 301 ? -11.867 34.156 2.615 1 96 301 ILE A N 1
ATOM 2382 C CA . ILE A 1 301 ? -12.844 33.125 2.275 1 96 301 ILE A CA 1
ATOM 2383 C C . ILE A 1 301 ? -14.227 33.75 2.129 1 96 301 ILE A C 1
ATOM 2385 O O . ILE A 1 301 ? -14.82 34.219 3.113 1 96 301 ILE A O 1
ATOM 2389 N N . LEU A 1 302 ? -14.703 33.75 0.893 1 94.69 302 LEU A N 1
ATOM 2390 C CA . LEU A 1 302 ? -15.992 34.375 0.594 1 94.69 302 LEU A CA 1
ATOM 2391 C C . LEU A 1 302 ? -17.141 33.438 0.936 1 94.69 302 LEU A C 1
ATOM 2393 O O . LEU A 1 302 ? -16.938 32.219 1.084 1 94.69 302 LEU A O 1
ATOM 2397 N N . ASP A 1 303 ? -18.312 33.969 1.051 1 94.38 303 ASP A N 1
ATOM 2398 C CA . ASP A 1 303 ? -19.484 33.156 1.355 1 94.38 303 ASP A CA 1
ATOM 2399 C C . ASP A 1 303 ? -19.703 32.094 0.304 1 94.38 303 ASP A C 1
ATOM 2401 O O . ASP A 1 303 ? -20.062 30.953 0.635 1 94.38 303 ASP A O 1
ATOM 2405 N N . ASN A 1 304 ? -19.438 32.406 -0.896 1 94.38 304 ASN A N 1
ATOM 2406 C CA . ASN A 1 304 ? -19.656 31.469 -1.986 1 94.38 304 ASN A CA 1
ATOM 2407 C C . ASN A 1 304 ? -18.578 30.375 -2.016 1 94.38 304 ASN A C 1
ATOM 2409 O O . ASN A 1 304 ? -18.734 29.375 -2.715 1 94.38 304 ASN A O 1
ATOM 2413 N N . ASP A 1 305 ? -17.562 30.547 -1.214 1 95.94 305 ASP A N 1
ATOM 2414 C CA . ASP A 1 305 ? -16.5 29.547 -1.126 1 95.94 305 ASP A CA 1
ATOM 2415 C C . ASP A 1 305 ? -16.906 28.406 -0.19 1 95.94 305 ASP A C 1
ATOM 2417 O O . ASP A 1 305 ? -16.375 27.297 -0.281 1 95.94 305 ASP A O 1
ATOM 2421 N N . ILE A 1 306 ? -17.781 28.688 0.687 1 94.94 306 ILE A N 1
ATOM 2422 C CA . ILE A 1 306 ? -18.016 27.828 1.843 1 94.94 306 ILE A CA 1
ATOM 2423 C C . ILE A 1 306 ? -18.703 26.531 1.399 1 94.94 306 ILE A C 1
ATOM 2425 O O . ILE A 1 306 ? -18.312 25.438 1.797 1 94.94 306 ILE A O 1
ATOM 2429 N N . GLN A 1 307 ? -19.688 26.594 0.568 1 92.56 307 GLN A N 1
ATOM 2430 C CA . GLN A 1 307 ? -20.422 25.406 0.148 1 92.56 307 GLN A CA 1
ATOM 2431 C C . GLN A 1 307 ? -19.516 24.438 -0.587 1 92.56 307 GLN A C 1
ATOM 2433 O O . GLN A 1 307 ? -19.484 23.234 -0.271 1 92.56 307 GLN A O 1
ATOM 2438 N N . PRO A 1 308 ? -18.719 24.938 -1.589 1 93.12 308 PRO A N 1
ATOM 2439 C CA . PRO A 1 308 ? -17.781 24.016 -2.242 1 93.12 308 PRO A CA 1
ATOM 2440 C C . PRO A 1 308 ? -16.797 23.375 -1.261 1 93.12 308 PRO A C 1
ATOM 2442 O O . PRO A 1 308 ? -16.438 22.203 -1.428 1 93.12 308 PRO A O 1
ATOM 2445 N N . ILE A 1 309 ? -16.406 24.094 -0.258 1 94.12 309 ILE A N 1
ATOM 2446 C CA . ILE A 1 309 ? -15.492 23.562 0.752 1 94.12 309 ILE A CA 1
ATOM 2447 C C . ILE A 1 309 ? -16.188 22.469 1.554 1 94.12 309 ILE A C 1
ATOM 2449 O O . ILE A 1 309 ? -15.617 21.406 1.798 1 94.12 309 ILE A O 1
ATOM 2453 N N . LEU A 1 310 ? -17.422 22.719 1.925 1 90.81 310 LEU A N 1
ATOM 2454 C CA . LEU A 1 310 ? -18.203 21.734 2.686 1 90.81 310 LEU A CA 1
ATOM 2455 C C . LEU A 1 310 ? -18.422 20.469 1.874 1 90.81 310 LEU A C 1
ATOM 2457 O O . LEU A 1 310 ? -18.453 19.375 2.432 1 90.81 310 LEU A O 1
ATOM 2461 N N . GLU A 1 311 ? -18.547 20.609 0.606 1 87.31 311 GLU A N 1
ATOM 2462 C CA . GLU A 1 311 ? -18.766 19.469 -0.271 1 87.31 311 GLU A CA 1
ATOM 2463 C C . GLU A 1 311 ? -17.547 18.547 -0.295 1 87.31 311 GLU A C 1
ATOM 2465 O O . GLU A 1 311 ? -17.656 17.344 -0.531 1 87.31 311 GLU A O 1
ATOM 2470 N N . LEU A 1 312 ? -16.438 19.141 -0.006 1 88 312 LEU A N 1
ATOM 2471 C CA . LEU A 1 312 ? -15.195 18.375 0.003 1 88 312 LEU A CA 1
ATOM 2472 C C . LEU A 1 312 ? -15.039 17.609 1.315 1 88 312 LEU A C 1
ATOM 2474 O O . LEU A 1 312 ? -14.211 16.703 1.416 1 88 312 LEU A O 1
ATOM 2478 N N . LEU A 1 313 ? -15.828 18.094 2.357 1 82.69 313 LEU A N 1
ATOM 2479 C CA . LEU A 1 313 ? -15.805 17.391 3.635 1 82.69 313 LEU A CA 1
ATOM 2480 C C . LEU A 1 313 ? -16.578 16.078 3.541 1 82.69 313 LEU A C 1
ATOM 2482 O O . LEU A 1 313 ? -16.266 15.125 4.266 1 82.69 313 LEU A O 1
ATOM 2486 N N . ILE A 1 314 ? -17.719 16.156 2.758 1 61.88 314 ILE A N 1
ATOM 2487 C CA . ILE A 1 314 ? -18.609 15.023 2.645 1 61.88 314 ILE A CA 1
ATOM 2488 C C . ILE A 1 314 ? -17.875 13.828 2.055 1 61.88 314 ILE A C 1
ATOM 2490 O O . ILE A 1 314 ? -18.141 12.68 2.406 1 61.88 314 ILE A O 1
ATOM 2494 N N . HIS A 1 315 ? -16.938 14.156 1.147 1 53.47 315 HIS A N 1
ATOM 2495 C CA . HIS A 1 315 ? -16.25 12.969 0.675 1 53.47 315 HIS A CA 1
ATOM 2496 C C . HIS A 1 315 ? -15.414 12.336 1.788 1 53.47 315 HIS A C 1
ATOM 2498 O O . HIS A 1 315 ? -14.844 11.258 1.609 1 53.47 315 HIS A O 1
ATOM 2504 N N . ASP A 1 316 ? -15.172 13.172 2.811 1 46.69 316 ASP A N 1
ATOM 2505 C CA . ASP A 1 316 ? -14.703 12.648 4.086 1 46.69 316 ASP A CA 1
ATOM 2506 C C . ASP A 1 316 ? -15.867 12.195 4.965 1 46.69 316 ASP A C 1
ATOM 2508 O O . ASP A 1 316 ? -16.562 13.023 5.547 1 46.69 316 ASP A O 1
ATOM 2512 N N . LYS A 1 317 ? -16.344 11.258 4.34 1 41.47 317 LYS A N 1
ATOM 2513 C CA . LYS A 1 317 ? -17.578 10.719 4.895 1 41.47 317 LYS A CA 1
ATOM 2514 C C . LYS A 1 317 ? -17.453 10.484 6.398 1 41.47 317 LYS A C 1
ATOM 2516 O O . LYS A 1 317 ? -18.062 9.562 6.941 1 41.47 317 LYS A O 1
ATOM 2521 N N . LYS A 1 318 ? -16.359 11.039 7.117 1 38.41 318 LYS A N 1
ATOM 2522 C CA . LYS A 1 318 ? -16.547 10.781 8.539 1 38.41 318 LYS A CA 1
ATOM 2523 C C . LYS A 1 318 ? -18.016 10.938 8.93 1 38.41 318 LYS A C 1
ATOM 2525 O O . LYS A 1 318 ? -18.344 10.969 10.117 1 38.41 318 LYS A O 1
ATOM 2530 N N . ASN A 1 319 ? -18.75 11.289 7.859 1 41 319 ASN A N 1
ATOM 2531 C CA . ASN A 1 319 ? -20.141 11.609 8.156 1 41 319 ASN A CA 1
ATOM 2532 C C . ASN A 1 319 ? -20.938 10.359 8.516 1 41 319 ASN A C 1
ATOM 2534 O O . ASN A 1 319 ? -21.109 9.469 7.684 1 41 319 ASN A O 1
ATOM 2538 N N . GLU A 1 320 ? -20.516 9.781 9.297 1 40.56 320 GLU A N 1
ATOM 2539 C CA . GLU A 1 320 ? -21.547 8.969 9.93 1 40.56 320 GLU A CA 1
ATOM 2540 C C . GLU A 1 320 ? -22.891 9.688 9.938 1 40.56 320 GLU A C 1
ATOM 2542 O O . GLU A 1 320 ? -23.062 10.695 10.625 1 40.56 320 GLU A O 1
ATOM 2547 N N . TYR A 1 321 ? -23.797 9.258 9.172 1 46.47 321 TYR A N 1
ATOM 2548 C CA . TYR A 1 321 ? -25.219 9.578 9.18 1 46.47 321 TYR A CA 1
ATOM 2549 C C . TYR A 1 321 ? -25.453 11.07 8.992 1 46.47 321 TYR A C 1
ATOM 2551 O O . TYR A 1 321 ? -26.266 11.672 9.703 1 46.47 321 TYR A O 1
ATOM 2559 N N . GLY A 1 322 ? -24.531 11.945 8.172 1 57.19 322 GLY A N 1
ATOM 2560 C CA . GLY A 1 322 ? -24.75 13.375 8.016 1 57.19 322 GLY A CA 1
ATOM 2561 C C . GLY A 1 322 ? -23.859 14.219 8.906 1 57.19 322 GLY A C 1
ATOM 2562 O O . GLY A 1 322 ? -23.922 15.445 8.875 1 57.19 322 GLY A O 1
ATOM 2563 N N . THR A 1 323 ? -23.094 13.68 9.805 1 70.38 323 THR A N 1
ATOM 2564 C CA . THR A 1 323 ? -22.234 14.406 10.727 1 70.38 323 THR A CA 1
ATOM 2565 C C . THR A 1 323 ? -20.766 14.109 10.43 1 70.38 323 THR A C 1
ATOM 2567 O O . THR A 1 323 ? -20.422 13.031 9.953 1 70.38 323 THR A O 1
ATOM 2570 N N . ILE A 1 324 ? -19.922 15.172 10.594 1 84.25 324 ILE A N 1
ATOM 2571 C CA . ILE A 1 324 ? -18.484 15.062 10.383 1 84.25 324 ILE A CA 1
ATOM 2572 C C . ILE A 1 324 ? -17.766 14.922 11.727 1 84.25 324 ILE A C 1
ATOM 2574 O O . ILE A 1 324 ? -18.109 15.609 12.695 1 84.25 324 ILE A O 1
ATOM 2578 N N . GLN A 1 325 ? -16.875 14 11.75 1 88.62 325 GLN A N 1
ATOM 2579 C CA . GLN A 1 325 ? -16.109 13.797 12.977 1 88.62 325 GLN A CA 1
ATOM 2580 C C . GLN A 1 325 ? -14.859 14.664 13 1 88.62 325 GLN A C 1
ATOM 2582 O O . GLN A 1 325 ? -14.141 14.742 12.008 1 88.62 325 GLN A O 1
ATOM 2587 N N . PHE A 1 326 ? -14.688 15.305 14.148 1 94.94 326 PHE A N 1
ATOM 2588 C CA . PHE A 1 326 ? -13.547 16.188 14.305 1 94.94 326 PHE A CA 1
ATOM 2589 C C . PHE A 1 326 ? -12.695 15.781 15.5 1 94.94 326 PHE A C 1
ATOM 2591 O O . PHE A 1 326 ? -13.203 15.156 16.438 1 94.94 326 PHE A O 1
ATOM 2598 N N . ALA A 1 327 ? -11.469 16.062 15.406 1 97.12 327 ALA A N 1
ATOM 2599 C CA . ALA A 1 327 ? -10.625 16.188 16.594 1 97.12 327 ALA A CA 1
ATOM 2600 C C . ALA A 1 327 ? -10.602 17.625 17.094 1 97.12 327 ALA A C 1
ATOM 2602 O O . ALA A 1 327 ? -10.219 18.547 16.359 1 97.12 327 ALA A O 1
ATOM 2603 N N . LEU A 1 328 ? -11.062 17.812 18.328 1 98.56 328 LEU A N 1
ATOM 2604 C CA . LEU A 1 328 ? -11.188 19.156 18.859 1 98.56 328 LEU A CA 1
ATOM 2605 C C . LEU A 1 328 ? -10.336 19.328 20.109 1 98.56 328 LEU A C 1
ATOM 2607 O O . LEU A 1 328 ? -10.086 18.359 20.828 1 98.56 328 LEU A O 1
ATOM 2611 N N . ILE A 1 329 ? -9.883 20.578 20.297 1 98.38 329 ILE A N 1
ATOM 2612 C CA . ILE A 1 329 ? -9.078 20.844 21.484 1 98.38 329 ILE A CA 1
ATOM 2613 C C . ILE A 1 329 ? -9.984 20.906 22.719 1 98.38 329 ILE A C 1
ATOM 2615 O O . ILE A 1 329 ? -11.094 21.438 22.656 1 98.38 329 ILE A O 1
ATOM 2619 N N . GLU A 1 330 ? -9.531 20.297 23.781 1 98.5 330 GLU A N 1
ATOM 2620 C CA . GLU A 1 330 ? -10.164 20.328 25.094 1 98.5 330 GLU A CA 1
ATOM 2621 C C . GLU A 1 330 ? -9.258 20.984 26.141 1 98.5 330 GLU A C 1
ATOM 2623 O O . GLU A 1 330 ? -8.836 20.344 27.094 1 98.5 330 GLU A O 1
ATOM 2628 N N . GLY A 1 331 ? -9.031 22.266 25.922 1 98.19 331 GLY A N 1
ATOM 2629 C CA . GLY A 1 331 ? -7.957 23 26.578 1 98.19 331 GLY A CA 1
ATOM 2630 C C . GLY A 1 331 ? -6.637 22.922 25.844 1 98.19 331 GLY A C 1
ATOM 2631 O O . GLY A 1 331 ? -6.32 21.891 25.234 1 98.19 331 GLY A O 1
ATOM 2632 N N . ILE A 1 332 ? -5.883 24.016 25.891 1 98.06 332 ILE A N 1
ATOM 2633 C CA . ILE A 1 332 ? -4.59 24 25.219 1 98.06 332 ILE A CA 1
ATOM 2634 C C . ILE A 1 332 ? -3.715 22.891 25.797 1 98.06 332 ILE A C 1
ATOM 2636 O O . ILE A 1 332 ? -3.541 22.797 27.016 1 98.06 332 ILE A O 1
ATOM 2640 N N . GLY A 1 333 ? -3.283 22.016 24.969 1 98.19 333 GLY A N 1
ATOM 2641 C CA . GLY A 1 333 ? -2.457 20.906 25.391 1 98.19 333 GLY A CA 1
ATOM 2642 C C . GLY A 1 333 ? -3.227 19.594 25.484 1 98.19 333 GLY A C 1
ATOM 2643 O O . GLY A 1 333 ? -2.646 18.547 25.781 1 98.19 333 GLY A O 1
ATOM 2644 N N . ASN A 1 334 ? -4.492 19.688 25.188 1 97.94 334 ASN A N 1
ATOM 2645 C CA . ASN A 1 334 ? -5.352 18.516 25.281 1 97.94 334 ASN A CA 1
ATOM 2646 C C . ASN A 1 334 ? -6.316 18.438 24.094 1 97.94 334 ASN A C 1
ATOM 2648 O O . ASN A 1 334 ? -6.625 19.453 23.484 1 97.94 334 ASN A O 1
ATOM 2652 N N . ILE A 1 335 ? -6.805 17.219 23.828 1 97.56 335 ILE A N 1
ATOM 2653 C CA . ILE A 1 335 ? -7.602 17.016 22.625 1 97.56 335 ILE A CA 1
ATOM 2654 C C . ILE A 1 335 ? -8.734 16.047 22.906 1 97.56 335 ILE A C 1
ATOM 2656 O O . ILE A 1 335 ? -8.641 15.227 23.828 1 97.56 335 ILE A O 1
ATOM 2660 N N . LYS A 1 336 ? -9.789 16.172 22.266 1 97.56 336 LYS A N 1
ATOM 2661 C CA . LYS A 1 336 ? -10.938 15.258 22.266 1 97.56 336 LYS A CA 1
ATOM 2662 C C . LYS A 1 336 ? -11.266 14.805 20.844 1 97.56 336 LYS A C 1
ATOM 2664 O O . LYS A 1 336 ? -11.586 15.633 19.984 1 97.56 336 LYS A O 1
ATOM 2669 N N . ILE A 1 337 ? -11.227 13.477 20.609 1 95.81 337 ILE A N 1
ATOM 2670 C CA . ILE A 1 337 ? -11.398 12.961 19.25 1 95.81 337 ILE A CA 1
ATOM 2671 C C . ILE A 1 337 ? -12.859 12.555 19.031 1 95.81 337 ILE A C 1
ATOM 2673 O O . ILE A 1 337 ? -13.648 12.539 19.984 1 95.81 337 ILE A O 1
ATOM 2677 N N . ASN A 1 338 ? -13.281 12.344 17.875 1 92.44 338 ASN A N 1
ATOM 2678 C CA . ASN A 1 338 ? -14.578 11.812 17.469 1 92.44 338 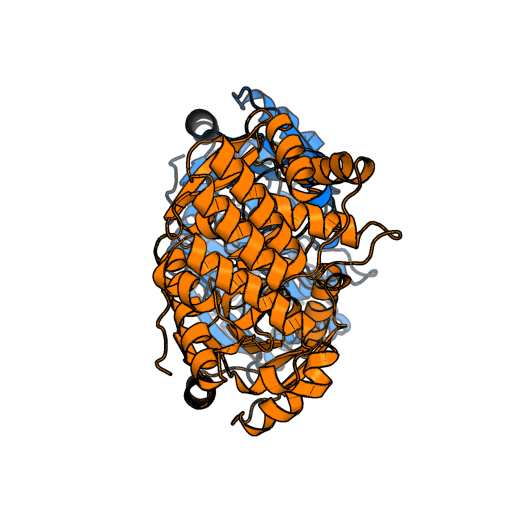ASN A CA 1
ATOM 2679 C C . ASN A 1 338 ? -15.719 12.727 17.906 1 92.44 338 ASN A C 1
ATOM 2681 O O . ASN A 1 338 ? -16.703 12.266 18.5 1 92.44 338 ASN A O 1
ATOM 2685 N N . GLN A 1 339 ? -15.555 13.969 17.672 1 94.25 339 GLN A N 1
ATOM 2686 C CA . GLN A 1 339 ? -16.609 14.938 17.969 1 94.25 339 GLN A CA 1
ATOM 2687 C C . GLN A 1 339 ? -17.453 15.227 16.734 1 94.25 339 GLN A C 1
ATOM 2689 O O . GLN A 1 339 ? -16.953 15.758 15.734 1 94.25 339 GLN A O 1
ATOM 2694 N N . SER A 1 340 ? -18.719 14.93 16.859 1 92.62 340 SER A N 1
ATOM 2695 C CA . SER A 1 340 ? -19.641 15.164 15.75 1 92.62 340 SER A CA 1
ATOM 2696 C C . SER A 1 340 ? -20.016 16.641 15.656 1 92.62 340 SER A C 1
ATOM 2698 O O . SER A 1 340 ? -20.375 17.266 16.656 1 92.62 340 SER A O 1
ATOM 2700 N N . VAL A 1 341 ? -19.906 17.156 14.484 1 93.81 341 VAL A N 1
ATOM 2701 C CA . VAL A 1 341 ? -20.188 18.578 14.266 1 93.81 341 VAL A CA 1
ATOM 2702 C C . VAL A 1 341 ? -21.156 18.734 13.086 1 93.81 341 VAL A C 1
ATOM 2704 O O . VAL A 1 3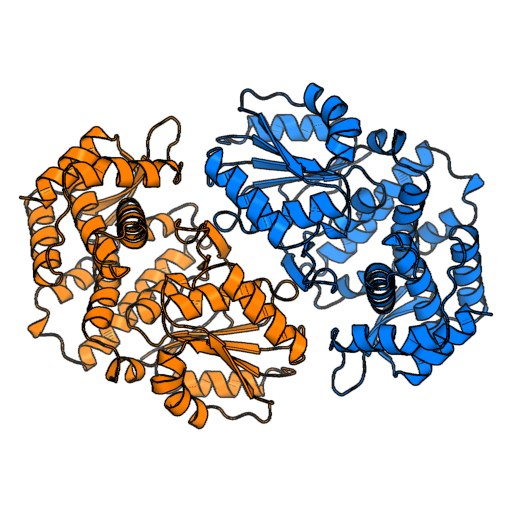41 ? -20.953 18.125 12.031 1 93.81 341 VAL A O 1
ATOM 2707 N N . GLU A 1 342 ? -22.156 19.531 13.227 1 90.25 342 GLU A N 1
ATOM 2708 C CA . GLU A 1 342 ? -23.125 19.812 12.172 1 90.25 342 GLU A CA 1
ATOM 2709 C C . GLU A 1 342 ? -22.641 20.953 11.273 1 90.25 342 GLU A C 1
ATOM 2711 O O . GLU A 1 342 ? -21.875 21.812 11.711 1 90.25 342 GLU A O 1
ATOM 2716 N N . ASN A 1 343 ? -23.203 21.062 10.117 1 89.94 343 ASN A N 1
ATOM 2717 C CA . ASN A 1 343 ? -22.797 22.062 9.125 1 89.94 343 ASN A CA 1
ATOM 2718 C C . ASN A 1 343 ? -23.047 23.484 9.625 1 89.94 343 ASN A C 1
ATOM 2720 O O . ASN A 1 343 ? -22.281 24.391 9.305 1 89.94 343 ASN A O 1
ATOM 2724 N N . GLU A 1 344 ? -24.094 23.625 10.328 1 93 344 GLU A N 1
ATOM 2725 C CA . GLU A 1 344 ? -24.438 24.953 10.82 1 93 344 GLU A CA 1
ATOM 2726 C C . GLU A 1 344 ? -23.312 25.531 11.695 1 93 344 GLU A C 1
ATOM 2728 O O . GLU A 1 344 ? -23.016 26.719 11.633 1 93 344 GLU A O 1
ATOM 2733 N N . LEU A 1 345 ? -22.797 24.703 12.516 1 95.88 345 LEU A N 1
ATOM 2734 C CA . LEU A 1 345 ? -21.703 25.125 13.383 1 95.88 345 LEU A CA 1
ATOM 2735 C C . LEU A 1 345 ? -20.453 25.453 12.562 1 95.88 345 LEU A C 1
ATOM 2737 O O . LEU A 1 345 ? -19.719 26.375 12.883 1 95.88 345 LEU A O 1
ATOM 2741 N N . ILE A 1 346 ? -20.172 24.719 11.523 1 95.44 346 ILE A N 1
ATOM 2742 C CA . ILE A 1 346 ? -19.047 24.969 10.641 1 95.44 346 ILE A CA 1
ATOM 2743 C C . ILE A 1 346 ? -19.203 26.328 9.969 1 95.44 346 ILE A C 1
ATOM 2745 O O . ILE A 1 346 ? -18.25 27.094 9.852 1 95.44 346 ILE A O 1
ATOM 2749 N N . LEU A 1 347 ? -20.422 26.641 9.578 1 94.88 347 LEU A N 1
ATOM 2750 C CA . LEU A 1 347 ? -20.719 27.922 8.961 1 94.88 347 LEU A CA 1
ATOM 2751 C C . LEU A 1 347 ? -20.453 29.062 9.938 1 94.88 347 LEU A C 1
ATOM 2753 O O . LEU A 1 347 ? -19.906 30.109 9.555 1 94.88 347 LEU A O 1
ATOM 2757 N N . ARG A 1 348 ? -20.812 28.891 11.18 1 97 348 ARG A N 1
ATOM 2758 C CA . ARG A 1 348 ? -20.547 29.906 12.195 1 97 348 ARG A CA 1
ATOM 2759 C C . ARG A 1 348 ? -19.047 30.094 12.398 1 97 348 ARG A C 1
ATOM 2761 O O . ARG A 1 348 ? -18.594 31.219 12.633 1 97 348 ARG A O 1
ATOM 2768 N N . ALA A 1 349 ? -18.344 29.031 12.359 1 97.94 349 ALA A N 1
ATOM 2769 C CA . ALA A 1 349 ? -16.891 29.109 12.492 1 97.94 349 ALA A CA 1
ATOM 2770 C C . ALA A 1 349 ? -16.281 29.953 11.367 1 97.94 349 ALA A C 1
ATOM 2772 O O . ALA A 1 349 ? -15.414 30.781 11.609 1 97.94 349 ALA A O 1
ATOM 2773 N N . PHE A 1 350 ? -16.781 29.734 10.125 1 97.44 350 PHE A N 1
ATOM 2774 C CA . PHE A 1 350 ? -16.281 30.516 8.992 1 97.44 350 PHE A CA 1
ATOM 2775 C C . PHE A 1 350 ? -16.625 31.984 9.148 1 97.44 350 PHE A C 1
ATOM 2777 O O . PHE A 1 350 ? -15.82 32.844 8.805 1 97.44 350 PHE A O 1
ATOM 2784 N N . ASN A 1 351 ? -17.766 32.25 9.617 1 96.25 351 ASN A N 1
ATOM 2785 C CA . ASN A 1 351 ? -18.172 33.656 9.836 1 96.25 351 ASN A CA 1
ATOM 2786 C C . ASN A 1 351 ? -17.297 34.312 10.891 1 96.25 351 ASN A C 1
ATOM 2788 O O . ASN A 1 351 ? -16.953 35.5 10.75 1 96.25 351 ASN A O 1
ATOM 2792 N N . ASP A 1 352 ? -17.016 33.594 11.922 1 97 352 ASP A N 1
ATOM 2793 C CA . ASP A 1 352 ? -16.156 34.125 12.977 1 97 352 ASP A CA 1
ATOM 2794 C C . ASP A 1 352 ? -14.75 34.406 12.445 1 97 352 ASP A C 1
ATOM 2796 O O . ASP A 1 352 ? -14.109 35.375 12.836 1 97 352 ASP A O 1
ATOM 2800 N N . TYR A 1 353 ? -14.242 33.531 11.641 1 96.38 353 TYR A N 1
ATOM 2801 C CA . TYR A 1 353 ? -12.906 33.656 11.07 1 96.38 353 TYR A CA 1
ATOM 2802 C C . TYR A 1 353 ? -12.758 34.969 10.32 1 96.38 353 TYR A C 1
ATOM 2804 O O . TYR A 1 353 ? -11.695 35.594 10.359 1 96.38 353 TYR A O 1
ATOM 2812 N N . LYS A 1 354 ? -13.828 35.406 9.656 1 89.75 354 LYS A N 1
ATOM 2813 C CA . LYS A 1 354 ? -13.828 36.625 8.859 1 89.75 354 LYS A CA 1
ATOM 2814 C C . LYS A 1 354 ? -13.797 37.844 9.742 1 89.75 354 LYS A C 1
ATOM 2816 O O . LYS A 1 354 ? -13.469 38.938 9.281 1 89.75 354 LYS A O 1
ATOM 2821 N N . SER A 1 355 ? -14.203 37.688 10.953 1 82.5 355 SER A N 1
ATOM 2822 C CA . SER A 1 355 ? -14.297 38.812 11.867 1 82.5 355 SER A CA 1
ATOM 2823 C C . SER A 1 355 ? -12.961 39.094 12.547 1 82.5 355 SER A C 1
ATOM 2825 O O . SER A 1 355 ? -12.578 40.25 12.734 1 82.5 355 SER A O 1
ATOM 2827 N N . MET B 1 1 ? -16.547 -28.719 5.156 1 80.69 1 MET B N 1
ATOM 2828 C CA . MET B 1 1 ? -15.117 -28.484 5.293 1 80.69 1 MET B CA 1
ATOM 2829 C C . MET B 1 1 ? -14.82 -27.594 6.488 1 80.69 1 MET B C 1
ATOM 2831 O O . MET B 1 1 ? -15.562 -26.641 6.754 1 80.69 1 MET B O 1
ATOM 2835 N N . GLN B 1 2 ? -13.742 -27.969 7.145 1 89.5 2 GLN B N 1
ATOM 2836 C CA . GLN B 1 2 ? -13.359 -27.219 8.336 1 89.5 2 GLN B CA 1
ATOM 2837 C C . GLN B 1 2 ? -12.672 -25.906 7.957 1 89.5 2 GLN B C 1
ATOM 2839 O O . GLN B 1 2 ? -11.898 -25.859 7.004 1 89.5 2 GLN B O 1
ATOM 2844 N N . SER B 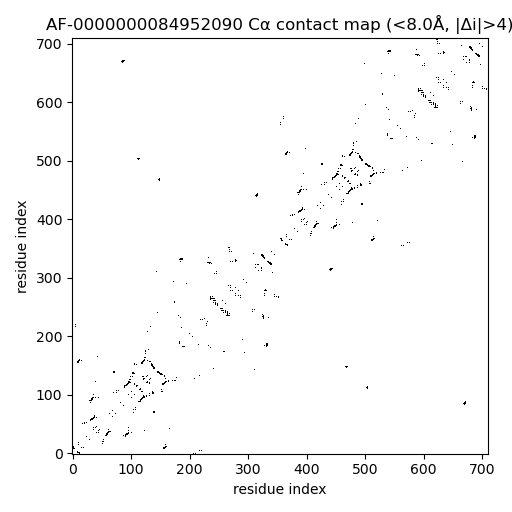1 3 ? -13.016 -24.906 8.711 1 95.06 3 SER B N 1
ATOM 2845 C CA . SER B 1 3 ? -12.359 -23.609 8.508 1 95.06 3 SER B CA 1
ATOM 2846 C C . SER B 1 3 ? -10.867 -23.703 8.82 1 95.06 3 SER B C 1
ATOM 2848 O O . SER B 1 3 ? -10.438 -24.531 9.617 1 95.06 3 SER B O 1
ATOM 2850 N N . ILE B 1 4 ? -10.117 -22.938 8.125 1 95.56 4 ILE B N 1
ATOM 2851 C CA . ILE B 1 4 ? -8.68 -22.812 8.375 1 95.56 4 ILE B CA 1
ATOM 2852 C C . ILE B 1 4 ? -8.383 -21.469 9.008 1 95.56 4 ILE B C 1
ATOM 2854 O O . ILE B 1 4 ? -8.836 -20.422 8.516 1 95.56 4 ILE B O 1
ATOM 2858 N N . GLN B 1 5 ? -7.672 -21.469 10.141 1 92.62 5 GLN B N 1
ATOM 2859 C CA . GLN B 1 5 ? -7.266 -20.234 10.773 1 92.62 5 GLN B CA 1
ATOM 2860 C C . GLN B 1 5 ? -5.895 -19.781 10.273 1 92.62 5 GLN B C 1
ATOM 2862 O O . GLN B 1 5 ? -4.871 -20.344 10.656 1 92.62 5 GLN B O 1
ATOM 2867 N N . ALA B 1 6 ? -5.91 -18.797 9.484 1 91.25 6 ALA B N 1
ATOM 2868 C CA . ALA B 1 6 ? -4.648 -18.188 9.078 1 91.25 6 ALA B CA 1
ATOM 2869 C C . ALA B 1 6 ? -4.125 -17.234 10.148 1 91.25 6 ALA B C 1
ATOM 2871 O O . ALA B 1 6 ? -4.695 -17.141 11.242 1 91.25 6 ALA B O 1
ATOM 2872 N N . SER B 1 7 ? -2.916 -16.688 10.062 1 83.5 7 SER B N 1
ATOM 2873 C CA . SER B 1 7 ? -2.275 -15.883 11.094 1 83.5 7 SER B CA 1
ATOM 2874 C C . SER B 1 7 ? -3.168 -14.719 11.516 1 83.5 7 SER B C 1
ATOM 2876 O O . SER B 1 7 ? -3.33 -14.461 12.711 1 83.5 7 SER B O 1
ATOM 2878 N N . ASN B 1 8 ? -3.965 -14.094 10.68 1 87.25 8 ASN B N 1
ATOM 2879 C CA . ASN B 1 8 ? -4.719 -12.93 11.141 1 87.25 8 ASN B CA 1
ATOM 2880 C C . ASN B 1 8 ? -6.086 -12.852 10.469 1 87.25 8 ASN B C 1
ATOM 2882 O O . ASN B 1 8 ? -6.715 -11.789 10.461 1 87.25 8 ASN B O 1
ATOM 2886 N N . TYR B 1 9 ? -6.492 -14.023 9.922 1 95.06 9 TYR B N 1
ATOM 2887 C CA . TYR B 1 9 ? -7.816 -14.031 9.312 1 95.06 9 TYR B CA 1
ATOM 2888 C C . TYR B 1 9 ? -8.305 -15.453 9.078 1 95.06 9 TYR B C 1
ATOM 2890 O O . TYR B 1 9 ? -7.5 -16.359 8.867 1 95.06 9 TYR B O 1
ATOM 2898 N N . PRO B 1 10 ? -9.578 -15.688 9.102 1 97.69 10 PRO B N 1
ATOM 2899 C CA . PRO B 1 10 ? -10.133 -17.016 8.852 1 97.69 10 PRO B CA 1
ATOM 2900 C C . PRO B 1 10 ? -10.398 -17.297 7.375 1 97.69 10 PRO B C 1
ATOM 2902 O O . PRO B 1 10 ? -10.703 -16.359 6.621 1 97.69 10 PRO B O 1
ATOM 2905 N N . ILE B 1 11 ? -10.289 -18.516 7.043 1 98.19 11 ILE B N 1
ATOM 2906 C CA . ILE B 1 11 ? -10.719 -19.031 5.75 1 98.19 11 ILE B CA 1
ATOM 2907 C C . ILE B 1 11 ? -11.875 -20.016 5.949 1 98.19 11 ILE B C 1
ATOM 2909 O O . ILE B 1 11 ? -11.711 -21.062 6.57 1 98.19 11 ILE B O 1
ATOM 2913 N N . HIS B 1 12 ? -13.016 -19.625 5.484 1 98.25 12 HIS B N 1
ATOM 2914 C CA . HIS B 1 12 ? -14.211 -20.453 5.621 1 98.25 12 HIS B CA 1
ATOM 2915 C C . HIS B 1 12 ? -14.586 -21.109 4.293 1 98.25 12 HIS B C 1
ATOM 2917 O O . HIS B 1 12 ? -14.258 -20.578 3.227 1 98.25 12 HIS B O 1
ATOM 2923 N N . PHE B 1 13 ? -15.344 -22.203 4.395 1 97.38 13 PHE B N 1
ATOM 2924 C CA . PHE B 1 13 ? -15.703 -22.969 3.201 1 97.38 13 PHE B CA 1
ATOM 2925 C C . PHE B 1 13 ? -17.203 -23.156 3.115 1 97.38 13 PHE B C 1
ATOM 2927 O O . PHE B 1 13 ? -17.859 -23.453 4.121 1 97.38 13 PHE B O 1
ATOM 2934 N N . ASN B 1 14 ? -17.734 -22.953 2.002 1 95.75 14 ASN B N 1
ATOM 2935 C CA . ASN B 1 14 ? -19.109 -23.297 1.649 1 95.75 14 ASN B CA 1
ATOM 2936 C C . ASN B 1 14 ? -20.109 -22.672 2.623 1 95.75 14 ASN B C 1
ATOM 2938 O O . ASN B 1 14 ? -20.016 -21.484 2.953 1 95.75 14 ASN B O 1
ATOM 2942 N N . GLU B 1 15 ? -21.016 -23.344 3.094 1 94.56 15 GLU B N 1
ATOM 2943 C CA . GLU B 1 15 ? -22.125 -22.797 3.865 1 94.56 15 GLU B CA 1
ATOM 2944 C C . GLU B 1 15 ? -21.625 -22.062 5.113 1 94.56 15 GLU B C 1
ATOM 2946 O O . GLU B 1 15 ? -22.156 -21.016 5.488 1 94.56 15 GLU B O 1
ATOM 2951 N N . LYS B 1 16 ? -20.641 -22.578 5.668 1 95.25 16 LYS B N 1
ATOM 2952 C CA . LYS B 1 16 ? -20.078 -21.969 6.867 1 95.25 16 LYS B CA 1
ATOM 2953 C C . LYS B 1 16 ? -19.516 -20.578 6.574 1 95.25 16 LYS B C 1
ATOM 2955 O O . LYS B 1 16 ? -19.516 -19.703 7.445 1 95.25 16 LYS B O 1
ATOM 2960 N N . GLY B 1 17 ? -19.109 -20.438 5.383 1 97.44 17 GLY B N 1
ATOM 2961 C CA . GLY B 1 17 ? -18.578 -19.141 4.969 1 97.44 17 GLY B CA 1
ATOM 2962 C C . GLY B 1 17 ? -19.625 -18.047 4.973 1 97.44 17 GLY B C 1
ATOM 2963 O O . GLY B 1 17 ? -19.359 -16.922 5.422 1 97.44 17 GLY B O 1
ATOM 2964 N N . TYR B 1 18 ? -20.797 -18.359 4.523 1 98.06 18 TYR B N 1
ATOM 2965 C CA . TYR B 1 18 ? -21.859 -17.359 4.465 1 98.06 18 TYR B CA 1
ATOM 2966 C C . TYR B 1 18 ? -22.391 -17.031 5.859 1 98.06 18 TYR B C 1
ATOM 2968 O O . TYR B 1 18 ? -22.734 -15.891 6.145 1 98.06 18 TYR B O 1
ATOM 2976 N N . GLU B 1 19 ? -22.406 -18.016 6.676 1 97.75 19 GLU B N 1
ATOM 2977 C CA . GLU B 1 19 ? -22.766 -17.781 8.07 1 97.75 19 GLU B CA 1
ATOM 2978 C C . GLU B 1 19 ? -21.781 -16.828 8.734 1 97.75 19 GLU B C 1
ATOM 2980 O O . GLU B 1 19 ? -22.188 -15.875 9.422 1 97.75 19 GLU B O 1
ATOM 2985 N N . ALA B 1 20 ? -20.531 -17.094 8.508 1 98.06 20 ALA B N 1
ATOM 2986 C CA . ALA B 1 20 ? -19.484 -16.25 9.078 1 98.06 20 ALA B CA 1
ATOM 2987 C C . ALA B 1 20 ? -19.547 -14.836 8.516 1 98.06 20 ALA B C 1
ATOM 2989 O O . ALA B 1 20 ? -19.328 -13.867 9.25 1 98.06 20 ALA B O 1
ATOM 2990 N N . LEU B 1 21 ? -19.828 -14.742 7.262 1 98.38 21 LEU B N 1
ATOM 2991 C CA . LEU B 1 21 ? -19.922 -13.445 6.605 1 98.38 21 LEU B CA 1
ATOM 2992 C C . LEU B 1 21 ? -21.047 -12.609 7.211 1 98.38 21 LEU B C 1
ATOM 2994 O O . LEU B 1 21 ? -20.859 -11.438 7.543 1 98.38 21 LEU B O 1
ATOM 2998 N N . ASN B 1 22 ? -22.219 -13.211 7.332 1 98.44 22 ASN B N 1
ATOM 2999 C CA . ASN B 1 22 ? -23.375 -12.492 7.871 1 98.44 22 ASN B CA 1
ATOM 3000 C C . ASN B 1 22 ? -23.156 -12.117 9.336 1 98.44 22 ASN B C 1
ATOM 3002 O O . ASN B 1 22 ? -23.594 -11.047 9.773 1 98.44 22 ASN B O 1
ATOM 3006 N N . LEU B 1 23 ? -22.531 -12.977 10.094 1 98.06 23 LEU B N 1
ATOM 3007 C CA . LEU B 1 23 ? -22.172 -12.641 11.469 1 98.06 23 LEU B CA 1
ATOM 3008 C C . LEU B 1 23 ? -21.219 -11.461 11.516 1 98.06 23 LEU B C 1
ATOM 3010 O O . LEU B 1 23 ? -21.375 -10.555 12.344 1 98.06 23 LEU B O 1
ATOM 3014 N N . HIS B 1 24 ? -20.219 -11.477 10.648 1 98.06 24 HIS B N 1
ATOM 3015 C CA . HIS B 1 24 ? -19.25 -10.391 10.547 1 98.06 24 HIS B CA 1
ATOM 3016 C C . HIS B 1 24 ? -19.938 -9.062 10.242 1 98.06 24 HIS B C 1
ATOM 3018 O O . HIS B 1 24 ? -19.625 -8.039 10.852 1 98.06 24 HIS B O 1
ATOM 3024 N N . LEU B 1 25 ? -20.859 -9.078 9.289 1 97.62 25 LEU B N 1
ATOM 3025 C CA . LEU B 1 25 ? -21.594 -7.883 8.891 1 97.62 25 LEU B CA 1
ATOM 3026 C C . LEU B 1 25 ? -22.453 -7.363 10.047 1 97.62 25 LEU B C 1
ATOM 3028 O O . LEU B 1 25 ? -22.609 -6.148 10.203 1 97.62 25 LEU B O 1
ATOM 3032 N N . LYS B 1 26 ? -22.969 -8.25 10.836 1 96 26 LYS B N 1
ATOM 3033 C CA . LYS B 1 26 ? -23.812 -7.879 11.969 1 96 26 LYS B CA 1
ATOM 3034 C C . LYS B 1 26 ? -22.984 -7.305 13.109 1 96 26 LYS B C 1
ATOM 3036 O O . LYS B 1 26 ? -23.406 -6.375 13.797 1 96 26 LYS B O 1
ATOM 3041 N N . GLU B 1 27 ? -21.812 -7.812 13.266 1 96.12 27 GLU B N 1
ATOM 3042 C CA . GLU B 1 27 ? -21 -7.477 14.422 1 96.12 27 GLU B CA 1
ATOM 3043 C C . GLU B 1 27 ? -20.188 -6.211 14.18 1 96.12 27 GLU B C 1
ATOM 3045 O O . GLU B 1 27 ? -19.719 -5.578 15.125 1 96.12 27 GLU B O 1
ATOM 3050 N N . ASN B 1 28 ? -19.984 -5.938 12.969 1 94.12 28 ASN B N 1
ATOM 3051 C CA . ASN B 1 28 ? -19.188 -4.766 12.633 1 94.12 28 ASN B CA 1
ATOM 3052 C C . ASN B 1 28 ? -20.047 -3.645 12.047 1 94.12 28 ASN B C 1
ATOM 3054 O O . ASN B 1 28 ? -20.984 -3.906 11.305 1 94.12 28 ASN B O 1
ATOM 3058 N N . LYS B 1 29 ? -19.875 -2.471 12.477 1 89.75 29 LYS B N 1
ATOM 3059 C CA . LYS B 1 29 ? -20.641 -1.319 12.031 1 89.75 29 LYS B CA 1
ATOM 3060 C C . LYS B 1 29 ? -19.984 -0.646 10.828 1 89.75 29 LYS B C 1
ATOM 3062 O O . LYS B 1 29 ? -19.391 0.427 10.953 1 89.75 29 LYS B O 1
ATOM 3067 N N . TYR B 1 30 ? -20.219 -1.213 9.656 1 94.94 30 TYR B N 1
ATOM 3068 C CA . TYR B 1 30 ? -19.734 -0.609 8.422 1 94.94 30 TYR B CA 1
ATOM 3069 C C . TYR B 1 30 ? -20.688 0.471 7.926 1 94.94 30 TYR B C 1
ATOM 3071 O O . TYR B 1 30 ? -21.891 0.404 8.172 1 94.94 30 TYR B O 1
ATOM 3079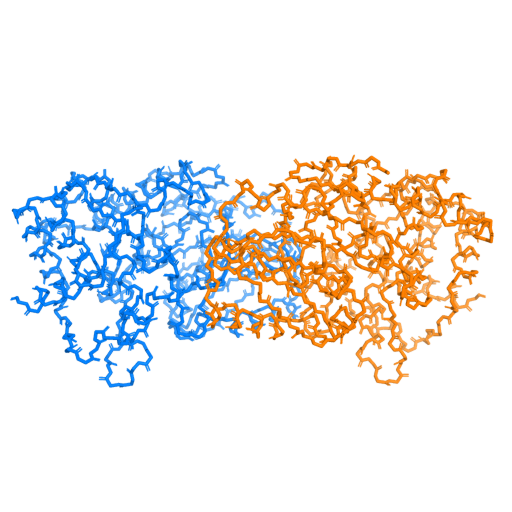 N N . SER B 1 31 ? -20.156 1.47 7.254 1 91.38 31 SER B N 1
ATOM 3080 C CA . SER B 1 31 ? -20.969 2.549 6.691 1 91.38 31 SER B CA 1
ATOM 3081 C C . SER B 1 31 ? -21.656 2.113 5.406 1 91.38 31 SER B C 1
ATOM 3083 O O . SER B 1 31 ? -22.781 2.521 5.129 1 91.38 31 SER B O 1
ATOM 3085 N N . ASN B 1 32 ? -21.031 1.334 4.629 1 93.94 32 ASN B N 1
ATOM 3086 C CA . ASN B 1 32 ? -21.531 0.837 3.352 1 93.94 32 ASN B CA 1
ATOM 3087 C C . ASN B 1 32 ? -20.719 -0.363 2.859 1 93.94 32 ASN B C 1
ATOM 3089 O O . ASN B 1 32 ? -19.703 -0.708 3.447 1 93.94 32 ASN B O 1
ATOM 3093 N N . LEU B 1 33 ? -21.328 -1.025 1.881 1 98 33 LEU B N 1
ATOM 3094 C CA . LEU B 1 33 ? -20.734 -2.242 1.325 1 98 33 LEU B CA 1
ATOM 3095 C C . LEU B 1 33 ? -20.578 -2.123 -0.186 1 98 33 LEU B C 1
ATOM 3097 O O . LEU B 1 33 ? -21.516 -1.788 -0.896 1 98 33 LEU B O 1
ATOM 3101 N N . PHE B 1 34 ? -19.328 -2.295 -0.603 1 98.81 34 PHE B N 1
ATOM 3102 C CA . PHE B 1 34 ? -19.031 -2.354 -2.029 1 98.81 34 PHE B CA 1
ATOM 3103 C C . PHE B 1 34 ? -18.656 -3.768 -2.445 1 98.81 34 PHE B C 1
ATOM 3105 O O . PHE B 1 34 ? -17.938 -4.461 -1.72 1 98.81 34 PHE B O 1
ATOM 3112 N N . ILE B 1 35 ? -19.125 -4.25 -3.58 1 98.94 35 ILE B N 1
ATOM 3113 C CA . ILE B 1 35 ? -18.734 -5.531 -4.16 1 98.94 35 ILE B CA 1
ATOM 3114 C C . ILE B 1 35 ? -18.047 -5.293 -5.5 1 98.94 35 ILE B C 1
ATOM 3116 O O . ILE B 1 35 ? -18.625 -4.723 -6.422 1 98.94 35 ILE B O 1
ATOM 3120 N N . ILE B 1 36 ? -16.797 -5.652 -5.613 1 98.94 36 ILE B N 1
ATOM 3121 C CA . ILE B 1 36 ? -16.031 -5.535 -6.852 1 98.94 36 ILE B CA 1
ATOM 3122 C C . ILE B 1 36 ? -16.109 -6.844 -7.633 1 98.94 36 ILE B C 1
ATOM 3124 O O . ILE B 1 36 ? -15.828 -7.914 -7.09 1 98.94 36 ILE B O 1
ATOM 3128 N N . VAL B 1 37 ? -16.531 -6.766 -8.875 1 98.88 37 VAL B N 1
ATOM 3129 C CA . VAL B 1 37 ? -16.672 -7.906 -9.781 1 98.88 37 VAL B CA 1
ATOM 3130 C C . VAL B 1 37 ? -16.094 -7.555 -11.148 1 98.88 37 VAL B C 1
ATOM 3132 O O . VAL B 1 37 ? -15.906 -6.375 -11.469 1 98.88 37 VAL B O 1
ATOM 3135 N N . ASP B 1 38 ? -15.688 -8.562 -11.93 1 98.56 38 ASP B N 1
ATOM 3136 C CA . ASP B 1 38 ? -15.445 -8.32 -13.352 1 98.56 38 ASP B CA 1
ATOM 3137 C C . ASP B 1 38 ? -16.672 -8.703 -14.188 1 98.56 38 ASP B C 1
ATOM 3139 O O . ASP B 1 38 ? -17.688 -9.141 -13.648 1 98.56 38 ASP B O 1
ATOM 3143 N N . THR B 1 39 ? -16.641 -8.555 -15.477 1 98.25 39 THR B N 1
ATOM 3144 C CA . THR B 1 39 ? -17.781 -8.773 -16.344 1 98.25 39 THR B CA 1
ATOM 3145 C C . THR B 1 39 ? -18.281 -10.211 -16.234 1 98.25 39 THR B C 1
ATOM 3147 O O . THR B 1 39 ? -19.484 -10.453 -16.203 1 98.25 39 THR B O 1
ATOM 3150 N N . ASN B 1 40 ? -17.438 -11.18 -16.125 1 97.38 40 ASN B N 1
ATOM 3151 C CA . ASN B 1 40 ? -17.844 -12.578 -16 1 97.38 40 ASN B CA 1
ATOM 3152 C C . ASN B 1 40 ? -18.5 -12.844 -14.656 1 97.38 40 ASN B C 1
ATOM 3154 O O . ASN B 1 40 ? -19.562 -13.477 -14.594 1 97.38 40 ASN B O 1
ATOM 3158 N N . THR B 1 41 ? -17.875 -12.367 -13.617 1 98 41 THR B N 1
ATOM 3159 C CA . THR B 1 41 ? -18.375 -12.68 -12.281 1 98 41 THR B CA 1
ATOM 3160 C C . THR B 1 41 ? -19.656 -11.906 -11.984 1 98 41 THR B C 1
ATOM 3162 O O . THR B 1 41 ? -20.5 -12.359 -11.219 1 98 41 THR B O 1
ATOM 3165 N N . ASN B 1 42 ? -19.766 -10.734 -12.57 1 98.38 42 ASN B N 1
ATOM 3166 C CA . ASN B 1 42 ? -21.031 -10.023 -12.484 1 98.38 42 ASN B CA 1
ATOM 3167 C C . ASN B 1 42 ? -22.172 -10.852 -13.062 1 98.38 42 ASN B C 1
ATOM 3169 O O . ASN B 1 42 ? -23.281 -10.859 -12.516 1 98.38 42 ASN B O 1
ATOM 3173 N N . GLU B 1 43 ? -21.906 -11.508 -14.133 1 97.69 43 GLU B N 1
ATOM 3174 C CA . GLU B 1 43 ? -22.938 -12.266 -14.844 1 97.69 43 GLU B CA 1
ATOM 3175 C C . GLU B 1 43 ? -23.188 -13.609 -14.164 1 97.69 43 GLU B C 1
ATOM 3177 O O . GLU B 1 43 ? -24.344 -13.984 -13.938 1 97.69 43 GLU B O 1
ATOM 3182 N N . PHE B 1 44 ? -22.172 -14.289 -13.727 1 97.62 44 PHE B N 1
ATOM 3183 C CA . PHE B 1 44 ? -22.328 -15.703 -13.406 1 97.62 44 PHE B CA 1
ATOM 3184 C C . PHE B 1 44 ? -22.266 -15.93 -11.898 1 97.62 44 PHE B C 1
ATOM 3186 O O . PHE B 1 44 ? -22.719 -16.969 -11.406 1 97.62 44 PHE B O 1
ATOM 3193 N N . CYS B 1 45 ? -21.672 -14.992 -11.141 1 98.44 45 CYS B N 1
ATOM 3194 C CA . CYS B 1 45 ? -21.391 -15.281 -9.734 1 98.44 45 CYS B CA 1
ATOM 3195 C C . CYS B 1 45 ? -22.188 -14.352 -8.82 1 98.44 45 CYS B C 1
ATOM 3197 O O . CYS B 1 45 ? -22.719 -14.781 -7.797 1 98.44 45 CYS B O 1
ATOM 3199 N N . LEU B 1 46 ? -22.312 -13.086 -9.18 1 98.56 46 LEU B N 1
ATOM 3200 C CA . LEU B 1 46 ? -22.953 -12.078 -8.344 1 98.56 46 LEU B CA 1
ATOM 3201 C C . LEU B 1 46 ? -24.391 -12.469 -8.039 1 98.56 46 LEU B C 1
ATOM 3203 O O . LEU B 1 46 ? -24.844 -12.383 -6.895 1 98.56 46 LEU B O 1
ATOM 3207 N N . PRO B 1 47 ? -25.203 -12.922 -9.016 1 98.06 47 PRO B N 1
ATOM 3208 C CA . PRO B 1 47 ? -26.594 -13.297 -8.727 1 98.06 47 PRO B CA 1
ATOM 3209 C C . PRO B 1 47 ? -26.703 -14.461 -7.742 1 98.06 47 PRO B C 1
ATOM 3211 O O . PRO B 1 47 ? -27.688 -14.562 -7.012 1 98.06 47 PRO B O 1
ATOM 3214 N N . LYS B 1 48 ? -25.719 -15.297 -7.73 1 97.12 48 LYS B N 1
ATOM 3215 C CA . LYS B 1 48 ? -25.688 -16.406 -6.789 1 97.12 48 LYS B CA 1
ATOM 3216 C C . LYS B 1 48 ? -25.312 -15.945 -5.387 1 97.12 48 LYS B C 1
ATOM 3218 O O . LYS B 1 48 ? -25.766 -16.516 -4.395 1 97.12 48 LYS B O 1
ATOM 3223 N N . PHE B 1 49 ? -24.5 -14.953 -5.328 1 98.44 49 PHE B N 1
ATOM 3224 C CA . PHE B 1 49 ? -23.938 -14.469 -4.074 1 98.44 49 PHE B CA 1
ATOM 3225 C C . PHE B 1 49 ? -24.938 -13.617 -3.314 1 98.44 49 PHE B C 1
ATOM 3227 O O . PHE B 1 49 ? -25.109 -13.773 -2.102 1 98.44 49 PHE B O 1
ATOM 3234 N N . LEU B 1 50 ? -25.641 -12.75 -3.963 1 98.12 50 LEU B N 1
ATOM 3235 C CA . LEU B 1 50 ? -26.453 -11.688 -3.363 1 98.12 50 LEU B CA 1
ATOM 3236 C C . LEU B 1 50 ? -27.516 -12.266 -2.447 1 98.12 50 LEU B C 1
ATOM 3238 O O . LEU B 1 50 ? -27.781 -11.727 -1.367 1 98.12 50 LEU B O 1
ATOM 3242 N N . PRO B 1 51 ? -28.141 -13.422 -2.744 1 97.38 51 PRO B N 1
ATOM 3243 C CA . PRO B 1 51 ? -29.188 -13.969 -1.878 1 97.38 51 PRO B CA 1
ATOM 3244 C C . PRO B 1 51 ? -28.656 -14.422 -0.521 1 97.38 51 PRO B C 1
ATOM 3246 O O . PRO B 1 51 ? -29.438 -14.578 0.427 1 97.38 51 PRO B O 1
ATOM 3249 N N . PHE B 1 52 ? -27.391 -14.602 -0.439 1 97.62 52 PHE B N 1
ATOM 3250 C CA . PHE B 1 52 ? -26.812 -15.117 0.8 1 97.62 52 PHE B CA 1
ATOM 3251 C C . PHE B 1 52 ? -26.5 -13.984 1.767 1 97.62 52 PHE B C 1
ATOM 3253 O O . PHE B 1 52 ? -26.25 -14.219 2.949 1 97.62 52 PHE B O 1
ATOM 3260 N N . ILE B 1 53 ? -26.484 -12.734 1.304 1 96.88 53 ILE B N 1
ATOM 3261 C CA . ILE B 1 53 ? -26.047 -11.609 2.123 1 96.88 53 ILE B CA 1
ATOM 3262 C C . ILE B 1 53 ? -27.234 -11.07 2.926 1 96.88 53 ILE B C 1
ATOM 3264 O O . ILE B 1 53 ? -28.297 -10.781 2.365 1 96.88 53 ILE B O 1
ATOM 3268 N N . GLU B 1 54 ? -27.062 -11.016 4.184 1 96.75 54 GLU B N 1
ATOM 3269 C CA . GLU B 1 54 ? -28.047 -10.438 5.086 1 96.75 54 GLU B CA 1
ATOM 3270 C C . GLU B 1 54 ? -27.547 -9.133 5.695 1 96.75 54 GLU B C 1
ATOM 3272 O O . GLU B 1 54 ? -26.859 -9.141 6.715 1 96.75 54 GLU B O 1
ATOM 3277 N N . THR B 1 55 ? -28 -8.023 5.145 1 95.75 55 THR B N 1
ATOM 3278 C CA . THR B 1 55 ? -27.547 -6.738 5.664 1 95.75 55 THR B CA 1
ATOM 3279 C C . THR B 1 55 ? -28.516 -5.625 5.266 1 95.75 55 THR B C 1
ATOM 3281 O O . THR B 1 55 ? -29.266 -5.77 4.301 1 95.75 55 THR B O 1
ATOM 3284 N N . ASP B 1 56 ? -28.516 -4.562 6.023 1 94.38 56 ASP B N 1
ATOM 3285 C CA . ASP B 1 56 ? -29.297 -3.373 5.695 1 94.38 56 ASP B CA 1
ATOM 3286 C C . ASP B 1 56 ? -28.406 -2.303 5.047 1 94.38 56 ASP B C 1
ATOM 3288 O O . ASP B 1 56 ? -28.891 -1.223 4.703 1 94.38 56 ASP B O 1
ATOM 3292 N N . LEU B 1 57 ? -27.172 -2.652 4.848 1 94.5 57 LEU B N 1
ATOM 3293 C CA . LEU B 1 57 ? -26.25 -1.706 4.227 1 94.5 57 LEU B CA 1
ATOM 3294 C C . LEU B 1 57 ? -26.609 -1.491 2.76 1 94.5 57 LEU B C 1
ATOM 3296 O O . LEU B 1 57 ? -27.094 -2.406 2.092 1 94.5 57 LEU B O 1
ATOM 3300 N N . THR B 1 58 ? -26.359 -0.286 2.373 1 93.81 58 THR B N 1
ATOM 3301 C CA . THR B 1 58 ? -26.391 -0.052 0.933 1 93.81 58 THR B CA 1
ATOM 3302 C C . THR B 1 58 ? -25.281 -0.827 0.231 1 93.81 58 THR B C 1
ATOM 3304 O O . THR B 1 58 ? -24.109 -0.734 0.616 1 93.81 58 THR B O 1
ATOM 3307 N N . ILE B 1 59 ? -25.688 -1.626 -0.786 1 97 59 ILE B N 1
ATOM 3308 C CA . ILE B 1 59 ? -24.734 -2.406 -1.55 1 97 59 ILE B CA 1
ATOM 3309 C C . ILE B 1 59 ? -24.484 -1.745 -2.906 1 97 59 ILE B C 1
ATOM 3311 O O . ILE B 1 59 ? -25.422 -1.517 -3.668 1 97 59 ILE B O 1
ATOM 3315 N N . GLU B 1 60 ? -23.281 -1.339 -3.141 1 98.12 60 GLU B N 1
ATOM 3316 C CA . GLU B 1 60 ? -22.875 -0.803 -4.438 1 98.12 60 GLU B CA 1
ATOM 3317 C C . GLU B 1 60 ? -22 -1.795 -5.199 1 98.12 60 GLU B C 1
ATOM 3319 O O . GLU B 1 60 ? -21.062 -2.365 -4.633 1 98.12 60 GLU B O 1
ATOM 3324 N N . ILE B 1 61 ? -22.344 -2.039 -6.496 1 98.75 61 ILE B N 1
ATOM 3325 C CA . ILE B 1 61 ? -21.578 -2.963 -7.328 1 98.75 61 ILE B CA 1
ATOM 3326 C C . ILE B 1 61 ? -20.625 -2.18 -8.227 1 98.75 61 ILE B C 1
ATOM 3328 O O . ILE B 1 61 ? -21.031 -1.239 -8.906 1 98.75 61 ILE B O 1
ATOM 3332 N N . ILE B 1 62 ? -19.359 -2.479 -8.156 1 98.81 62 ILE B N 1
ATOM 3333 C CA . ILE B 1 62 ? -18.359 -1.908 -9.062 1 98.81 62 ILE B CA 1
ATOM 3334 C C . ILE B 1 62 ? -17.875 -2.98 -10.031 1 98.81 62 ILE B C 1
ATOM 3336 O O . ILE B 1 62 ? -17.266 -3.969 -9.617 1 98.81 62 ILE B O 1
ATOM 3340 N N . GLU B 1 63 ? -18.156 -2.811 -11.273 1 98.75 63 GLU B N 1
ATOM 3341 C CA . GLU B 1 63 ? -17.766 -3.76 -12.312 1 98.75 63 GLU B CA 1
ATOM 3342 C C . GLU B 1 63 ? -16.641 -3.201 -13.18 1 98.75 63 GLU B C 1
ATOM 3344 O O . GLU B 1 63 ? -16.641 -2.02 -13.523 1 98.75 63 GLU B O 1
ATOM 3349 N N . PHE B 1 64 ? -15.625 -3.992 -13.438 1 98.5 64 PHE B N 1
ATOM 3350 C CA . PHE B 1 64 ? -14.625 -3.656 -14.438 1 98.5 64 PHE B CA 1
ATOM 3351 C C . PHE B 1 64 ? -14.469 -4.789 -15.445 1 98.5 64 PHE B C 1
ATOM 3353 O O . PHE B 1 64 ? -15.039 -5.867 -15.273 1 98.5 64 PHE B O 1
ATOM 3360 N N . GLU B 1 65 ? -13.766 -4.578 -16.516 1 98.06 65 GLU B N 1
ATOM 3361 C CA . GLU B 1 65 ? -13.641 -5.555 -17.594 1 98.06 65 GLU B CA 1
ATOM 3362 C C . GLU B 1 65 ? -12.75 -6.723 -17.188 1 98.06 65 GLU B C 1
ATOM 3364 O O . GLU B 1 65 ? -11.703 -6.52 -16.562 1 98.06 65 GLU B O 1
ATOM 3369 N N . ASN B 1 66 ? -13.195 -7.906 -17.547 1 96.62 66 ASN B N 1
ATOM 3370 C CA . ASN B 1 66 ? -12.414 -9.094 -17.203 1 96.62 66 ASN B CA 1
ATOM 3371 C C . ASN B 1 66 ? -11.125 -9.164 -18.016 1 96.62 66 ASN B C 1
ATOM 3373 O O . ASN B 1 66 ? -11.039 -8.602 -19.109 1 96.62 66 ASN B O 1
ATOM 3377 N N . GLY B 1 67 ? -10.062 -9.906 -17.391 1 93.75 67 GLY B N 1
ATOM 3378 C CA . GLY B 1 67 ? -8.844 -10.18 -18.141 1 93.75 67 GLY B CA 1
ATOM 3379 C C . GLY B 1 67 ? -7.605 -9.602 -17.484 1 93.75 67 GLY B C 1
ATOM 3380 O O . GLY B 1 67 ? -7.656 -8.523 -16.891 1 93.75 67 GLY B O 1
ATOM 3381 N N . GLU B 1 68 ? -6.516 -10.266 -17.719 1 93.44 68 GLU B N 1
ATOM 3382 C CA . GLU B 1 68 ? -5.23 -9.867 -17.156 1 93.44 68 GLU B CA 1
ATOM 3383 C C . GLU B 1 68 ? -4.824 -8.477 -17.625 1 93.44 68 GLU B C 1
ATOM 3385 O O . GLU B 1 68 ? -4.168 -7.734 -16.891 1 93.44 68 GLU B O 1
ATOM 3390 N N . GLU B 1 69 ? -5.215 -8.133 -18.812 1 93.06 69 GLU B N 1
ATOM 3391 C CA . GLU B 1 69 ? -4.848 -6.844 -19.391 1 93.06 69 GLU B CA 1
ATOM 3392 C C . GLU B 1 69 ? -5.43 -5.691 -18.578 1 93.06 69 GLU B C 1
ATOM 3394 O O . GLU B 1 69 ? -4.957 -4.555 -18.672 1 93.06 69 GLU B O 1
ATOM 3399 N N . ASN B 1 70 ? -6.457 -6 -17.766 1 96.5 70 ASN B N 1
ATOM 3400 C CA . ASN B 1 70 ? -7.102 -4.961 -16.969 1 96.5 70 ASN B CA 1
ATOM 3401 C C . ASN B 1 70 ? -6.594 -4.961 -15.523 1 96.5 70 ASN B C 1
ATOM 3403 O O . ASN B 1 70 ? -7.031 -4.148 -14.703 1 96.5 70 ASN B O 1
ATOM 3407 N N . LYS B 1 71 ? -5.688 -5.848 -15.195 1 97.38 71 LYS B N 1
ATOM 3408 C CA . LYS B 1 71 ? -5.055 -5.887 -13.883 1 97.38 71 LYS B CA 1
ATOM 3409 C C . LYS B 1 71 ? -3.916 -4.875 -13.789 1 97.38 71 LYS B C 1
ATOM 3411 O O . LYS B 1 71 ? -2.746 -5.254 -13.695 1 97.38 71 LYS B O 1
ATOM 3416 N N . ASN B 1 72 ? -4.273 -3.605 -13.773 1 97.56 72 ASN B N 1
ATOM 3417 C CA . ASN B 1 72 ? -3.268 -2.549 -13.805 1 97.56 72 ASN B CA 1
ATOM 3418 C C . ASN B 1 72 ? -3.703 -1.337 -12.984 1 97.56 72 ASN B C 1
ATOM 3420 O O . ASN B 1 72 ? -4.816 -1.303 -12.461 1 97.56 72 ASN B O 1
ATOM 3424 N N . ILE B 1 73 ? -2.855 -0.325 -12.883 1 98.31 73 ILE B N 1
ATOM 3425 C CA . ILE B 1 73 ? -3.057 0.837 -12.031 1 98.31 73 ILE B CA 1
ATOM 3426 C C . ILE B 1 73 ? -4.191 1.696 -12.578 1 98.31 73 ILE B C 1
ATOM 3428 O O . ILE B 1 73 ? -4.957 2.287 -11.812 1 98.31 73 ILE B O 1
ATOM 3432 N N . GLU B 1 74 ? -4.301 1.77 -13.844 1 97.81 74 GLU B N 1
ATOM 3433 C CA . GLU B 1 74 ? -5.375 2.561 -14.445 1 97.81 74 GLU B CA 1
ATOM 3434 C C . GLU B 1 74 ? -6.742 2.074 -13.977 1 97.81 74 GLU B C 1
ATOM 3436 O O . GLU B 1 74 ? -7.613 2.881 -13.648 1 97.81 74 GLU B O 1
ATOM 3441 N N . THR B 1 75 ? -6.945 0.776 -14.008 1 98.56 75 THR B N 1
ATOM 3442 C CA . THR B 1 75 ? -8.188 0.2 -13.5 1 98.56 75 THR B CA 1
ATOM 3443 C C . THR B 1 75 ? -8.375 0.529 -12.023 1 98.56 75 THR B C 1
ATOM 3445 O O . THR B 1 75 ? -9.484 0.849 -11.594 1 98.56 75 THR B O 1
ATOM 3448 N N . CYS B 1 76 ? -7.316 0.494 -11.266 1 98.75 76 CYS B N 1
ATOM 3449 C CA . CYS B 1 76 ? -7.395 0.854 -9.852 1 98.75 76 CYS B CA 1
ATOM 3450 C C . CYS B 1 76 ? -7.883 2.285 -9.68 1 98.75 76 CYS B C 1
ATOM 3452 O O . CYS B 1 76 ? -8.734 2.557 -8.828 1 98.75 76 CYS B O 1
ATOM 3454 N N . VAL B 1 77 ? -7.328 3.186 -10.484 1 98.5 77 VAL B N 1
ATOM 3455 C CA . VAL B 1 77 ? -7.695 4.594 -10.398 1 98.5 77 VAL B CA 1
ATOM 3456 C C . VAL B 1 77 ? -9.188 4.758 -10.672 1 98.5 77 VAL B C 1
ATOM 3458 O O . VAL B 1 77 ? -9.875 5.516 -9.984 1 98.5 77 VAL B O 1
ATOM 3461 N N . GLN B 1 78 ? -9.664 4.039 -11.633 1 98.5 78 GLN B N 1
ATOM 3462 C CA . GLN B 1 78 ? -11.094 4.094 -11.953 1 98.5 78 GLN B CA 1
ATOM 3463 C C . GLN B 1 78 ? -11.938 3.621 -10.766 1 98.5 78 GLN B C 1
ATOM 3465 O O . GLN B 1 78 ? -12.938 4.25 -10.422 1 98.5 78 GLN B O 1
ATOM 3470 N N . ILE B 1 79 ? -11.555 2.582 -10.188 1 98.81 79 ILE B N 1
ATOM 3471 C CA . ILE B 1 79 ? -12.312 2.018 -9.07 1 98.81 79 ILE B CA 1
ATOM 3472 C C . ILE B 1 79 ? -12.234 2.955 -7.867 1 98.81 79 ILE B C 1
ATOM 3474 O O . ILE B 1 79 ? -13.234 3.195 -7.191 1 98.81 79 ILE B O 1
ATOM 3478 N N . TRP B 1 80 ? -11.023 3.539 -7.559 1 98.44 80 TRP B N 1
ATOM 3479 C CA . TRP B 1 80 ? -10.875 4.496 -6.469 1 98.44 80 TRP B CA 1
ATOM 3480 C C . TRP B 1 80 ? -11.805 5.691 -6.66 1 98.44 80 TRP B C 1
ATOM 3482 O O . TRP B 1 80 ? -12.414 6.168 -5.703 1 98.44 80 TRP B O 1
ATOM 3492 N N . ASN B 1 81 ? -11.875 6.148 -7.895 1 97.94 81 ASN B N 1
ATOM 3493 C CA . ASN B 1 81 ? -12.766 7.262 -8.188 1 97.94 81 ASN B CA 1
ATOM 3494 C C . ASN B 1 81 ? -14.227 6.898 -7.922 1 97.94 81 ASN B C 1
ATOM 3496 O O . ASN B 1 81 ? -14.977 7.691 -7.352 1 97.94 81 ASN B O 1
ATOM 3500 N N . VAL B 1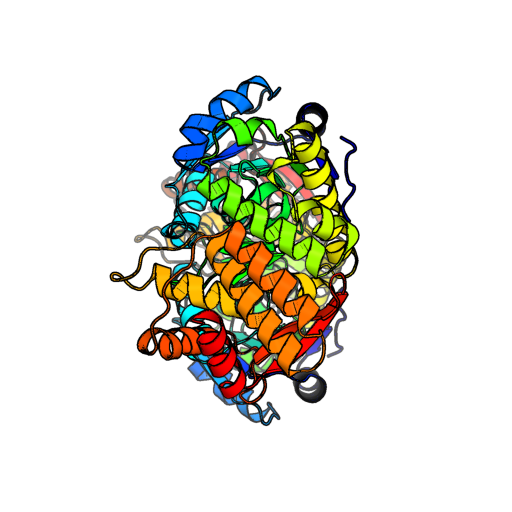 82 ? -14.641 5.711 -8.32 1 98.06 82 VAL B N 1
ATOM 3501 C CA . VAL B 1 82 ? -16.016 5.258 -8.117 1 98.06 82 VAL B CA 1
ATOM 3502 C C . VAL B 1 82 ? -16.297 5.148 -6.617 1 98.06 82 VAL B C 1
ATOM 3504 O O . VAL B 1 82 ? -17.359 5.562 -6.148 1 98.06 82 VAL B O 1
ATOM 3507 N N . LEU B 1 83 ? -15.367 4.586 -5.867 1 97.31 83 LEU B N 1
ATOM 3508 C CA . LEU B 1 83 ? -15.508 4.492 -4.418 1 97.31 83 LEU B CA 1
ATOM 3509 C C . LEU B 1 83 ? -15.75 5.871 -3.809 1 97.31 83 LEU B C 1
ATOM 3511 O O . LEU B 1 83 ? -16.656 6.047 -2.998 1 97.31 83 LEU B O 1
ATOM 3515 N N . THR B 1 84 ? -14.914 6.812 -4.223 1 94.12 84 THR B N 1
ATOM 3516 C CA . THR B 1 84 ? -15 8.172 -3.705 1 94.12 84 THR B CA 1
ATOM 3517 C C . THR B 1 84 ? -16.344 8.805 -4.074 1 94.12 84 THR B C 1
ATOM 3519 O O . THR B 1 84 ? -17.016 9.391 -3.219 1 94.12 84 THR B O 1
ATOM 3522 N N . GLU B 1 85 ? -16.734 8.648 -5.316 1 93 85 GLU B N 1
ATOM 3523 C CA . GLU B 1 85 ? -17.953 9.25 -5.832 1 93 85 GLU B CA 1
ATOM 3524 C C . GLU B 1 85 ? -19.188 8.688 -5.133 1 93 85 GLU B C 1
ATOM 3526 O O . GLU B 1 85 ? -20.156 9.406 -4.895 1 93 85 GLU B O 1
ATOM 3531 N N . LEU B 1 86 ? -19.078 7.438 -4.766 1 94.12 86 LEU B N 1
ATOM 3532 C CA . LEU B 1 86 ? -20.25 6.777 -4.188 1 94.12 86 LEU B CA 1
ATOM 3533 C C . LEU B 1 86 ? -20.203 6.82 -2.664 1 94.12 86 LEU B C 1
ATOM 3535 O O . LEU B 1 86 ? -20.969 6.137 -1.994 1 94.12 86 LEU B O 1
ATOM 3539 N N . GLY B 1 87 ? -19.234 7.504 -2.098 1 89.56 87 GLY B N 1
ATOM 3540 C CA . GLY B 1 87 ? -19.266 7.855 -0.687 1 89.56 87 GLY B CA 1
ATOM 3541 C C . GLY B 1 87 ? -18.562 6.844 0.192 1 89.56 87 GLY B C 1
ATOM 3542 O O . GLY B 1 87 ? -18.844 6.742 1.387 1 89.56 87 GLY B O 1
ATOM 3543 N N . ALA B 1 88 ? -17.656 6.059 -0.372 1 93.94 88 ALA B N 1
ATOM 3544 C CA . ALA B 1 88 ? -16.859 5.168 0.456 1 93.94 88 ALA B CA 1
ATOM 3545 C C . ALA B 1 88 ? -16.016 5.953 1.465 1 93.94 88 ALA B C 1
ATOM 3547 O O . ALA B 1 88 ? -15.508 7.031 1.15 1 93.94 88 ALA B O 1
ATOM 3548 N N . ASP B 1 89 ? -15.945 5.387 2.676 1 90.62 89 ASP B N 1
ATOM 3549 C CA . ASP B 1 89 ? -15.164 6.016 3.736 1 90.62 89 ASP B CA 1
ATOM 3550 C C . ASP B 1 89 ? -14.312 4.992 4.477 1 90.62 89 ASP B C 1
ATOM 3552 O O . ASP B 1 89 ? -14.109 3.877 3.986 1 90.62 89 ASP B O 1
ATOM 3556 N N . ARG B 1 90 ? -13.758 5.387 5.598 1 90.31 90 ARG B N 1
ATOM 3557 C CA . ARG B 1 90 ? -12.805 4.543 6.312 1 90.31 90 ARG B CA 1
ATOM 3558 C C . ARG B 1 90 ? -13.5 3.336 6.93 1 90.31 90 ARG B C 1
ATOM 3560 O O . ARG B 1 90 ? -12.844 2.365 7.316 1 90.31 90 ARG B O 1
ATOM 3567 N N . LYS B 1 91 ? -14.805 3.357 7.039 1 91.19 91 LYS B N 1
ATOM 3568 C CA . LYS B 1 91 ? -15.57 2.254 7.609 1 91.19 91 LYS B CA 1
ATOM 3569 C C . LYS B 1 91 ? -16.25 1.439 6.516 1 91.19 91 LYS B C 1
ATOM 3571 O O . LYS B 1 91 ? -17.141 0.631 6.801 1 91.19 91 LYS B O 1
ATOM 3576 N N . THR B 1 92 ? -15.875 1.626 5.328 1 95.44 92 THR B N 1
ATOM 3577 C CA . THR B 1 92 ? -16.391 0.871 4.195 1 95.44 92 THR B CA 1
ATOM 3578 C C . THR B 1 92 ? -15.844 -0.55 4.191 1 95.44 92 THR B C 1
ATOM 3580 O O . THR B 1 92 ? -14.664 -0.764 4.496 1 95.44 92 THR B O 1
ATOM 3583 N N . LEU B 1 93 ? -16.703 -1.502 3.832 1 98.38 93 LEU B N 1
ATOM 3584 C CA . LEU B 1 93 ? -16.266 -2.863 3.549 1 98.38 93 LEU B CA 1
ATOM 3585 C C . LEU B 1 93 ? -16.281 -3.139 2.049 1 98.38 93 LEU B C 1
ATOM 3587 O O . LEU B 1 93 ? -17.25 -2.799 1.361 1 98.38 93 LEU B O 1
ATOM 3591 N N . ILE B 1 94 ? -15.219 -3.729 1.537 1 98.88 94 ILE B N 1
ATOM 3592 C CA . ILE B 1 94 ? -15.148 -4.129 0.136 1 98.88 94 ILE B CA 1
ATOM 3593 C C . ILE B 1 94 ? -15.094 -5.648 0.035 1 98.88 94 ILE B C 1
ATOM 3595 O O . ILE B 1 94 ? -14.266 -6.293 0.68 1 98.88 94 ILE B O 1
ATOM 3599 N N . ILE B 1 95 ? -16 -6.234 -0.703 1 98.94 95 ILE B N 1
ATOM 3600 C CA . ILE B 1 95 ? -15.969 -7.66 -1.017 1 98.94 95 ILE B CA 1
ATOM 3601 C C . ILE B 1 95 ? -15.477 -7.859 -2.449 1 98.94 95 ILE B C 1
ATOM 3603 O O . ILE B 1 95 ? -16.078 -7.344 -3.395 1 98.94 95 ILE B O 1
ATOM 3607 N N . ASN B 1 96 ? -14.398 -8.523 -2.607 1 98.94 96 ASN B N 1
ATOM 3608 C CA . ASN B 1 96 ? -13.875 -8.898 -3.916 1 98.94 96 ASN B CA 1
ATOM 3609 C C . ASN B 1 96 ? -14.383 -10.273 -4.348 1 98.94 96 ASN B C 1
ATOM 3611 O O . ASN B 1 96 ? -13.906 -11.297 -3.855 1 98.94 96 ASN B O 1
ATOM 3615 N N . LEU B 1 97 ? -15.328 -10.289 -5.215 1 98.88 97 LEU B N 1
ATOM 3616 C CA . LEU B 1 97 ? -15.969 -11.508 -5.707 1 98.88 97 LEU B CA 1
ATOM 3617 C C . LEU B 1 97 ? -15.477 -11.852 -7.109 1 98.88 97 LEU B C 1
ATOM 3619 O O . LEU B 1 97 ? -15.961 -11.289 -8.094 1 98.88 97 LEU B O 1
ATOM 3623 N N . GLY B 1 98 ? -14.5 -12.766 -7.211 1 98.75 98 GLY B N 1
ATOM 3624 C CA . GLY B 1 98 ? -14.016 -13.078 -8.547 1 98.75 98 GLY B CA 1
ATOM 3625 C C . GLY B 1 98 ? -12.742 -13.906 -8.547 1 98.75 98 GLY B C 1
ATOM 3626 O O . GLY B 1 98 ? -12.414 -14.539 -7.543 1 98.75 98 GLY B O 1
ATOM 3627 N N . GLY B 1 99 ? -12.133 -14.07 -9.703 1 98.25 99 GLY B N 1
ATOM 3628 C CA . GLY B 1 99 ? -10.891 -14.82 -9.852 1 98.25 99 GLY B CA 1
ATOM 3629 C C . GLY B 1 99 ? -9.68 -14.07 -9.336 1 98.25 99 GLY B C 1
ATOM 3630 O O . GLY B 1 99 ? -9.805 -13.18 -8.492 1 98.25 99 GLY B O 1
ATOM 3631 N N . GLY B 1 100 ? -8.523 -14.461 -9.805 1 97.81 100 GLY B N 1
ATOM 3632 C CA . GLY B 1 100 ? -7.266 -13.898 -9.328 1 97.81 100 GLY B CA 1
ATOM 3633 C C . GLY B 1 100 ? -7.113 -12.422 -9.641 1 97.81 100 GLY B C 1
ATOM 3634 O O . GLY B 1 100 ? -6.602 -11.664 -8.812 1 97.81 100 GLY B O 1
ATOM 3635 N N . VAL B 1 101 ? -7.555 -12.031 -10.82 1 98 101 VAL B N 1
ATOM 3636 C CA . VAL B 1 101 ? -7.453 -10.625 -11.203 1 98 101 VAL B CA 1
ATOM 3637 C C . VAL B 1 101 ? -8.273 -9.766 -10.242 1 98 101 VAL B C 1
ATOM 3639 O O . VAL B 1 101 ? -7.789 -8.758 -9.727 1 98 101 VAL B O 1
ATOM 3642 N N . VAL B 1 102 ? -9.477 -10.188 -9.891 1 98.81 102 VAL B N 1
ATOM 3643 C CA . VAL B 1 102 ? -10.383 -9.438 -9.031 1 98.81 102 VAL B CA 1
ATOM 3644 C C . VAL B 1 102 ? -9.852 -9.414 -7.602 1 98.81 102 VAL B C 1
ATOM 3646 O O . VAL B 1 102 ? -9.828 -8.367 -6.953 1 98.81 102 VAL B O 1
ATOM 3649 N N . THR B 1 103 ? -9.391 -10.547 -7.098 1 98.69 103 THR B N 1
ATOM 3650 C CA . THR B 1 103 ? -8.93 -10.609 -5.715 1 98.69 103 THR B CA 1
ATOM 3651 C C . THR B 1 103 ? -7.629 -9.836 -5.543 1 98.69 103 THR B C 1
ATOM 3653 O O . THR B 1 103 ? -7.461 -9.102 -4.57 1 98.69 103 THR B O 1
ATOM 3656 N N . ASP B 1 104 ? -6.691 -9.969 -6.5 1 98.56 104 ASP B N 1
ATOM 3657 C CA . ASP B 1 104 ? -5.426 -9.25 -6.418 1 98.56 104 ASP B CA 1
ATOM 3658 C C . ASP B 1 104 ? -5.637 -7.738 -6.527 1 98.56 104 ASP B C 1
ATOM 3660 O O . ASP B 1 104 ? -5.172 -6.977 -5.676 1 98.56 104 ASP B O 1
ATOM 3664 N N . LEU B 1 105 ? -6.328 -7.328 -7.602 1 98.81 105 LEU B N 1
ATOM 3665 C CA . LEU B 1 105 ? -6.586 -5.918 -7.859 1 98.81 105 LEU B CA 1
ATOM 3666 C C . LEU B 1 105 ? -7.48 -5.324 -6.773 1 98.81 105 LEU B C 1
ATOM 3668 O O . LEU B 1 105 ? -7.195 -4.242 -6.25 1 98.81 105 LEU B O 1
ATOM 3672 N N . GLY B 1 106 ? -8.531 -5.996 -6.422 1 98.88 106 GLY B N 1
ATOM 3673 C CA . GLY B 1 106 ? -9.43 -5.527 -5.375 1 98.88 106 GLY B CA 1
ATOM 3674 C C . GLY B 1 106 ? -8.75 -5.426 -4.016 1 98.88 106 GLY B C 1
ATOM 3675 O O . GLY B 1 106 ? -9.047 -4.516 -3.242 1 98.88 106 GLY B O 1
ATOM 3676 N N . GLY B 1 107 ? -7.91 -6.441 -3.686 1 98.88 107 GLY B N 1
ATOM 3677 C CA . GLY B 1 107 ? -7.129 -6.371 -2.461 1 98.88 107 GLY B CA 1
ATOM 3678 C C . GLY B 1 107 ? -6.215 -5.16 -2.404 1 98.88 107 GLY B C 1
ATOM 3679 O O . GLY B 1 107 ? -6.094 -4.516 -1.362 1 98.88 107 GLY B O 1
ATOM 3680 N N . PHE B 1 108 ? -5.594 -4.859 -3.568 1 98.88 108 PHE B N 1
ATOM 3681 C CA . PHE B 1 108 ? -4.719 -3.695 -3.645 1 98.88 108 PHE B CA 1
ATOM 3682 C C . PHE B 1 108 ? -5.516 -2.408 -3.482 1 98.88 108 PHE B C 1
ATOM 3684 O O . PHE B 1 108 ? -5.133 -1.526 -2.711 1 98.88 108 PHE B O 1
ATOM 3691 N N . VAL B 1 109 ? -6.617 -2.324 -4.16 1 98.94 109 VAL B N 1
ATOM 3692 C CA . VAL B 1 109 ? -7.512 -1.175 -4.082 1 98.94 109 VAL B CA 1
ATOM 3693 C C . VAL B 1 109 ? -7.961 -0.966 -2.635 1 98.94 109 VAL B C 1
ATOM 3695 O O . VAL B 1 109 ? -7.875 0.146 -2.107 1 98.94 109 VAL B O 1
ATOM 3698 N N . SER B 1 110 ? -8.367 -1.993 -1.979 1 98.88 110 SER B N 1
ATOM 3699 C CA . SER B 1 110 ? -8.852 -1.919 -0.606 1 98.88 110 SER B CA 1
ATOM 3700 C C . SER B 1 110 ? -7.738 -1.532 0.359 1 98.88 110 SER B C 1
ATOM 3702 O O . SER B 1 110 ? -7.957 -0.747 1.284 1 98.88 110 SER B O 1
ATOM 3704 N N . SER B 1 111 ? -6.566 -2.047 0.107 1 98.75 111 SER B N 1
ATOM 3705 C CA . SER B 1 111 ? -5.43 -1.867 1.007 1 98.75 111 SER B CA 1
ATOM 3706 C C . SER B 1 111 ? -4.867 -0.454 0.909 1 98.75 111 SER B C 1
ATOM 3708 O O . SER B 1 111 ? -4.156 -0 1.808 1 98.75 111 SER B O 1
ATOM 3710 N N . THR B 1 112 ? -5.16 0.238 -0.183 1 98.81 112 THR B N 1
ATOM 3711 C CA . THR B 1 112 ? -4.516 1.529 -0.397 1 98.81 112 THR B CA 1
ATOM 3712 C C . THR B 1 112 ? -5.531 2.664 -0.294 1 98.81 112 THR B C 1
ATOM 3714 O O . THR B 1 112 ? -5.164 3.809 -0.018 1 98.81 112 THR B O 1
ATOM 3717 N N . PHE B 1 113 ? -6.816 2.385 -0.552 1 98.38 113 PHE B N 1
ATOM 3718 C CA . PHE B 1 113 ? -7.844 3.41 -0.439 1 98.38 113 PHE B CA 1
ATOM 3719 C C . PHE B 1 113 ? -7.926 3.943 0.986 1 98.38 113 PHE B C 1
ATOM 3721 O O . PHE B 1 113 ? -8.156 3.182 1.928 1 98.38 113 PHE B O 1
ATOM 3728 N N . LYS B 1 114 ? -7.648 5.277 1.146 1 95.25 114 LYS B N 1
ATOM 3729 C CA . LYS B 1 114 ? -7.621 5.945 2.445 1 95.25 114 LYS B CA 1
ATOM 3730 C C . LYS B 1 114 ? -6.723 5.199 3.428 1 95.25 114 LYS B C 1
ATOM 3732 O O . LYS B 1 114 ? -7.07 5.047 4.602 1 95.25 114 LYS B O 1
ATOM 3737 N N . ARG B 1 115 ? -5.641 4.605 2.863 1 96.69 115 ARG B N 1
ATOM 3738 C CA . ARG B 1 115 ? -4.574 3.904 3.57 1 96.69 115 ARG B CA 1
ATOM 3739 C C . ARG B 1 115 ? -5.082 2.602 4.18 1 96.69 115 ARG B C 1
ATOM 3741 O O . ARG B 1 115 ? -4.566 2.143 5.199 1 96.69 115 ARG B O 1
ATOM 3748 N N . GLY B 1 116 ? -6.18 2.123 3.656 1 97.31 116 GLY B N 1
ATOM 3749 C CA . GLY B 1 116 ? -6.645 0.783 3.98 1 97.31 116 GLY B CA 1
ATOM 3750 C C . GLY B 1 116 ? -8.07 0.754 4.504 1 97.31 116 GLY B C 1
ATOM 3751 O O . GLY B 1 116 ? -8.406 1.474 5.445 1 97.31 116 GLY B O 1
ATOM 3752 N N . VAL B 1 117 ? -8.898 -0.022 3.914 1 97.19 117 VAL B N 1
ATOM 3753 C CA . VAL B 1 117 ? -10.25 -0.311 4.395 1 97.19 117 VAL B CA 1
ATOM 3754 C C . VAL B 1 117 ? -10.445 -1.822 4.488 1 97.19 117 VAL B C 1
ATOM 3756 O O . VAL B 1 117 ? -9.68 -2.596 3.912 1 97.19 117 VAL B O 1
ATOM 3759 N N . ALA B 1 118 ? -11.438 -2.217 5.219 1 98 118 ALA B N 1
ATOM 3760 C CA . ALA B 1 118 ? -11.727 -3.639 5.402 1 98 118 ALA B CA 1
ATOM 3761 C C . ALA B 1 118 ? -12.117 -4.297 4.082 1 98 118 ALA B C 1
ATOM 3763 O O . ALA B 1 118 ? -12.836 -3.701 3.273 1 98 118 ALA B O 1
ATOM 3764 N N . PHE B 1 119 ? -11.656 -5.527 3.857 1 98.81 119 PHE B N 1
ATOM 3765 C CA . PHE B 1 119 ? -12.062 -6.227 2.645 1 98.81 119 PHE B CA 1
ATOM 3766 C C . PHE B 1 119 ? -12.117 -7.734 2.877 1 98.81 119 PHE B C 1
ATOM 3768 O O . PHE B 1 119 ? -11.516 -8.242 3.828 1 98.81 119 PHE B O 1
ATOM 3775 N N . ILE B 1 120 ? -12.891 -8.406 2.092 1 98.88 120 ILE B N 1
ATOM 3776 C CA . ILE B 1 120 ? -13.102 -9.852 2.109 1 98.88 120 ILE B CA 1
ATOM 3777 C C . ILE B 1 120 ? -12.938 -10.414 0.7 1 98.88 120 ILE B C 1
ATOM 3779 O O . ILE B 1 120 ? -13.391 -9.805 -0.275 1 98.88 120 ILE B O 1
ATOM 3783 N N . HIS B 1 121 ? -12.266 -11.57 0.618 1 98.88 121 HIS B N 1
ATOM 3784 C CA . HIS B 1 121 ? -12.156 -12.258 -0.665 1 98.88 121 HIS B CA 1
ATOM 3785 C C . HIS B 1 121 ? -13.164 -13.391 -0.772 1 98.88 121 HIS B C 1
ATOM 3787 O O . HIS B 1 121 ? -13.312 -14.195 0.156 1 98.88 121 HIS B O 1
ATOM 3793 N N . ILE B 1 122 ? -13.844 -13.445 -1.825 1 98.88 122 ILE B N 1
ATOM 3794 C CA . ILE B 1 122 ? -14.664 -14.586 -2.219 1 98.88 122 ILE B CA 1
ATOM 3795 C C . ILE B 1 122 ? -14.242 -15.078 -3.6 1 98.88 122 ILE B C 1
ATOM 3797 O O . ILE B 1 122 ? -14.828 -14.695 -4.613 1 98.88 122 ILE B O 1
ATOM 3801 N N . PRO B 1 123 ? -13.266 -15.984 -3.611 1 98.81 123 PRO B N 1
ATOM 3802 C CA . PRO B 1 123 ? -12.719 -16.453 -4.891 1 98.81 123 PRO B CA 1
ATOM 3803 C C . PRO B 1 123 ? -13.703 -17.328 -5.66 1 98.81 123 PRO B C 1
ATOM 3805 O O . PRO B 1 123 ? -14.422 -18.141 -5.062 1 98.81 123 PRO B O 1
ATOM 3808 N N . THR B 1 124 ? -13.664 -17.156 -7.043 1 98.69 124 THR B N 1
ATOM 3809 C CA . THR B 1 124 ? -14.672 -17.859 -7.832 1 98.69 124 THR B CA 1
ATOM 3810 C C . THR B 1 124 ? -14.016 -18.766 -8.875 1 98.69 124 THR B C 1
ATOM 3812 O O . THR B 1 124 ? -14.695 -19.406 -9.664 1 98.69 124 THR B O 1
ATOM 3815 N N . THR B 1 125 ? -12.703 -18.781 -9 1 98.25 125 THR B N 1
ATOM 3816 C CA . THR B 1 125 ? -11.961 -19.734 -9.828 1 98.25 125 THR B CA 1
ATOM 3817 C C . THR B 1 125 ? -11.109 -20.656 -8.969 1 98.25 125 THR B C 1
ATOM 3819 O O . THR B 1 125 ? -10.781 -20.312 -7.824 1 98.25 125 THR B O 1
ATOM 3822 N N . LEU B 1 126 ? -10.789 -21.812 -9.508 1 97.5 126 LEU B N 1
ATOM 3823 C CA . LEU B 1 126 ? -9.938 -22.734 -8.781 1 97.5 126 LEU B CA 1
ATOM 3824 C C . LEU B 1 126 ? -8.609 -22.094 -8.414 1 97.5 126 LEU B C 1
ATOM 3826 O O . LEU B 1 126 ? -8.148 -22.203 -7.273 1 97.5 126 LEU B O 1
ATOM 3830 N N . LEU B 1 127 ? -8.031 -21.359 -9.32 1 98 127 LEU B N 1
ATOM 3831 C CA . LEU B 1 127 ? -6.77 -20.656 -9.102 1 98 127 LEU B CA 1
ATOM 3832 C C . LEU B 1 127 ? -6.875 -19.688 -7.93 1 98 127 LEU B C 1
ATOM 3834 O O . LEU B 1 127 ? -6.012 -19.688 -7.051 1 98 127 LEU B O 1
ATOM 3838 N N . SER B 1 128 ? -7.91 -18.891 -7.91 1 98.38 128 SER B N 1
ATOM 3839 C CA . SER B 1 128 ? -8.047 -17.891 -6.848 1 98.38 128 SER B CA 1
ATOM 3840 C C . SER B 1 128 ? -8.383 -18.562 -5.516 1 98.38 128 SER B C 1
ATOM 3842 O O . SER B 1 128 ? -8.023 -18.047 -4.453 1 98.38 128 SER B O 1
ATOM 3844 N N . MET B 1 129 ? -9.016 -19.75 -5.523 1 98.5 129 MET B N 1
ATOM 3845 C CA . MET B 1 129 ? -9.352 -20.469 -4.297 1 98.5 129 MET B CA 1
ATOM 3846 C C . MET B 1 129 ? -8.102 -21.016 -3.621 1 98.5 129 MET B C 1
ATOM 3848 O O . MET B 1 129 ? -7.934 -20.875 -2.408 1 98.5 129 MET B O 1
ATOM 3852 N N . VAL B 1 130 ? -7.184 -21.469 -4.41 1 98 130 VAL B N 1
ATOM 3853 C CA . VAL B 1 130 ? -6.105 -22.25 -3.812 1 98 130 VAL B CA 1
ATOM 3854 C C . VAL B 1 130 ? -4.832 -21.422 -3.748 1 98 130 VAL B C 1
ATOM 3856 O O . VAL B 1 130 ? -3.861 -21.797 -3.088 1 98 130 VAL B O 1
ATOM 3859 N N . ASP B 1 131 ? -4.84 -20.234 -4.379 1 97 131 ASP B N 1
ATOM 3860 C CA . ASP B 1 131 ? -3.588 -19.484 -4.426 1 97 131 ASP B CA 1
ATOM 3861 C C . ASP B 1 131 ? -3.834 -18 -4.203 1 97 131 ASP B C 1
ATOM 3863 O O . ASP B 1 131 ? -3.658 -17.484 -3.094 1 97 131 ASP B O 1
ATOM 3867 N N . ALA B 1 132 ? -4.438 -17.25 -5.066 1 95.81 132 ALA B N 1
ATOM 3868 C CA . ALA B 1 132 ? -4.465 -15.797 -5.16 1 95.81 132 ALA B CA 1
ATOM 3869 C C . ALA B 1 132 ? -5.117 -15.18 -3.93 1 95.81 132 ALA B C 1
ATOM 3871 O O . ALA B 1 132 ? -4.719 -14.102 -3.48 1 95.81 132 ALA B O 1
ATOM 3872 N N . SER B 1 133 ? -6.129 -15.812 -3.352 1 97.25 133 SER B N 1
ATOM 3873 C CA . SER B 1 133 ? -6.934 -15.203 -2.301 1 97.25 133 SER B CA 1
ATOM 3874 C C . SER B 1 133 ? -6.309 -15.422 -0.926 1 97.25 133 SER B C 1
ATOM 3876 O O . SER B 1 133 ? -6.734 -14.82 0.06 1 97.25 133 SER B O 1
ATOM 3878 N N . VAL B 1 134 ? -5.246 -16.234 -0.878 1 95.94 134 VAL B N 1
ATOM 3879 C CA . VAL B 1 134 ? -4.68 -16.641 0.404 1 95.94 134 VAL B CA 1
ATOM 3880 C C . VAL B 1 134 ? -3.262 -16.094 0.541 1 95.94 134 VAL B C 1
ATOM 3882 O O . VAL B 1 134 ? -2.463 -16.172 -0.393 1 95.94 134 VAL B O 1
ATOM 3885 N N . GLY B 1 135 ? -3.002 -15.477 1.726 1 94.88 135 GLY B N 1
ATOM 3886 C CA . GLY B 1 135 ? -1.63 -15.094 2.012 1 94.88 135 GLY B CA 1
ATOM 3887 C C . GLY B 1 135 ? -1.419 -13.594 2.021 1 94.88 135 GLY B C 1
ATOM 3888 O O . GLY B 1 135 ? -0.388 -13.109 2.492 1 94.88 135 GLY B O 1
ATOM 3889 N N . GLY B 1 136 ? -2.312 -12.852 1.447 1 96.44 136 GLY B N 1
ATOM 3890 C CA . GLY B 1 136 ? -2.303 -11.414 1.667 1 96.44 136 GLY B CA 1
ATOM 3891 C C . GLY B 1 136 ? -1.515 -10.648 0.616 1 96.44 136 GLY B C 1
ATOM 3892 O O . GLY B 1 136 ? -1.424 -9.422 0.667 1 96.44 136 GLY B O 1
ATOM 3893 N N . LYS B 1 137 ? -0.897 -11.391 -0.386 1 96.38 137 LYS B N 1
ATOM 3894 C CA . LYS B 1 137 ? -0.222 -10.68 -1.47 1 96.38 137 LYS B CA 1
ATOM 3895 C C . LYS B 1 137 ? -1.229 -10.094 -2.453 1 96.38 137 LYS B C 1
ATOM 3897 O O . LYS B 1 137 ? -1.992 -10.828 -3.082 1 96.38 137 LYS B O 1
ATOM 3902 N N . ASN B 1 138 ? -1.283 -8.789 -2.502 1 97.75 138 ASN B N 1
ATOM 3903 C CA . ASN B 1 138 ? -2.119 -8.047 -3.443 1 97.75 138 ASN B CA 1
ATOM 3904 C C . ASN B 1 138 ? -1.276 -7.207 -4.402 1 97.75 138 ASN B C 1
ATOM 3906 O O . ASN B 1 138 ? -0.232 -6.68 -4.016 1 97.75 138 ASN B O 1
ATOM 3910 N N . GLY B 1 139 ? -1.75 -7.164 -5.648 1 97.44 139 GLY B N 1
ATOM 3911 C CA . GLY B 1 139 ? -0.938 -6.352 -6.539 1 97.44 139 GLY B CA 1
ATOM 3912 C C . GLY B 1 139 ? -1.487 -6.281 -7.953 1 97.44 139 GLY B C 1
ATOM 3913 O O . GLY B 1 139 ? -2.447 -6.98 -8.281 1 97.44 139 GLY B O 1
ATOM 3914 N N . VAL B 1 140 ? -0.879 -5.438 -8.742 1 98.25 140 VAL B N 1
ATOM 3915 C CA . VAL B 1 140 ? -1.242 -5.219 -10.141 1 98.25 140 VAL B CA 1
ATOM 3916 C C . VAL B 1 140 ? 0.02 -5.141 -11 1 98.25 140 VAL B C 1
ATOM 3918 O O . VAL B 1 140 ? 1.133 -5.07 -10.469 1 98.25 140 VAL B O 1
ATOM 3921 N N . ASP B 1 141 ? -0.225 -5.258 -12.227 1 96.44 141 ASP B N 1
ATOM 3922 C CA . ASP B 1 141 ? 0.879 -5.266 -13.18 1 96.44 141 ASP B CA 1
ATOM 3923 C C . ASP B 1 141 ? 1.33 -3.846 -13.516 1 96.44 141 ASP B C 1
ATOM 3925 O O . ASP B 1 141 ? 0.563 -2.893 -13.352 1 96.44 141 ASP B O 1
ATOM 3929 N N . LEU B 1 142 ? 2.539 -3.633 -13.836 1 95.62 142 LEU B N 1
ATOM 3930 C CA . LEU B 1 142 ? 3.096 -2.42 -14.422 1 95.62 142 LEU B CA 1
ATOM 3931 C C . LEU B 1 142 ? 3.434 -2.637 -15.898 1 95.62 142 LEU B C 1
ATOM 3933 O O . LEU B 1 142 ? 4.461 -3.236 -16.219 1 95.62 142 LEU B O 1
ATOM 3937 N N . GLY B 1 143 ? 2.605 -2.152 -16.719 1 89.69 143 GLY B N 1
ATOM 3938 C CA . GLY B 1 143 ? 2.719 -2.566 -18.109 1 89.69 143 GLY B CA 1
ATOM 3939 C C . GLY B 1 143 ? 2.578 -4.062 -18.297 1 89.69 143 GLY B C 1
ATOM 3940 O O . GLY B 1 143 ? 1.6 -4.664 -17.859 1 89.69 143 GLY B O 1
ATOM 3941 N N . ASN B 1 144 ? 3.596 -4.648 -18.828 1 83.31 144 ASN B N 1
ATOM 3942 C CA . ASN B 1 144 ? 3.537 -6.078 -19.109 1 83.31 144 ASN B CA 1
ATOM 3943 C C . ASN B 1 144 ? 4.227 -6.891 -18.016 1 83.31 144 ASN B C 1
ATOM 3945 O O . ASN B 1 144 ? 4.238 -8.125 -18.062 1 83.31 144 ASN B O 1
ATOM 3949 N N . LEU B 1 145 ? 4.684 -6.227 -17.078 1 89.31 145 LEU B N 1
ATOM 3950 C CA . LEU B 1 145 ? 5.375 -6.926 -16 1 89.31 145 LEU B CA 1
ATOM 3951 C C . LEU B 1 145 ? 4.406 -7.297 -14.883 1 89.31 145 LEU B C 1
ATOM 3953 O O . LEU B 1 145 ? 3.736 -6.43 -14.32 1 89.31 145 LEU B O 1
ATOM 3957 N N . LYS B 1 146 ? 4.414 -8.477 -14.5 1 91.19 146 LYS B N 1
ATOM 3958 C CA . LYS B 1 146 ? 3.41 -9.039 -13.602 1 91.19 146 LYS B CA 1
ATOM 3959 C C . LYS B 1 146 ? 3.68 -8.633 -12.156 1 91.19 146 LYS B C 1
ATOM 3961 O O . LYS B 1 146 ? 4.812 -8.719 -11.68 1 91.19 146 LYS B O 1
ATOM 3966 N N . ASN B 1 147 ? 2.65 -8.195 -11.547 1 93.56 147 ASN B N 1
ATOM 3967 C CA . ASN B 1 147 ? 2.609 -8.031 -10.094 1 93.56 147 ASN B CA 1
ATOM 3968 C C . ASN B 1 147 ? 3.762 -7.16 -9.594 1 93.56 147 ASN B C 1
ATOM 3970 O O . ASN B 1 147 ? 4.383 -7.473 -8.578 1 93.56 147 ASN B O 1
ATOM 3974 N N . GLN B 1 148 ? 4.02 -6.055 -10.266 1 95.38 148 GLN B N 1
ATOM 3975 C CA . GLN B 1 148 ? 5.148 -5.207 -9.906 1 95.38 148 GLN B CA 1
ATOM 3976 C C . GLN B 1 148 ? 4.773 -4.23 -8.789 1 95.38 148 GLN B C 1
ATOM 3978 O O . GLN B 1 148 ? 5.641 -3.752 -8.062 1 95.38 148 GLN B O 1
ATOM 3983 N N . ILE B 1 149 ? 3.488 -3.887 -8.711 1 98.5 149 ILE B N 1
ATOM 3984 C CA . ILE B 1 149 ? 3.016 -2.908 -7.742 1 98.5 149 ILE B CA 1
ATOM 3985 C C . ILE B 1 149 ? 1.994 -3.557 -6.809 1 98.5 149 ILE B C 1
ATOM 3987 O O . ILE B 1 149 ? 1.017 -4.152 -7.27 1 98.5 149 ILE B O 1
ATOM 3991 N N . GLY B 1 150 ? 2.311 -3.492 -5.539 1 98.38 150 GLY B N 1
ATOM 3992 C CA . GLY B 1 150 ? 1.397 -4.16 -4.621 1 98.38 150 GLY B CA 1
ATOM 3993 C C . GLY B 1 150 ? 1.764 -3.959 -3.164 1 98.38 150 GLY B C 1
ATOM 3994 O O . GLY B 1 150 ? 2.596 -3.111 -2.838 1 98.38 150 GLY B O 1
ATOM 3995 N N . VAL B 1 151 ? 1.002 -4.668 -2.295 1 98.12 151 VAL B N 1
ATOM 3996 C CA . VAL B 1 151 ? 1.212 -4.672 -0.852 1 98.12 151 VAL B CA 1
ATOM 3997 C C . VAL B 1 151 ? 0.923 -6.062 -0.292 1 98.12 151 VAL B C 1
ATOM 3999 O O . VAL B 1 151 ? 0.258 -6.875 -0.941 1 98.12 151 VAL B O 1
ATOM 4002 N N . ILE B 1 152 ? 1.484 -6.34 0.835 1 96.5 152 ILE B N 1
ATOM 4003 C CA . ILE B 1 152 ? 1.085 -7.512 1.603 1 96.5 152 ILE B CA 1
ATOM 4004 C C . ILE B 1 152 ? 0.119 -7.102 2.711 1 96.5 152 ILE B C 1
ATOM 4006 O O . ILE B 1 152 ? 0.5 -6.387 3.643 1 96.5 152 ILE B O 1
ATOM 4010 N N . ASN B 1 153 ? -1.064 -7.383 2.557 1 97 153 ASN B N 1
ATOM 4011 C CA . ASN B 1 153 ? -2.154 -7.086 3.482 1 97 153 ASN B CA 1
ATOM 4012 C C . ASN B 1 153 ? -3.238 -8.156 3.432 1 97 153 ASN B C 1
ATOM 4014 O O . ASN B 1 153 ? -3.717 -8.516 2.354 1 97 153 ASN B O 1
ATOM 4018 N N . THR B 1 154 ? -3.59 -8.711 4.57 1 97.38 154 THR B N 1
ATOM 4019 C CA . THR B 1 154 ? -4.523 -9.828 4.598 1 97.38 154 THR B CA 1
ATOM 4020 C C . THR B 1 154 ? -5.965 -9.328 4.68 1 97.38 154 THR B C 1
ATOM 4022 O O . THR B 1 154 ? -6.227 -8.273 5.258 1 97.38 154 THR B O 1
ATOM 4025 N N . PRO B 1 155 ? -6.941 -10.047 4.086 1 98.12 155 PRO B N 1
ATOM 4026 C CA . PRO B 1 155 ? -8.359 -9.719 4.238 1 98.12 155 PRO B CA 1
ATOM 4027 C C . PRO B 1 155 ? -8.891 -10.023 5.637 1 98.12 155 PRO B C 1
ATOM 4029 O O . PRO B 1 155 ? -8.211 -10.68 6.43 1 98.12 155 PRO B O 1
ATOM 4032 N N . ASN B 1 156 ? -10.047 -9.484 5.891 1 98 156 ASN B N 1
ATOM 4033 C CA . ASN B 1 156 ? -10.711 -9.82 7.145 1 98 156 ASN B CA 1
ATOM 4034 C C . ASN B 1 156 ? -11.164 -11.273 7.168 1 98 156 ASN B C 1
ATOM 4036 O O . ASN B 1 156 ? -11.297 -11.875 8.234 1 98 156 ASN B O 1
ATOM 4040 N N . MET B 1 157 ? -11.391 -11.758 5.93 1 97.88 157 MET B N 1
ATOM 4041 C CA . MET B 1 157 ? -11.844 -13.141 5.77 1 97.88 157 MET B CA 1
ATOM 4042 C C . MET B 1 157 ? -11.734 -13.578 4.312 1 97.88 157 MET B C 1
ATOM 4044 O O . MET B 1 157 ? -11.773 -12.75 3.404 1 97.88 157 MET B O 1
ATOM 4048 N N . VAL B 1 158 ? -11.539 -14.898 4.137 1 98.75 158 VAL B N 1
ATOM 4049 C CA . VAL B 1 158 ? -11.68 -15.516 2.826 1 98.75 158 VAL B CA 1
ATOM 4050 C C . VAL B 1 158 ? -12.812 -16.547 2.857 1 98.75 158 VAL B C 1
ATOM 4052 O O . VAL B 1 158 ? -12.875 -17.375 3.766 1 98.75 158 VAL B O 1
ATOM 4055 N N . LEU B 1 159 ? -13.719 -16.438 1.964 1 98.69 159 LEU B N 1
ATOM 4056 C CA . LEU B 1 159 ? -14.828 -17.391 1.835 1 98.69 159 LEU B CA 1
ATOM 4057 C C . LEU B 1 159 ? -14.711 -18.172 0.539 1 98.69 159 LEU B C 1
ATOM 4059 O O . LEU B 1 159 ? -14.953 -17.641 -0.546 1 98.69 159 LEU B O 1
ATOM 4063 N N . ILE B 1 160 ? -14.461 -19.453 0.661 1 98.44 160 ILE B N 1
ATOM 4064 C CA . ILE B 1 160 ? -14.32 -20.328 -0.498 1 98.44 160 ILE B CA 1
ATOM 4065 C C . ILE B 1 160 ? -15.578 -21.188 -0.65 1 98.44 160 ILE B C 1
ATOM 4067 O O . ILE B 1 160 ? -15.867 -22.031 0.201 1 98.44 160 ILE B O 1
ATOM 4071 N N . ASP B 1 161 ? -16.312 -20.922 -1.686 1 97.94 161 ASP B N 1
ATOM 4072 C CA . ASP B 1 161 ? -17.469 -21.719 -2.072 1 97.94 161 ASP B CA 1
ATOM 4073 C C . ASP B 1 161 ? -17.234 -22.422 -3.4 1 97.94 161 ASP B C 1
ATOM 4075 O O . ASP B 1 161 ? -17.281 -21.797 -4.461 1 97.94 161 ASP B O 1
ATOM 4079 N N . THR B 1 162 ? -17.125 -23.75 -3.359 1 96 162 THR B N 1
ATOM 4080 C CA . THR B 1 162 ? -16.719 -24.516 -4.535 1 96 162 THR B CA 1
ATOM 4081 C C . THR B 1 162 ? -17.859 -24.594 -5.543 1 96 162 THR B C 1
ATOM 4083 O O . THR B 1 162 ? -17.641 -25 -6.691 1 96 162 THR B O 1
ATOM 4086 N N . GLU B 1 163 ? -19 -24.125 -5.176 1 95.31 163 GLU B N 1
ATOM 4087 C CA . GLU B 1 163 ? -20.125 -24.125 -6.109 1 95.31 163 GLU B CA 1
ATOM 4088 C C . GLU B 1 163 ? -19.875 -23.172 -7.273 1 95.31 163 GLU B C 1
ATOM 4090 O O . GLU B 1 163 ? -20.438 -23.359 -8.359 1 95.31 163 GLU B O 1
ATOM 4095 N N . TYR B 1 164 ? -19.047 -22.172 -7.074 1 97.31 164 TYR B N 1
ATOM 4096 C CA . TYR B 1 164 ? -18.75 -21.219 -8.141 1 97.31 164 TYR B CA 1
ATOM 4097 C C . TYR B 1 164 ? -18.016 -21.891 -9.281 1 97.31 164 TYR B C 1
ATOM 4099 O O . TYR B 1 164 ? -17.969 -21.375 -10.398 1 97.31 164 TYR B O 1
ATOM 4107 N N . LEU B 1 165 ? -17.406 -23.078 -9.047 1 95.94 165 LEU B N 1
ATOM 4108 C CA . LEU B 1 165 ? -16.625 -23.766 -10.062 1 95.94 165 LEU B CA 1
ATOM 4109 C C . LEU B 1 165 ? -17.531 -24.406 -11.109 1 95.94 165 LEU B C 1
ATOM 4111 O O . LEU B 1 165 ? -17.078 -24.797 -12.18 1 95.94 165 LEU B O 1
ATOM 4115 N N . GLU B 1 166 ? -18.812 -24.469 -10.812 1 93.12 166 GLU B N 1
ATOM 4116 C CA . GLU B 1 166 ? -19.766 -25.094 -11.719 1 93.12 166 GLU B CA 1
ATOM 4117 C C . GLU B 1 166 ? -19.828 -24.344 -13.055 1 93.12 166 GLU B C 1
ATOM 4119 O O . GLU B 1 166 ? -20.062 -24.953 -14.102 1 93.12 166 GLU B O 1
ATOM 4124 N N . THR B 1 167 ? -19.609 -23.078 -13.047 1 93 167 THR B N 1
ATOM 4125 C CA . THR B 1 167 ? -19.719 -22.281 -14.266 1 93 167 THR B CA 1
ATOM 4126 C C . THR B 1 167 ? -18.344 -21.938 -14.805 1 93 167 THR B C 1
ATOM 4128 O O . THR B 1 167 ? -18.219 -21.203 -15.789 1 93 167 THR B O 1
ATOM 4131 N N . LEU B 1 168 ? -17.328 -22.391 -14.172 1 95.12 168 LEU B N 1
ATOM 4132 C CA . LEU B 1 168 ? -15.969 -22.062 -14.578 1 95.12 168 LEU B CA 1
ATOM 4133 C C . LEU B 1 168 ? -15.57 -22.828 -15.836 1 95.12 168 LEU B C 1
ATOM 4135 O O . LEU B 1 168 ? -15.711 -24.047 -15.898 1 95.12 168 LEU B O 1
ATOM 4139 N N . PRO B 1 169 ? -15.062 -22.125 -16.844 1 94.5 169 PRO B N 1
ATOM 4140 C CA . PRO B 1 169 ? -14.594 -22.828 -18.031 1 94.5 169 PRO B CA 1
ATOM 4141 C C . PRO B 1 169 ? -13.492 -23.844 -17.719 1 94.5 169 PRO B C 1
ATOM 4143 O O . PRO B 1 169 ? -12.695 -23.641 -16.812 1 94.5 169 PRO B O 1
ATOM 4146 N N . GLN B 1 170 ? -13.391 -24.844 -18.516 1 93.31 170 GLN B N 1
ATOM 4147 C CA . GLN B 1 170 ? -12.484 -25.953 -18.281 1 93.31 170 GLN B CA 1
ATOM 4148 C C . GLN B 1 170 ? -11.031 -25.5 -18.281 1 93.31 170 GLN B C 1
ATOM 4150 O O . GLN B 1 170 ? -10.211 -26 -17.5 1 93.31 170 GLN B O 1
ATOM 4155 N N . ASN B 1 171 ? -10.734 -24.625 -19.188 1 93.81 171 ASN B N 1
ATOM 4156 C CA . ASN B 1 171 ? -9.359 -24.156 -19.25 1 93.81 171 ASN B CA 1
ATOM 4157 C C . ASN B 1 171 ? -8.969 -23.391 -17.984 1 93.81 171 ASN B C 1
ATOM 4159 O O . ASN B 1 171 ? -7.836 -23.5 -17.516 1 93.81 171 ASN B O 1
ATOM 4163 N N . GLU B 1 172 ? -9.891 -22.688 -17.422 1 95 172 GLU B N 1
ATOM 4164 C CA . GLU B 1 172 ? -9.656 -21.984 -16.156 1 95 172 GLU B CA 1
ATOM 4165 C C . GLU B 1 172 ? -9.555 -22.969 -14.992 1 95 172 GLU B C 1
ATOM 4167 O O . GLU B 1 172 ? -8.805 -22.734 -14.039 1 95 172 GLU B O 1
ATOM 4172 N N . MET B 1 173 ? -10.328 -24.031 -15.109 1 93.62 173 MET B N 1
ATOM 4173 C CA . MET B 1 173 ? -10.203 -25.094 -14.117 1 93.62 173 MET B CA 1
ATOM 4174 C C . MET B 1 173 ? -8.797 -25.688 -14.133 1 93.62 173 MET B C 1
ATOM 4176 O O . MET B 1 173 ? -8.172 -25.844 -13.078 1 93.62 173 MET B O 1
ATOM 4180 N N . ARG B 1 174 ? -8.336 -25.953 -15.258 1 93.31 174 ARG B N 1
ATOM 4181 C CA . ARG B 1 174 ? -7 -26.516 -15.43 1 93.31 174 ARG B CA 1
ATOM 4182 C C . ARG B 1 174 ? -5.934 -25.547 -14.93 1 93.31 174 ARG B C 1
ATOM 4184 O O . ARG B 1 174 ? -4.934 -25.953 -14.336 1 93.31 174 ARG B O 1
ATOM 4191 N N . SER B 1 175 ? -6.172 -24.297 -15.227 1 95.56 175 SER B N 1
ATOM 4192 C CA . SER B 1 175 ? -5.234 -23.266 -14.781 1 95.56 175 SER B CA 1
ATOM 4193 C C . SER B 1 175 ? -5.047 -23.312 -13.273 1 95.56 175 SER B C 1
ATOM 4195 O O . SER B 1 175 ? -3.932 -23.156 -12.773 1 95.56 175 SER B O 1
ATOM 4197 N N . GLY B 1 176 ? -6.098 -23.547 -12.547 1 96.25 176 GLY B N 1
ATOM 4198 C CA . GLY B 1 176 ? -6.016 -23.641 -11.102 1 96.25 176 GLY B CA 1
ATOM 4199 C C . GLY B 1 176 ? -5.285 -24.875 -10.617 1 96.25 176 GLY B C 1
ATOM 4200 O O . GLY B 1 176 ? -4.637 -24.859 -9.57 1 96.25 176 GLY B O 1
ATOM 4201 N N . LEU B 1 177 ? -5.371 -25.938 -11.422 1 94.81 177 LEU B N 1
ATOM 4202 C CA . LEU B 1 177 ? -4.723 -27.188 -11.078 1 94.81 177 LEU B CA 1
ATOM 4203 C C . LEU B 1 177 ? -3.209 -27.031 -11.016 1 94.81 177 LEU B C 1
ATOM 4205 O O . LEU B 1 177 ? -2.537 -27.703 -10.234 1 94.81 177 LEU B O 1
ATOM 4209 N N . ALA B 1 178 ? -2.699 -26.125 -11.797 1 96.81 178 ALA B N 1
ATOM 4210 C CA . ALA B 1 178 ? -1.258 -25.891 -11.805 1 96.81 178 ALA B CA 1
ATOM 4211 C C . ALA B 1 178 ? -0.751 -25.547 -10.406 1 96.81 178 ALA B C 1
ATOM 4213 O O . ALA B 1 178 ? 0.273 -26.062 -9.961 1 96.81 178 ALA B O 1
ATOM 4214 N N . GLU B 1 179 ? -1.485 -24.734 -9.727 1 97.44 179 GLU B N 1
ATOM 4215 C CA . GLU B 1 179 ? -1.08 -24.328 -8.391 1 97.44 179 GLU B CA 1
ATOM 4216 C C . GLU B 1 179 ? -1.203 -25.484 -7.395 1 97.44 179 GLU B C 1
ATOM 4218 O O . GLU B 1 179 ? -0.396 -25.594 -6.473 1 97.44 179 GLU B O 1
ATOM 4223 N N . MET B 1 180 ? -2.195 -26.297 -7.59 1 97.12 180 MET B N 1
ATOM 4224 C CA . MET B 1 180 ? -2.359 -27.453 -6.719 1 97.12 180 MET B CA 1
ATOM 4225 C C . MET B 1 180 ? -1.214 -28.438 -6.906 1 97.12 180 MET B C 1
ATOM 4227 O O . MET B 1 180 ? -0.671 -28.969 -5.934 1 97.12 180 MET B O 1
ATOM 4231 N N . LEU B 1 181 ? -0.863 -28.641 -8.148 1 97.31 181 LEU B N 1
ATOM 4232 C CA . LEU B 1 181 ? 0.284 -29.5 -8.445 1 97.31 181 LEU B CA 1
ATOM 4233 C C . LEU B 1 181 ? 1.553 -28.938 -7.809 1 97.31 181 LEU B C 1
ATOM 4235 O O . LEU B 1 181 ? 2.328 -29.688 -7.207 1 97.31 181 LEU B O 1
ATOM 4239 N N . LYS B 1 182 ? 1.729 -27.656 -7.906 1 98.5 182 LYS B N 1
ATOM 4240 C CA . LYS B 1 182 ? 2.891 -26.984 -7.32 1 98.5 182 LYS B CA 1
ATOM 4241 C C . LYS B 1 182 ? 2.969 -27.234 -5.816 1 98.5 182 LYS B C 1
ATOM 4243 O O . LYS B 1 182 ? 4.039 -27.531 -5.289 1 98.5 182 LYS B O 1
ATOM 4248 N N . HIS B 1 183 ? 1.827 -27.141 -5.121 1 98.38 183 HIS B N 1
ATOM 4249 C CA . HIS B 1 183 ? 1.803 -27.359 -3.68 1 98.38 183 HIS B CA 1
ATOM 4250 C C . HIS B 1 183 ? 2.273 -28.766 -3.328 1 98.38 183 HIS B C 1
ATOM 4252 O O . HIS B 1 183 ? 2.996 -28.953 -2.348 1 98.38 183 HIS B O 1
ATOM 4258 N N . GLY B 1 184 ? 1.861 -29.703 -4.133 1 98.19 184 GLY B N 1
ATOM 4259 C CA . GLY B 1 184 ? 2.342 -31.062 -3.934 1 98.19 184 GLY B CA 1
ATOM 4260 C C . GLY B 1 184 ? 3.836 -31.203 -4.152 1 98.19 184 GLY B C 1
ATOM 4261 O O . GLY B 1 184 ? 4.527 -31.844 -3.354 1 98.19 184 GLY B O 1
ATOM 4262 N N . LEU B 1 185 ? 4.328 -30.594 -5.164 1 98.62 185 LEU B N 1
ATOM 4263 C CA . LEU B 1 185 ? 5.723 -30.719 -5.566 1 98.62 185 LEU B CA 1
ATOM 4264 C C . LEU B 1 185 ? 6.645 -30.078 -4.539 1 98.62 185 LEU B C 1
ATOM 4266 O O . LEU B 1 185 ? 7.734 -30.578 -4.266 1 98.62 185 LEU B O 1
ATOM 4270 N N . ILE B 1 186 ? 6.203 -29 -3.885 1 98.5 186 ILE B N 1
ATOM 4271 C CA . ILE B 1 186 ? 7.129 -28.219 -3.068 1 98.5 186 ILE B CA 1
ATOM 4272 C C . ILE B 1 186 ? 6.953 -28.594 -1.597 1 98.5 186 ILE B C 1
ATOM 4274 O O . ILE B 1 186 ? 7.785 -28.234 -0.757 1 98.5 186 ILE B O 1
ATOM 4278 N N . TYR B 1 187 ? 5.875 -29.328 -1.258 1 97.88 187 TYR B N 1
ATOM 4279 C CA . TYR B 1 187 ? 5.59 -29.391 0.17 1 97.88 187 TYR B CA 1
ATOM 4280 C C . TYR B 1 187 ? 5.055 -30.766 0.555 1 97.88 187 TYR B C 1
ATOM 4282 O O . TYR B 1 187 ? 5.289 -31.25 1.668 1 97.88 187 TYR B O 1
ATOM 4290 N N . ASP B 1 188 ? 4.266 -31.469 -0.285 1 98 188 ASP B N 1
ATOM 4291 C CA . ASP B 1 188 ? 3.492 -32.625 0.121 1 98 188 ASP B CA 1
ATOM 4292 C C . ASP B 1 188 ? 3.457 -33.688 -0.99 1 98 188 ASP B C 1
ATOM 4294 O O . ASP B 1 188 ? 2.529 -33.719 -1.802 1 98 188 ASP B O 1
ATOM 4298 N N . LYS B 1 189 ? 4.328 -34.656 -0.914 1 97.81 189 LYS B N 1
ATOM 4299 C CA . LYS B 1 189 ? 4.445 -35.688 -1.932 1 97.81 189 LYS B CA 1
ATOM 4300 C C . LYS B 1 189 ? 3.154 -36.5 -2.049 1 97.81 189 LYS B C 1
ATOM 4302 O O . LYS B 1 189 ? 2.723 -36.812 -3.154 1 97.81 189 LYS B O 1
ATOM 4307 N N . ALA B 1 190 ? 2.592 -36.781 -0.935 1 96.81 190 ALA B N 1
ATOM 4308 C CA . ALA B 1 190 ? 1.354 -37.562 -0.942 1 96.81 190 ALA B CA 1
ATOM 4309 C C . ALA B 1 190 ? 0.237 -36.781 -1.659 1 96.81 190 ALA B C 1
ATOM 4311 O O . ALA B 1 190 ? -0.573 -37.406 -2.367 1 96.81 190 ALA B O 1
ATOM 4312 N N . TYR B 1 191 ? 0.183 -35.5 -1.435 1 96.25 191 TYR B N 1
ATOM 4313 C CA . TYR B 1 191 ? -0.785 -34.656 -2.123 1 96.25 191 TYR B CA 1
ATOM 4314 C C . TYR B 1 191 ? -0.542 -34.656 -3.627 1 96.25 191 TYR B C 1
ATOM 4316 O O . TYR B 1 191 ? -1.48 -34.812 -4.414 1 96.25 191 TYR B O 1
ATOM 4324 N N . TRP B 1 192 ? 0.669 -34.625 -4.066 1 96.56 192 TRP B N 1
ATOM 4325 C CA . TRP B 1 192 ? 1.052 -34.688 -5.473 1 96.56 192 TRP B CA 1
ATOM 4326 C C . TRP B 1 192 ? 0.578 -36 -6.102 1 96.56 192 TRP B C 1
ATOM 4328 O O . TRP B 1 192 ? 0.048 -36 -7.215 1 96.56 192 TRP B O 1
ATOM 4338 N N . GLU B 1 193 ? 0.721 -37.031 -5.398 1 95.06 193 GLU B N 1
ATOM 4339 C CA . GLU B 1 193 ? 0.441 -38.344 -5.914 1 95.06 193 GLU B CA 1
ATOM 4340 C C . GLU B 1 193 ? -1.048 -38.531 -6.195 1 95.06 193 GLU B C 1
ATOM 4342 O O . GLU B 1 193 ? -1.434 -39.406 -6.98 1 95.06 193 GLU B O 1
ATOM 4347 N N . GLN B 1 194 ? -1.833 -37.688 -5.582 1 92.19 194 GLN B N 1
ATOM 4348 C CA . GLN B 1 194 ? -3.27 -37.781 -5.824 1 92.19 194 GLN B CA 1
ATOM 4349 C C . GLN B 1 194 ? -3.613 -37.312 -7.242 1 92.19 194 GLN B C 1
ATOM 4351 O O . GLN B 1 194 ? -4.684 -37.625 -7.758 1 92.19 194 GLN B O 1
ATOM 4356 N N . PHE B 1 195 ? -2.742 -36.594 -7.875 1 91.69 195 PHE B N 1
ATOM 4357 C CA . PHE B 1 195 ? -3.023 -36 -9.188 1 91.69 195 PHE B CA 1
ATOM 4358 C C . PHE B 1 195 ? -2.51 -36.906 -10.297 1 91.69 195 PHE B C 1
ATOM 4360 O O . PHE B 1 195 ? -2.715 -36.625 -11.477 1 91.69 195 PHE B O 1
ATOM 4367 N N . LEU B 1 196 ? -1.864 -38 -9.977 1 89.94 196 LEU B N 1
ATOM 4368 C CA . LEU B 1 196 ? -1.304 -38.906 -10.969 1 89.94 196 LEU B CA 1
ATOM 4369 C C . LEU B 1 196 ? -2.408 -39.656 -11.695 1 89.94 196 LEU B C 1
ATOM 4371 O O . LEU B 1 196 ? -2.207 -40.125 -12.82 1 89.94 196 LEU B O 1
ATOM 4375 N N . ASP B 1 197 ? -3.568 -39.719 -11.094 1 83.75 197 ASP B N 1
ATOM 4376 C CA . ASP B 1 197 ? -4.75 -40.281 -11.742 1 83.75 197 ASP B CA 1
ATOM 4377 C C . ASP B 1 197 ? -5.941 -39.344 -11.633 1 83.75 197 ASP B C 1
ATOM 4379 O O . ASP B 1 197 ? -6.844 -39.562 -10.82 1 83.75 197 ASP B O 1
ATOM 4383 N N . LEU B 1 198 ? -5.977 -38.406 -12.508 1 75.56 198 LEU B N 1
ATOM 4384 C CA . LEU B 1 198 ? -6.965 -37.344 -12.43 1 75.56 198 LEU B CA 1
ATOM 4385 C C . LEU B 1 198 ? -8.367 -37.875 -12.711 1 75.56 198 LEU B C 1
ATOM 4387 O O . LEU B 1 198 ? -9.352 -37.344 -12.195 1 75.56 198 LEU B O 1
ATOM 4391 N N . LYS B 1 199 ? -8.492 -38.844 -13.586 1 75.88 199 LYS B N 1
ATOM 4392 C CA . LYS B 1 199 ? -9.781 -39.438 -13.938 1 75.88 199 LYS B CA 1
ATOM 4393 C C . LYS B 1 199 ? -10.461 -40.031 -12.703 1 75.88 199 LYS B C 1
ATOM 4395 O O . LYS B 1 199 ? -11.688 -40.188 -12.68 1 75.88 199 LYS B O 1
ATOM 4400 N N . ALA B 1 200 ? -9.719 -40.219 -11.781 1 71.12 200 ALA B N 1
ATOM 4401 C CA . ALA B 1 200 ? -10.242 -40.844 -10.57 1 71.12 200 ALA B CA 1
ATOM 4402 C C . ALA B 1 200 ? -10.781 -39.812 -9.602 1 71.12 200 ALA B C 1
ATOM 4404 O O . ALA B 1 200 ? -11.398 -40.156 -8.594 1 71.12 200 ALA B O 1
ATOM 4405 N N . ILE B 1 201 ? -10.609 -38.531 -9.938 1 70.75 201 ILE B N 1
ATOM 4406 C CA . ILE B 1 201 ? -10.977 -37.5 -9 1 70.75 201 ILE B CA 1
ATOM 4407 C C . ILE B 1 201 ? -12.43 -37.062 -9.25 1 70.75 201 ILE B C 1
ATOM 4409 O O . ILE B 1 201 ? -12.781 -36.656 -10.352 1 70.75 201 ILE B O 1
ATOM 4413 N N . ASP B 1 202 ? -13.297 -37.312 -8.227 1 70.62 202 ASP B N 1
ATOM 4414 C CA . ASP B 1 202 ? -14.672 -36.812 -8.289 1 70.62 202 ASP B CA 1
ATOM 4415 C C . ASP B 1 202 ? -14.82 -35.5 -7.543 1 70.62 202 ASP B C 1
ATOM 4417 O O . ASP B 1 202 ? -13.828 -34.906 -7.098 1 70.62 202 ASP B O 1
ATOM 4421 N N . PHE B 1 203 ? -15.969 -35.031 -7.523 1 66.38 203 PHE B N 1
ATOM 4422 C CA . PHE B 1 203 ? -16.234 -33.719 -6.984 1 66.38 203 PHE B CA 1
ATOM 4423 C C . PHE B 1 203 ? -15.891 -33.656 -5.5 1 66.38 203 PHE B C 1
ATOM 4425 O O . PHE B 1 203 ? -15.352 -32.656 -5.023 1 66.38 203 PHE B O 1
ATOM 4432 N N . VAL B 1 204 ? -16.344 -34.656 -4.785 1 69.81 204 VAL B N 1
ATOM 4433 C CA . VAL B 1 204 ? -16.078 -34.688 -3.35 1 69.81 204 VAL B CA 1
ATOM 4434 C C . VAL B 1 204 ? -14.57 -34.656 -3.105 1 69.81 204 VAL B C 1
ATOM 4436 O O . VAL B 1 204 ? -14.102 -33.969 -2.201 1 69.81 204 VAL B O 1
ATOM 4439 N N . ASP B 1 205 ? -13.984 -35.281 -3.961 1 83.81 205 ASP B N 1
ATOM 4440 C CA . ASP B 1 205 ? -12.523 -35.281 -3.883 1 83.81 205 ASP B CA 1
ATOM 4441 C C . ASP B 1 205 ? -11.938 -33.906 -4.145 1 83.81 205 ASP B C 1
ATOM 4443 O O . ASP B 1 205 ? -10.969 -33.5 -3.502 1 83.81 205 ASP B O 1
ATOM 4447 N N . LEU B 1 206 ? -12.734 -33.25 -4.867 1 88.19 206 LEU B N 1
ATOM 4448 C CA . LEU B 1 206 ? -12.211 -31.938 -5.25 1 88.19 206 LEU B CA 1
ATOM 4449 C C . LEU B 1 206 ? -12.227 -30.984 -4.062 1 88.19 206 LEU B C 1
ATOM 4451 O O . LEU B 1 206 ? -11.266 -30.234 -3.859 1 88.19 206 LEU B O 1
ATOM 4455 N N . ASP B 1 207 ? -13.258 -31.016 -3.25 1 92.19 207 ASP B N 1
ATOM 4456 C CA . ASP B 1 207 ? -13.367 -30.172 -2.057 1 92.19 207 ASP B CA 1
ATOM 4457 C C . ASP B 1 207 ? -12.203 -30.438 -1.104 1 92.19 207 ASP B C 1
ATOM 4459 O O . ASP B 1 207 ? -11.602 -29.484 -0.581 1 92.19 207 ASP B O 1
ATOM 4463 N N . GLU B 1 208 ? -11.945 -31.656 -0.949 1 93.81 208 GLU B N 1
ATOM 4464 C CA . GLU B 1 208 ? -10.867 -32.031 -0.038 1 93.81 208 GLU B CA 1
ATOM 4465 C C . GLU B 1 208 ? -9.508 -31.594 -0.589 1 93.81 208 GLU B C 1
ATOM 4467 O O . GLU B 1 208 ? -8.633 -31.156 0.165 1 93.81 208 GLU B O 1
ATOM 4472 N N . LEU B 1 209 ? -9.375 -31.766 -1.855 1 95.19 209 LEU B N 1
ATOM 4473 C CA . LEU B 1 209 ? -8.125 -31.375 -2.498 1 95.19 209 LEU B CA 1
ATOM 4474 C C . LEU B 1 209 ? -7.918 -29.875 -2.422 1 95.19 209 LEU B C 1
ATOM 4476 O O . LEU B 1 209 ? -6.805 -29.406 -2.186 1 95.19 209 LEU B O 1
ATOM 4480 N N . ILE B 1 210 ? -9 -29.141 -2.602 1 97 210 ILE B N 1
ATOM 4481 C CA . ILE B 1 210 ? -8.938 -27.688 -2.494 1 97 210 ILE B CA 1
ATOM 4482 C C . ILE B 1 210 ? -8.578 -27.297 -1.063 1 97 210 ILE B C 1
ATOM 4484 O O . ILE B 1 210 ? -7.688 -26.469 -0.847 1 97 210 ILE B O 1
ATOM 4488 N N . HIS B 1 211 ? -9.203 -27.891 -0.139 1 97.06 211 HIS B N 1
ATOM 4489 C CA . HIS B 1 211 ? -8.945 -27.609 1.27 1 97.06 211 HIS B CA 1
ATOM 4490 C C . HIS B 1 211 ? -7.48 -27.875 1.618 1 97.06 211 HIS B C 1
ATOM 4492 O O . HIS B 1 211 ? -6.844 -27.047 2.275 1 97.06 211 HIS B O 1
ATOM 4498 N N . ARG B 1 212 ? -7 -28.984 1.187 1 96.94 212 ARG B N 1
ATOM 4499 C CA . ARG B 1 212 ? -5.613 -29.344 1.479 1 96.94 212 ARG B CA 1
ATOM 4500 C C . ARG B 1 212 ? -4.648 -28.359 0.826 1 96.94 212 ARG B C 1
ATOM 4502 O O . ARG B 1 212 ? -3.637 -27.984 1.425 1 96.94 212 ARG B O 1
ATOM 4509 N N . SER B 1 213 ? -4.93 -28.031 -0.378 1 97.75 213 SER B N 1
ATOM 4510 C CA . SER B 1 213 ? -4.098 -27.062 -1.072 1 97.75 213 SER B CA 1
ATOM 4511 C C . SER B 1 213 ? -4.023 -25.75 -0.301 1 97.75 213 SER B C 1
ATOM 4513 O O . SER B 1 213 ? -2.936 -25.203 -0.099 1 97.75 213 SER B O 1
ATOM 4515 N N . VAL B 1 214 ? -5.164 -25.25 0.148 1 98 214 VAL B N 1
ATOM 4516 C CA . VAL B 1 214 ? -5.242 -24.016 0.917 1 98 214 VAL B CA 1
ATOM 4517 C C . VAL B 1 214 ? -4.469 -24.172 2.225 1 98 214 VAL B C 1
ATOM 4519 O O . VAL B 1 214 ? -3.75 -23.25 2.639 1 98 214 VAL B O 1
ATOM 4522 N N . ALA B 1 215 ? -4.586 -25.281 2.803 1 97.56 215 ALA B N 1
ATOM 4523 C CA . ALA B 1 215 ? -3.893 -25.562 4.059 1 97.56 215 ALA B CA 1
ATOM 4524 C C . ALA B 1 215 ? -2.379 -25.531 3.869 1 97.56 215 ALA B C 1
ATOM 4526 O O . ALA B 1 215 ? -1.65 -25 4.707 1 97.56 215 ALA B O 1
ATOM 4527 N N . ILE B 1 216 ? -1.906 -26.141 2.812 1 97.56 216 ILE B N 1
ATOM 4528 C CA . ILE B 1 216 ? -0.48 -26.172 2.51 1 97.56 216 ILE B CA 1
ATOM 4529 C C . ILE B 1 216 ? 0.042 -24.75 2.352 1 97.56 216 ILE B C 1
ATOM 4531 O O . ILE B 1 216 ? 1.035 -24.375 2.979 1 97.56 216 ILE B O 1
ATOM 4535 N N . LYS B 1 217 ? -0.609 -23.953 1.535 1 97.31 217 LYS B N 1
ATOM 4536 C CA . LYS B 1 217 ? -0.167 -22.578 1.339 1 97.31 217 LYS B CA 1
ATOM 4537 C C . LYS B 1 217 ? -0.188 -21.797 2.652 1 97.31 217 LYS B C 1
ATOM 4539 O O . LYS B 1 217 ? 0.749 -21.062 2.955 1 97.31 217 LYS B O 1
ATOM 4544 N N . ASN B 1 218 ? -1.26 -21.969 3.363 1 96.56 218 ASN B N 1
ATOM 4545 C CA . ASN B 1 218 ? -1.383 -21.281 4.641 1 96.56 218 ASN B CA 1
ATOM 4546 C C . ASN B 1 218 ? -0.239 -21.625 5.586 1 96.56 218 ASN B C 1
ATOM 4548 O O . ASN B 1 218 ? 0.26 -20.766 6.316 1 96.56 218 ASN B O 1
ATOM 4552 N N . GLU B 1 219 ? 0.118 -22.859 5.629 1 96.12 219 GLU B N 1
ATOM 4553 C CA . GLU B 1 219 ? 1.215 -23.312 6.484 1 96.12 219 GLU B CA 1
ATOM 4554 C C . GLU B 1 219 ? 2.525 -22.641 6.098 1 96.12 219 GLU B C 1
ATOM 4556 O O . GLU B 1 219 ? 3.268 -22.172 6.961 1 96.12 219 GLU B O 1
ATOM 4561 N N . ILE B 1 220 ? 2.758 -22.547 4.879 1 96.31 220 ILE B N 1
ATOM 4562 C CA . ILE B 1 220 ? 3.979 -21.938 4.367 1 96.31 220 ILE B CA 1
ATOM 4563 C C . ILE B 1 220 ? 3.973 -20.438 4.68 1 96.31 220 ILE B C 1
ATOM 4565 O O . ILE B 1 220 ? 4.953 -19.906 5.203 1 96.31 220 ILE B O 1
ATOM 4569 N N . VAL B 1 221 ? 2.873 -19.781 4.414 1 96.5 221 VAL B N 1
ATOM 4570 C CA . VAL B 1 221 ? 2.746 -18.328 4.586 1 96.5 221 VAL B CA 1
ATOM 4571 C C . VAL B 1 221 ? 2.857 -17.969 6.066 1 96.5 221 VAL B C 1
ATOM 4573 O O . VAL B 1 221 ? 3.488 -16.984 6.426 1 96.5 221 VAL B O 1
ATOM 4576 N N . SER B 1 222 ? 2.256 -18.766 6.926 1 95.56 222 SER B N 1
ATOM 4577 C CA . SER B 1 222 ? 2.266 -18.5 8.359 1 95.56 222 SER B CA 1
ATOM 4578 C C . SER B 1 222 ? 3.688 -18.516 8.914 1 95.56 222 SER B C 1
ATOM 4580 O O . SER B 1 222 ? 3.996 -17.797 9.859 1 95.56 222 SER B O 1
ATOM 4582 N N . GLN B 1 223 ? 4.547 -19.234 8.297 1 94.25 223 GLN B N 1
ATOM 4583 C CA . GLN B 1 223 ? 5.93 -19.344 8.742 1 94.25 223 GLN B CA 1
ATOM 4584 C C . GLN B 1 223 ? 6.758 -18.156 8.266 1 94.25 223 GLN B C 1
ATOM 4586 O O . GLN B 1 223 ? 7.77 -17.812 8.883 1 94.25 223 GLN B O 1
ATOM 4591 N N . ASP B 1 224 ? 6.324 -17.578 7.246 1 94.69 224 ASP B N 1
ATOM 4592 C CA . ASP B 1 224 ? 7.074 -16.484 6.621 1 94.69 224 ASP B CA 1
ATOM 4593 C C . ASP B 1 224 ? 6.133 -15.492 5.941 1 94.69 224 ASP B C 1
ATOM 4595 O O . ASP B 1 224 ? 6.098 -15.406 4.715 1 94.69 224 ASP B O 1
ATOM 4599 N N . PRO B 1 225 ? 5.504 -14.625 6.734 1 89.81 225 PRO B N 1
ATOM 4600 C CA . PRO B 1 225 ? 4.438 -13.766 6.211 1 89.81 225 PRO B CA 1
ATOM 4601 C C . PRO B 1 225 ? 4.953 -12.727 5.219 1 89.81 225 PRO B C 1
ATOM 4603 O O . PRO B 1 225 ? 4.191 -12.25 4.371 1 89.81 225 PRO B O 1
ATOM 4606 N N . THR B 1 226 ? 6.246 -12.391 5.234 1 88 226 THR B N 1
ATOM 4607 C CA . THR B 1 226 ? 6.738 -11.305 4.395 1 88 226 THR B CA 1
ATOM 4608 C C . THR B 1 226 ? 7.652 -11.836 3.301 1 88 226 THR B C 1
ATOM 4610 O O . THR B 1 226 ? 8.375 -11.07 2.658 1 88 226 THR B O 1
ATOM 4613 N N . GLU B 1 227 ? 7.707 -13.211 3.125 1 91.06 227 GLU B N 1
ATOM 4614 C CA . GLU B 1 227 ? 8.383 -13.891 2.025 1 91.06 227 GLU B CA 1
ATOM 4615 C C . GLU B 1 227 ? 9.883 -13.625 2.047 1 91.06 227 GLU B C 1
ATOM 4617 O O . GLU B 1 227 ? 10.477 -13.289 1.021 1 91.06 227 GLU B O 1
ATOM 4622 N N . LYS B 1 228 ? 10.492 -13.727 3.109 1 87.56 228 LYS B N 1
ATOM 4623 C CA . LYS B 1 228 ? 11.938 -13.531 3.248 1 87.56 228 LYS B CA 1
ATOM 4624 C C . LYS B 1 228 ? 12.664 -14.875 3.322 1 87.56 228 LYS B C 1
ATOM 4626 O O . LYS B 1 228 ? 13.883 -14.93 3.146 1 87.56 228 LYS B O 1
ATOM 4631 N N . HIS B 1 229 ? 11.867 -15.984 3.51 1 93.75 229 HIS B N 1
ATOM 4632 C CA . HIS B 1 229 ? 12.445 -17.312 3.658 1 93.75 229 HIS B CA 1
ATOM 4633 C C . HIS B 1 229 ? 11.609 -18.359 2.932 1 93.75 229 HIS B C 1
ATOM 4635 O O . HIS B 1 229 ? 11.5 -18.328 1.704 1 93.75 229 HIS B O 1
ATOM 4641 N N . ILE B 1 230 ? 10.883 -19.219 3.727 1 95.19 230 ILE B N 1
ATOM 4642 C CA . ILE B 1 230 ? 10.289 -20.422 3.178 1 95.19 230 ILE B CA 1
ATOM 4643 C C . ILE B 1 230 ? 9.141 -20.062 2.238 1 95.19 230 ILE B C 1
ATOM 4645 O O . ILE B 1 230 ? 8.766 -20.859 1.374 1 95.19 230 ILE B O 1
ATOM 4649 N N . ARG B 1 231 ? 8.492 -18.922 2.363 1 96.12 231 ARG B N 1
ATOM 4650 C CA . ARG B 1 231 ? 7.398 -18.531 1.484 1 96.12 231 ARG B CA 1
ATOM 4651 C C . ARG B 1 231 ? 7.887 -18.328 0.053 1 96.12 231 ARG B C 1
ATOM 4653 O O . ARG B 1 231 ? 7.094 -18.391 -0.891 1 96.12 231 ARG B O 1
ATOM 4660 N N . LYS B 1 232 ? 9.211 -18.203 -0.12 1 94.69 232 LYS B N 1
ATOM 4661 C CA . LYS B 1 232 ? 9.805 -18.125 -1.455 1 94.69 232 LYS B CA 1
ATOM 4662 C C . LYS B 1 232 ? 9.578 -19.438 -2.219 1 94.69 232 LYS B C 1
ATOM 4664 O O . LYS B 1 232 ? 9.672 -19.453 -3.447 1 94.69 232 LYS B O 1
ATOM 4669 N N . SER B 1 233 ? 9.344 -20.453 -1.467 1 96.81 233 SER B N 1
ATOM 4670 C CA . SER B 1 233 ? 9.086 -21.75 -2.094 1 96.81 233 SER B CA 1
ATOM 4671 C C . SER B 1 233 ? 7.891 -21.688 -3.039 1 96.81 233 SER B C 1
ATOM 4673 O O . SER B 1 233 ? 7.844 -22.391 -4.043 1 96.81 233 SER B O 1
ATOM 4675 N N . LEU B 1 234 ? 6.992 -20.812 -2.729 1 97.06 234 LEU B N 1
ATOM 4676 C CA . LEU B 1 234 ? 5.77 -20.672 -3.514 1 97.06 234 LEU B CA 1
ATOM 4677 C C . LEU B 1 234 ? 6.066 -20.078 -4.887 1 97.06 234 LEU B C 1
ATOM 4679 O O . LEU B 1 234 ? 5.207 -20.094 -5.773 1 97.06 234 LEU B O 1
ATOM 4683 N N . ASN B 1 235 ? 7.324 -19.703 -5.129 1 95.44 235 ASN B N 1
ATOM 4684 C CA . ASN B 1 235 ? 7.719 -19.141 -6.414 1 95.44 235 ASN B CA 1
ATOM 4685 C C . ASN B 1 235 ? 8.195 -20.219 -7.383 1 95.44 235 ASN B C 1
ATOM 4687 O O . ASN B 1 235 ? 8.547 -19.922 -8.523 1 95.44 235 ASN B O 1
ATOM 4691 N N . PHE B 1 236 ? 8.18 -21.469 -6.93 1 98.19 236 PHE B N 1
ATOM 4692 C CA . PHE B 1 236 ? 8.531 -22.547 -7.848 1 98.19 236 PHE B CA 1
ATOM 4693 C C . PHE B 1 236 ? 7.652 -22.5 -9.094 1 98.19 236 PHE B C 1
ATOM 4695 O O . PHE B 1 236 ? 6.426 -22.453 -8.984 1 98.19 236 PHE B O 1
ATOM 4702 N N . GLY B 1 237 ? 8.312 -22.453 -10.203 1 98.06 237 GLY B N 1
ATOM 4703 C CA . GLY B 1 237 ? 7.609 -22.406 -11.477 1 98.06 237 GLY B CA 1
ATOM 4704 C C . GLY B 1 237 ? 7.25 -20.984 -11.898 1 98.06 237 GLY B C 1
ATOM 4705 O O . GLY B 1 237 ? 6.895 -20.75 -13.055 1 98.06 237 GLY B O 1
ATOM 4706 N N . HIS B 1 238 ? 7.398 -20.016 -11 1 96.31 238 HIS B N 1
ATOM 4707 C CA . HIS B 1 238 ? 6.887 -18.672 -11.266 1 96.31 238 HIS B CA 1
ATOM 4708 C C . HIS B 1 238 ? 7.965 -17.781 -11.859 1 96.31 238 HIS B C 1
ATOM 4710 O O . HIS B 1 238 ? 7.66 -16.828 -12.578 1 96.31 238 HIS B O 1
ATOM 4716 N N . THR B 1 239 ? 9.227 -18.094 -11.594 1 94.56 239 THR B N 1
ATOM 4717 C CA . THR B 1 239 ? 10.289 -17.281 -12.156 1 94.56 239 THR B CA 1
ATOM 4718 C C . THR B 1 239 ? 10.258 -17.312 -13.68 1 94.56 239 THR B C 1
ATOM 4720 O O . THR B 1 239 ? 10.102 -16.266 -14.32 1 94.56 239 THR B O 1
ATOM 4723 N N . LEU B 1 240 ? 10.289 -18.469 -14.219 1 96.25 240 LEU B N 1
ATOM 4724 C CA . LEU B 1 240 ? 10.219 -18.594 -15.664 1 96.25 240 LEU B CA 1
ATOM 4725 C C . LEU B 1 240 ? 8.781 -18.5 -16.156 1 96.25 240 LEU B C 1
ATOM 4727 O O . LEU B 1 240 ? 8.516 -17.938 -17.219 1 96.25 240 LEU B O 1
ATOM 4731 N N . GLY B 1 241 ? 7.844 -18.969 -15.359 1 97.12 241 GLY B N 1
ATOM 4732 C CA . GLY B 1 241 ? 6.434 -18.922 -15.719 1 97.12 241 GLY B CA 1
ATOM 4733 C C . GLY B 1 241 ? 5.938 -17.5 -15.961 1 97.12 241 GLY B C 1
ATOM 4734 O O . GLY B 1 241 ? 5.27 -17.25 -16.969 1 97.12 241 GLY B O 1
ATOM 4735 N N . HIS B 1 242 ? 6.258 -16.609 -15.102 1 94.75 242 HIS B N 1
ATOM 4736 C CA . HIS B 1 242 ? 5.816 -15.219 -15.234 1 94.75 242 HIS B CA 1
ATOM 4737 C C . HIS B 1 242 ? 6.434 -14.562 -16.469 1 94.75 242 HIS B C 1
ATOM 4739 O O . HIS B 1 242 ? 5.773 -13.781 -17.156 1 94.75 242 HIS B O 1
ATOM 4745 N N . ALA B 1 243 ? 7.715 -14.859 -16.688 1 94.31 243 ALA B N 1
ATOM 4746 C CA . ALA B 1 243 ? 8.383 -14.312 -17.859 1 94.31 243 ALA B CA 1
ATOM 4747 C C . ALA B 1 243 ? 7.715 -14.789 -19.156 1 94.31 243 ALA B C 1
ATOM 4749 O O . ALA B 1 243 ? 7.477 -14 -20.062 1 94.31 243 ALA B O 1
ATOM 4750 N N . ILE B 1 244 ? 7.418 -16.016 -19.156 1 96.5 244 ILE B N 1
ATOM 4751 C CA . ILE B 1 244 ? 6.746 -16.609 -20.312 1 96.5 244 ILE B CA 1
ATOM 4752 C C . ILE B 1 244 ? 5.355 -16 -20.469 1 96.5 244 ILE B C 1
ATOM 4754 O O . ILE B 1 244 ? 4.969 -15.602 -21.562 1 96.5 244 ILE B O 1
ATOM 4758 N N . GLU B 1 245 ? 4.613 -15.93 -19.375 1 95.44 245 GLU B N 1
ATOM 4759 C CA . GLU B 1 245 ? 3.275 -15.344 -19.391 1 95.44 245 GLU B CA 1
ATOM 4760 C C . GLU B 1 245 ? 3.303 -13.922 -19.953 1 95.44 245 GLU B C 1
ATOM 4762 O O . GLU B 1 245 ? 2.496 -13.578 -20.812 1 95.44 245 GLU B O 1
ATOM 4767 N N . SER B 1 246 ? 4.254 -13.133 -19.484 1 94.06 246 SER B N 1
ATOM 4768 C CA . SER B 1 246 ? 4.391 -11.742 -19.906 1 94.06 246 SER B CA 1
ATOM 4769 C C . SER B 1 246 ? 4.715 -11.641 -21.391 1 94.06 246 SER B C 1
ATOM 4771 O O . SER B 1 246 ? 4.121 -10.836 -22.109 1 94.06 246 SER B O 1
ATOM 4773 N N . TYR B 1 247 ? 5.605 -12.484 -21.859 1 95.5 247 TYR B N 1
ATOM 4774 C CA . TYR B 1 247 ? 6.016 -12.484 -23.266 1 95.5 247 TYR B CA 1
ATOM 4775 C C . TYR B 1 247 ? 4.84 -12.82 -24.172 1 95.5 247 TYR B C 1
ATOM 4777 O O . TYR B 1 247 ? 4.613 -12.148 -25.172 1 95.5 247 TYR B O 1
ATOM 4785 N N . PHE B 1 248 ? 4.109 -13.82 -23.766 1 95.56 248 PHE B N 1
ATOM 4786 C CA . PHE B 1 248 ? 2.996 -14.281 -24.594 1 95.56 248 PHE B CA 1
ATOM 4787 C C . PHE B 1 248 ? 1.851 -13.273 -24.562 1 95.56 248 PHE B C 1
ATOM 4789 O O . PHE B 1 248 ? 1.077 -13.18 -25.516 1 95.56 248 PHE B O 1
ATOM 4796 N N . LEU B 1 249 ? 1.737 -12.562 -23.484 1 92.19 249 LEU B N 1
ATOM 4797 C CA . LEU B 1 249 ? 0.712 -11.531 -23.359 1 92.19 249 LEU B CA 1
ATOM 4798 C C . LEU B 1 249 ? 1.04 -10.328 -24.25 1 92.19 249 LEU B C 1
ATOM 4800 O O . LEU B 1 249 ? 0.146 -9.742 -24.859 1 92.19 249 LEU B O 1
ATOM 4804 N N . GLU B 1 250 ? 2.254 -10 -24.359 1 91.31 250 GLU B N 1
ATOM 4805 C CA . GLU B 1 250 ? 2.693 -8.797 -25.062 1 91.31 250 GLU B CA 1
ATOM 4806 C C . GLU B 1 250 ? 2.854 -9.055 -26.562 1 91.31 250 GLU B C 1
ATOM 4808 O O . GLU B 1 250 ? 2.713 -8.141 -27.375 1 91.31 250 GLU B O 1
ATOM 4813 N N . ASN B 1 251 ? 3.166 -10.281 -26.906 1 93.81 251 ASN B N 1
ATOM 4814 C CA . ASN B 1 251 ? 3.457 -10.625 -28.297 1 93.81 251 ASN B CA 1
ATOM 4815 C C . ASN B 1 251 ? 2.18 -10.906 -29.078 1 93.81 251 ASN B C 1
ATOM 4817 O O . ASN B 1 251 ? 1.509 -11.914 -28.844 1 93.81 251 ASN B O 1
ATOM 4821 N N . GLU B 1 252 ? 1.915 -10.141 -30.062 1 92.12 252 GLU B N 1
ATOM 4822 C CA . GLU B 1 252 ? 0.674 -10.219 -30.828 1 92.12 252 GLU B CA 1
ATOM 4823 C C . GLU B 1 252 ? 0.627 -11.484 -31.672 1 92.12 252 GLU B C 1
ATOM 4825 O O . GLU B 1 252 ? -0.448 -11.914 -32.094 1 92.12 252 GLU B O 1
ATOM 4830 N N . ASN B 1 253 ? 1.75 -12.078 -31.922 1 94.06 253 ASN B N 1
ATOM 4831 C CA . ASN B 1 253 ? 1.82 -13.273 -32.75 1 94.06 253 ASN B CA 1
ATOM 4832 C C . ASN B 1 253 ? 1.717 -14.547 -31.906 1 94.06 253 ASN B C 1
ATOM 4834 O O . ASN B 1 253 ? 1.868 -15.656 -32.438 1 94.06 253 ASN B O 1
ATOM 4838 N N . LYS B 1 254 ? 1.551 -14.352 -30.609 1 95.25 254 LYS B N 1
ATOM 4839 C CA . LYS B 1 254 ? 1.416 -15.492 -29.703 1 95.25 254 LYS B CA 1
ATOM 4840 C C . LYS B 1 254 ? 0.022 -15.531 -29.078 1 95.25 254 LYS B C 1
ATOM 4842 O O . LYS B 1 254 ? -0.609 -14.492 -28.891 1 95.25 254 LYS B O 1
ATOM 4847 N N . THR B 1 255 ? -0.411 -16.688 -28.875 1 94.31 255 THR B N 1
ATOM 4848 C CA . THR B 1 255 ? -1.651 -16.844 -28.125 1 94.31 255 THR B CA 1
ATOM 4849 C C . THR B 1 255 ? -1.422 -16.578 -26.641 1 94.31 255 THR B C 1
ATOM 4851 O O . THR B 1 255 ? -0.55 -17.203 -26.031 1 94.31 255 THR B O 1
ATOM 4854 N N . THR B 1 256 ? -2.172 -15.711 -26.141 1 93.94 256 THR B N 1
ATOM 4855 C CA . THR B 1 256 ? -2.055 -15.398 -24.719 1 93.94 256 THR B CA 1
ATOM 4856 C C . THR B 1 256 ? -2.281 -16.641 -23.875 1 93.94 256 THR B C 1
ATOM 4858 O O . THR B 1 256 ? -3.191 -17.438 -24.141 1 93.94 256 THR B O 1
ATOM 4861 N N . LEU B 1 257 ? -1.442 -16.828 -22.891 1 95.88 257 LEU B N 1
ATOM 4862 C CA . LEU B 1 257 ? -1.55 -17.969 -21.984 1 95.88 257 LEU B CA 1
ATOM 4863 C C . LEU B 1 257 ? -2.271 -17.578 -20.703 1 95.88 257 LEU B C 1
ATOM 4865 O O . LEU B 1 257 ? -2.078 -16.469 -20.188 1 95.88 257 LEU B O 1
ATOM 4869 N N . LEU B 1 258 ? -3.059 -18.516 -20.188 1 95.69 258 LEU B N 1
ATOM 4870 C CA . LEU B 1 258 ? -3.545 -18.375 -18.812 1 95.69 258 LEU B CA 1
ATOM 4871 C C . LEU B 1 258 ? -2.408 -18.531 -17.812 1 95.69 258 LEU B C 1
ATOM 4873 O O . LEU B 1 258 ? -1.395 -19.172 -18.125 1 95.69 258 LEU B O 1
ATOM 4877 N N . HIS B 1 259 ? -2.566 -17.984 -16.656 1 95.38 259 HIS B N 1
ATOM 4878 C CA . HIS B 1 259 ? -1.549 -18.016 -15.617 1 95.38 259 HIS B CA 1
ATOM 4879 C C . HIS B 1 259 ? -1.102 -19.453 -15.336 1 95.38 259 HIS B C 1
ATOM 4881 O O . HIS B 1 259 ? 0.095 -19.734 -15.344 1 95.38 259 HIS B O 1
ATOM 4887 N N . GLY B 1 260 ? -2.061 -20.344 -15.148 1 97.31 260 GLY B N 1
ATOM 4888 C CA . GLY B 1 260 ? -1.744 -21.719 -14.828 1 97.31 260 GLY B CA 1
ATOM 4889 C C . GLY B 1 260 ? -0.976 -22.438 -15.922 1 97.31 260 GLY B C 1
ATOM 4890 O O . GLY B 1 260 ? -0.133 -23.297 -15.648 1 97.31 260 GLY B O 1
ATOM 4891 N N . GLU B 1 261 ? -1.262 -22.078 -17.172 1 97.5 261 GLU B N 1
ATOM 4892 C CA . GLU B 1 261 ? -0.544 -22.656 -18.312 1 97.5 261 GLU B CA 1
ATOM 4893 C C . GLU B 1 261 ? 0.92 -22.234 -18.312 1 97.5 261 GLU B C 1
ATOM 4895 O O . GLU B 1 261 ? 1.813 -23.047 -18.516 1 97.5 261 GLU B O 1
ATOM 4900 N N . ALA B 1 262 ? 1.128 -21 -18.078 1 97.69 262 ALA B N 1
ATOM 4901 C CA . ALA B 1 262 ? 2.49 -20.484 -18.016 1 97.69 262 ALA B CA 1
ATOM 4902 C C . ALA B 1 262 ? 3.264 -21.094 -16.844 1 97.69 262 ALA B C 1
ATOM 4904 O O . ALA B 1 262 ? 4.43 -21.453 -17 1 97.69 262 ALA B O 1
ATOM 4905 N N . ILE B 1 263 ? 2.613 -21.234 -15.719 1 98.12 263 ILE B N 1
ATOM 4906 C CA . ILE B 1 263 ? 3.254 -21.781 -14.523 1 98.12 263 ILE B CA 1
ATOM 4907 C C . ILE B 1 263 ? 3.582 -23.25 -14.742 1 98.12 263 ILE B C 1
ATOM 4909 O O . ILE B 1 263 ? 4.613 -23.734 -14.273 1 98.12 263 ILE B O 1
ATOM 4913 N N . ALA B 1 264 ? 2.688 -23.938 -15.453 1 98.19 264 ALA B N 1
ATOM 4914 C CA . ALA B 1 264 ? 2.955 -25.328 -15.781 1 98.19 264 ALA B CA 1
ATOM 4915 C C . ALA B 1 264 ? 4.25 -25.469 -16.578 1 98.19 264 ALA B C 1
ATOM 4917 O O . ALA B 1 264 ? 5.078 -26.344 -16.266 1 98.19 264 ALA B O 1
ATOM 4918 N N . ILE B 1 265 ? 4.438 -24.625 -17.547 1 98.31 265 ILE B N 1
ATOM 4919 C CA . ILE B 1 265 ? 5.68 -24.625 -18.312 1 98.31 265 ILE B CA 1
ATOM 4920 C C . ILE B 1 265 ? 6.855 -24.297 -17.391 1 98.31 265 ILE B C 1
ATOM 4922 O O . ILE B 1 265 ? 7.883 -24.984 -17.422 1 98.31 265 ILE B O 1
ATOM 4926 N N . GLY B 1 266 ? 6.633 -23.297 -16.562 1 98.44 266 GLY B N 1
ATOM 4927 C CA . GLY B 1 266 ? 7.656 -22.922 -15.594 1 98.44 266 GLY B CA 1
ATOM 4928 C C . GLY B 1 266 ? 8.062 -24.078 -14.688 1 98.44 266 GLY B C 1
ATOM 4929 O O . GLY B 1 266 ? 9.25 -24.266 -14.422 1 98.44 266 GLY B O 1
ATOM 4930 N N . MET B 1 267 ? 7.098 -24.859 -14.281 1 98.69 267 MET B N 1
ATOM 4931 C CA . MET B 1 267 ? 7.379 -25.984 -13.398 1 98.69 267 MET B CA 1
ATOM 4932 C C . MET B 1 267 ? 8.227 -27.031 -14.109 1 98.69 267 MET B C 1
ATOM 4934 O O . MET B 1 267 ? 9.141 -27.609 -13.508 1 98.69 267 MET B O 1
ATOM 4938 N N . ILE B 1 268 ? 7.945 -27.281 -15.344 1 98.62 268 ILE B N 1
ATOM 4939 C CA . ILE B 1 268 ? 8.727 -28.25 -16.094 1 98.62 268 ILE B CA 1
ATOM 4940 C C . ILE B 1 268 ? 10.156 -27.75 -16.266 1 98.62 268 ILE B C 1
ATOM 4942 O O . ILE B 1 268 ? 11.109 -28.484 -15.984 1 98.62 268 ILE B O 1
ATOM 4946 N N . LEU B 1 269 ? 10.32 -26.516 -16.672 1 98.62 269 LEU B N 1
ATOM 4947 C CA . LEU B 1 269 ? 11.641 -25.938 -16.906 1 98.62 269 LEU B CA 1
ATOM 4948 C C . LEU B 1 269 ? 12.461 -25.906 -15.617 1 98.62 269 LEU B C 1
ATOM 4950 O O . LEU B 1 269 ? 13.625 -26.297 -15.617 1 98.62 269 LEU B O 1
ATOM 4954 N N . GLU B 1 270 ? 11.828 -25.484 -14.562 1 98.62 270 GLU B N 1
ATOM 4955 C CA . GLU B 1 270 ? 12.547 -25.359 -13.297 1 98.62 270 GLU B CA 1
ATOM 4956 C C . GLU B 1 270 ? 12.82 -26.734 -12.688 1 98.62 270 GLU B C 1
ATOM 4958 O O . GLU B 1 270 ? 13.789 -26.906 -11.945 1 98.62 270 GLU B O 1
ATOM 4963 N N . SER B 1 271 ? 11.977 -27.734 -13.016 1 98.81 271 SER B N 1
ATOM 4964 C CA . SER B 1 271 ? 12.281 -29.109 -12.625 1 98.81 271 SER B CA 1
ATOM 4965 C C . SER B 1 271 ? 13.492 -29.641 -13.383 1 98.81 271 SER B C 1
ATOM 4967 O O . SER B 1 271 ? 14.289 -30.406 -12.828 1 98.81 271 SER B O 1
ATOM 4969 N N . TYR B 1 272 ? 13.633 -29.281 -14.641 1 98.75 272 TYR B N 1
ATOM 4970 C CA . TYR B 1 272 ? 14.836 -29.656 -15.383 1 98.75 272 TYR B CA 1
ATOM 4971 C C . TYR B 1 272 ? 16.078 -29.047 -14.75 1 98.75 272 TYR B C 1
ATOM 4973 O O . TYR B 1 272 ? 17.109 -29.719 -14.633 1 98.75 272 TYR B O 1
ATOM 4981 N N . ILE B 1 273 ? 15.961 -27.797 -14.375 1 98.56 273 ILE B N 1
ATOM 4982 C CA . ILE B 1 273 ? 17.062 -27.125 -13.695 1 98.56 273 ILE B CA 1
ATOM 4983 C C . ILE B 1 273 ? 17.406 -27.875 -12.406 1 98.56 273 ILE B C 1
ATOM 4985 O O . ILE B 1 273 ? 18.578 -28.078 -12.086 1 98.56 273 ILE B O 1
ATOM 4989 N N . SER B 1 274 ? 16.391 -28.312 -11.664 1 98.81 274 SER B N 1
ATOM 4990 C CA . SER B 1 274 ? 16.594 -29.109 -10.461 1 98.81 274 SER B CA 1
ATOM 4991 C C . SER B 1 274 ? 17.359 -30.391 -10.773 1 98.81 274 SER B C 1
ATOM 4993 O O . SER B 1 274 ? 18.219 -30.812 -10.008 1 98.81 274 SER B O 1
ATOM 4995 N N . LEU B 1 275 ? 17 -31 -11.867 1 98.75 275 LEU B N 1
ATOM 4996 C CA . LEU B 1 275 ? 17.672 -32.219 -12.312 1 98.75 275 LEU B CA 1
ATOM 4997 C C . LEU B 1 275 ? 19.156 -31.938 -12.594 1 98.75 275 LEU B C 1
ATOM 4999 O O . LEU B 1 275 ? 20.016 -32.688 -12.133 1 98.75 275 LEU B O 1
ATOM 5003 N N . ASP B 1 276 ? 19.375 -30.875 -13.336 1 98.38 276 ASP B N 1
ATOM 5004 C CA . ASP B 1 276 ? 20.734 -30.5 -13.695 1 98.38 276 ASP B CA 1
ATOM 5005 C C . ASP B 1 276 ? 21.578 -30.219 -12.453 1 98.38 276 ASP B C 1
ATOM 5007 O O . ASP B 1 276 ? 22.766 -30.562 -12.406 1 98.38 276 ASP B O 1
ATOM 5011 N N . LYS B 1 277 ? 20.984 -29.719 -11.469 1 98.06 277 LYS B N 1
ATOM 5012 C CA . LYS B 1 277 ? 21.672 -29.375 -10.227 1 98.06 277 LYS B CA 1
ATOM 5013 C C . LYS B 1 277 ? 21.703 -30.562 -9.266 1 98.06 277 LYS B C 1
ATOM 5015 O O . LYS B 1 277 ? 22.141 -30.438 -8.117 1 98.06 277 LYS B O 1
ATOM 5020 N N . GLU B 1 278 ? 21.188 -31.672 -9.688 1 98.38 278 GLU B N 1
ATOM 5021 C CA . GLU B 1 278 ? 21.203 -32.938 -8.961 1 98.38 278 GLU B CA 1
ATOM 5022 C C . GLU B 1 278 ? 20.344 -32.875 -7.699 1 98.38 278 GLU B C 1
ATOM 5024 O O . GLU B 1 278 ? 20.688 -33.469 -6.676 1 98.38 278 GLU B O 1
ATOM 5029 N N . LEU B 1 279 ? 19.359 -32.094 -7.77 1 98.62 279 LEU B N 1
ATOM 5030 C CA . LEU B 1 279 ? 18.422 -31.953 -6.652 1 98.62 279 LEU B CA 1
ATOM 5031 C C . LEU B 1 279 ? 17.297 -32.969 -6.762 1 98.62 279 LEU B C 1
ATOM 5033 O O . LEU B 1 279 ? 16.641 -33.281 -5.77 1 98.62 279 LEU B O 1
ATOM 5037 N N . ILE B 1 280 ? 17.016 -33.469 -7.965 1 98.62 280 ILE B N 1
ATOM 5038 C CA . ILE B 1 280 ? 16.109 -34.562 -8.219 1 98.62 280 ILE B CA 1
ATOM 5039 C C . ILE B 1 280 ? 16.75 -35.531 -9.211 1 98.62 280 ILE B C 1
ATOM 5041 O O . ILE B 1 280 ? 17.75 -35.219 -9.852 1 98.62 280 ILE B O 1
ATOM 5045 N N . ASN B 1 281 ? 16.188 -36.75 -9.297 1 98.25 281 ASN B N 1
ATOM 5046 C CA . ASN B 1 281 ? 16.719 -37.719 -10.25 1 98.25 281 ASN B CA 1
ATOM 5047 C C . ASN B 1 281 ? 15.898 -37.75 -11.531 1 98.25 281 ASN B C 1
ATOM 5049 O O . ASN B 1 281 ? 14.875 -37.062 -11.633 1 98.25 281 ASN B O 1
ATOM 5053 N N . ALA B 1 282 ? 16.344 -38.469 -12.469 1 98.31 282 ALA B N 1
ATOM 5054 C CA . ALA B 1 282 ? 15.719 -38.5 -13.789 1 98.31 282 ALA B CA 1
ATOM 5055 C C . ALA B 1 282 ? 14.297 -39.062 -13.719 1 98.31 282 ALA B C 1
ATOM 5057 O O . ALA B 1 282 ? 13.422 -38.625 -14.461 1 98.31 282 ALA B O 1
ATOM 5058 N N . ASP B 1 283 ? 14.109 -40 -12.867 1 98.19 283 ASP B N 1
ATOM 5059 C CA . ASP B 1 283 ? 12.781 -40.594 -12.727 1 98.19 283 ASP B CA 1
ATOM 5060 C C . ASP B 1 283 ? 11.773 -39.562 -12.203 1 98.19 283 ASP B C 1
ATOM 5062 O O . ASP B 1 283 ? 10.648 -39.469 -12.695 1 98.19 283 ASP B O 1
ATOM 5066 N N . GLU B 1 284 ? 12.227 -38.875 -11.219 1 98.06 284 GLU B N 1
ATOM 5067 C CA . GLU B 1 284 ? 11.375 -37.812 -10.664 1 98.06 284 GLU B CA 1
ATOM 5068 C C . GLU B 1 284 ? 11.062 -36.75 -11.711 1 98.06 284 GLU B C 1
ATOM 5070 O O . GLU B 1 284 ? 9.914 -36.312 -11.844 1 98.06 284 GLU B O 1
ATOM 5075 N N . TYR B 1 285 ? 12.062 -36.312 -12.438 1 98.56 285 TYR B N 1
ATOM 5076 C CA . TYR B 1 285 ? 11.852 -35.312 -13.469 1 98.56 285 TYR B CA 1
ATOM 5077 C C . TYR B 1 285 ? 10.875 -35.812 -14.523 1 98.56 285 TYR B C 1
ATOM 5079 O O . TYR B 1 285 ? 9.953 -35.094 -14.914 1 98.56 285 TYR B O 1
ATOM 5087 N N . ASN B 1 286 ? 11.07 -37 -14.961 1 97.88 286 ASN B N 1
ATOM 5088 C CA . ASN B 1 286 ? 10.203 -37.562 -15.984 1 97.88 286 ASN B CA 1
ATOM 5089 C C . ASN B 1 286 ? 8.758 -37.688 -15.492 1 97.88 286 ASN B C 1
ATOM 5091 O O . ASN B 1 286 ? 7.82 -37.438 -16.25 1 97.88 286 ASN B O 1
ATOM 5095 N N . LEU B 1 287 ? 8.656 -38.062 -14.258 1 97.62 287 LEU B N 1
ATOM 5096 C CA . LEU B 1 287 ? 7.32 -38.156 -13.664 1 97.62 287 LEU B CA 1
ATOM 5097 C C . LEU B 1 287 ? 6.633 -36.781 -13.664 1 97.62 287 LEU B C 1
ATOM 5099 O O . LEU B 1 287 ? 5.461 -36.688 -14.023 1 97.62 287 LEU B O 1
ATOM 5103 N N . ILE B 1 288 ? 7.355 -35.781 -13.258 1 98.06 288 ILE B N 1
ATOM 5104 C CA . ILE B 1 288 ? 6.816 -34.406 -13.195 1 98.06 288 ILE B CA 1
ATOM 5105 C C . ILE B 1 288 ? 6.441 -33.938 -14.602 1 98.06 288 ILE B C 1
ATOM 5107 O O . ILE B 1 288 ? 5.309 -33.5 -14.836 1 98.06 288 ILE B O 1
ATOM 5111 N N . LYS B 1 289 ? 7.324 -34.062 -15.547 1 97.75 289 LYS B N 1
ATOM 5112 C CA . LYS B 1 289 ? 7.125 -33.594 -16.906 1 97.75 289 LYS B CA 1
ATOM 5113 C C . LYS B 1 289 ? 5.945 -34.312 -17.578 1 97.75 289 LYS B C 1
ATOM 5115 O O . LYS B 1 289 ? 5.074 -33.656 -18.156 1 97.75 289 LYS B O 1
ATOM 5120 N N . THR B 1 290 ? 5.883 -35.625 -17.438 1 96.12 290 THR B N 1
ATOM 5121 C CA . THR B 1 290 ? 4.836 -36.406 -18.094 1 96.12 290 THR B CA 1
ATOM 5122 C C . THR B 1 290 ? 3.473 -36.094 -17.484 1 96.12 290 THR B C 1
ATOM 5124 O O . THR B 1 290 ? 2.471 -36 -18.188 1 96.12 290 THR B O 1
ATOM 5127 N N . THR B 1 291 ? 3.473 -35.969 -16.188 1 95.88 291 THR B N 1
ATOM 5128 C CA . THR B 1 291 ? 2.217 -35.656 -15.516 1 95.88 291 THR B CA 1
ATOM 5129 C C . THR B 1 291 ? 1.688 -34.312 -15.945 1 95.88 291 THR B C 1
ATOM 5131 O O . THR B 1 291 ? 0.524 -34.188 -16.328 1 95.88 291 THR B O 1
ATOM 5134 N N . ILE B 1 292 ? 2.521 -33.25 -15.93 1 96.75 292 ILE B N 1
ATOM 5135 C CA . ILE B 1 292 ? 2.1 -31.906 -16.281 1 96.75 292 ILE B CA 1
ATOM 5136 C C . ILE B 1 292 ? 1.679 -31.859 -17.75 1 96.75 292 ILE B C 1
ATOM 5138 O O . ILE B 1 292 ? 0.651 -31.266 -18.094 1 96.75 292 ILE B O 1
ATOM 5142 N N . LYS B 1 293 ? 2.379 -32.562 -18.609 1 95.31 293 LYS B N 1
ATOM 5143 C CA . LYS B 1 293 ? 2.074 -32.562 -20.031 1 95.31 293 LYS B CA 1
ATOM 5144 C C . LYS B 1 293 ? 0.788 -33.344 -20.328 1 95.31 293 LYS B C 1
ATOM 5146 O O . LYS B 1 293 ? 0.153 -33.125 -21.359 1 95.31 293 LYS B O 1
ATOM 5151 N N . SER B 1 294 ? 0.421 -34.219 -19.453 1 93.5 294 SER B N 1
ATOM 5152 C CA . SER B 1 294 ? -0.836 -34.938 -19.625 1 93.5 294 SER B CA 1
ATOM 5153 C C . SER B 1 294 ? -2.031 -34.031 -19.281 1 93.5 294 SER B C 1
ATOM 5155 O O . SER B 1 294 ? -3.15 -34.312 -19.734 1 93.5 294 SER B O 1
ATOM 5157 N N . ILE B 1 295 ? -1.823 -33.031 -18.531 1 93.06 295 ILE B N 1
ATOM 5158 C CA . ILE B 1 295 ? -2.895 -32.156 -18.062 1 93.06 295 ILE B CA 1
ATOM 5159 C C . ILE B 1 295 ? -2.941 -30.891 -18.906 1 93.06 295 ILE B C 1
ATOM 5161 O O . ILE B 1 295 ? -4.02 -30.391 -19.219 1 93.06 295 ILE B O 1
ATOM 5165 N N . PHE B 1 296 ? -1.745 -30.406 -19.281 1 95.44 296 PHE B N 1
ATOM 5166 C CA . PHE B 1 296 ? -1.64 -29.141 -20.016 1 95.44 296 PHE B CA 1
ATOM 5167 C C . PHE B 1 296 ? -1.154 -29.375 -21.438 1 95.44 296 PHE B C 1
ATOM 5169 O O . PHE B 1 296 ? -0.25 -30.188 -21.656 1 95.44 296 PHE B O 1
ATOM 5176 N N . GLU B 1 297 ? -1.761 -28.688 -22.391 1 92.19 297 GLU B N 1
ATOM 5177 C CA . GLU B 1 297 ? -1.324 -28.766 -23.781 1 92.19 297 GLU B CA 1
ATOM 5178 C C . GLU B 1 297 ? 0.069 -28.172 -23.969 1 92.19 297 GLU B C 1
ATOM 5180 O O . GLU B 1 297 ? 0.425 -27.203 -23.297 1 92.19 297 GLU B O 1
ATOM 5185 N N . ASP B 1 298 ? 0.762 -28.766 -24.891 1 93 298 ASP B N 1
ATOM 5186 C CA . ASP B 1 298 ? 2.096 -28.25 -25.188 1 93 298 ASP B CA 1
ATOM 5187 C C . ASP B 1 298 ? 2.021 -26.859 -25.844 1 93 298 ASP B C 1
ATOM 5189 O O . ASP B 1 298 ? 1.182 -26.625 -26.719 1 93 298 ASP B O 1
ATOM 5193 N N . VAL B 1 299 ? 2.836 -26 -25.359 1 95.44 299 VAL B N 1
ATOM 5194 C CA . VAL B 1 299 ? 2.955 -24.672 -25.938 1 95.44 299 VAL B CA 1
ATOM 5195 C C . VAL B 1 299 ? 4.262 -24.562 -26.734 1 95.44 299 VAL B C 1
ATOM 5197 O O . VAL B 1 299 ? 5.328 -24.906 -26.219 1 95.44 299 VAL B O 1
ATOM 5200 N N . THR B 1 300 ? 4.168 -24.141 -27.938 1 94.88 300 THR B N 1
ATOM 5201 C CA . THR B 1 300 ? 5.355 -24.016 -28.766 1 94.88 300 THR B CA 1
ATOM 5202 C C . THR B 1 300 ? 6.16 -22.781 -28.391 1 94.88 300 THR B C 1
ATOM 5204 O O . THR B 1 300 ? 5.652 -21.656 -28.469 1 94.88 300 THR B O 1
ATOM 5207 N N . ILE B 1 301 ? 7.344 -22.984 -27.984 1 95.94 301 ILE B N 1
ATOM 5208 C CA . ILE B 1 301 ? 8.305 -21.922 -27.719 1 95.94 301 ILE B CA 1
ATOM 5209 C C . ILE B 1 301 ? 9.469 -22.016 -28.703 1 95.94 301 ILE B C 1
ATOM 5211 O O . ILE B 1 301 ? 10.266 -22.953 -28.641 1 95.94 301 ILE B O 1
ATOM 5215 N N . LEU B 1 302 ? 9.531 -21.016 -29.578 1 94.62 302 LEU B N 1
ATOM 5216 C CA . LEU B 1 302 ? 10.562 -21.016 -30.625 1 94.62 302 LEU B CA 1
ATOM 5217 C C . LEU B 1 302 ? 11.883 -20.484 -30.062 1 94.62 302 LEU B C 1
ATOM 5219 O O . LEU B 1 302 ? 11.906 -19.844 -29.016 1 94.62 302 LEU B O 1
ATOM 5223 N N . ASP B 1 303 ? 12.945 -20.75 -30.766 1 94.31 303 ASP B N 1
ATOM 5224 C CA . ASP B 1 303 ? 14.258 -20.281 -30.344 1 94.31 303 ASP B CA 1
ATOM 5225 C C . ASP B 1 303 ? 14.289 -18.766 -30.219 1 94.31 303 ASP B C 1
ATOM 5227 O O . ASP B 1 303 ? 14.898 -18.219 -29.297 1 94.31 303 ASP B O 1
ATOM 5231 N N . ASN B 1 304 ? 13.617 -18.125 -31.094 1 94.31 304 ASN B N 1
ATOM 5232 C CA . ASN B 1 304 ? 13.625 -16.672 -31.094 1 94.31 304 ASN B CA 1
ATOM 5233 C C . ASN B 1 304 ? 12.766 -16.094 -29.969 1 94.31 304 ASN B C 1
ATOM 5235 O O . ASN B 1 304 ? 12.828 -14.898 -29.688 1 94.31 304 ASN B O 1
ATOM 5239 N N . ASP B 1 305 ? 12.023 -16.953 -29.297 1 95.94 305 ASP B N 1
ATOM 5240 C CA . ASP B 1 305 ? 11.211 -16.516 -28.172 1 95.94 305 ASP B CA 1
ATOM 5241 C C . ASP B 1 305 ? 12.039 -16.406 -26.906 1 95.94 305 ASP B C 1
ATOM 5243 O O . ASP B 1 305 ? 11.664 -15.711 -25.953 1 95.94 305 ASP B O 1
ATOM 5247 N N . ILE B 1 306 ? 13.102 -17.109 -26.859 1 94.94 306 ILE B N 1
ATOM 5248 C CA . ILE B 1 306 ? 13.805 -17.391 -25.609 1 94.94 306 ILE B CA 1
ATOM 5249 C C . ILE B 1 306 ? 14.5 -16.109 -25.125 1 94.94 306 ILE B C 1
ATOM 5251 O O . ILE B 1 306 ? 14.406 -15.758 -23.953 1 94.94 306 ILE B O 1
ATOM 5255 N N . GLN B 1 307 ? 15.156 -15.391 -25.969 1 92.5 307 GLN B N 1
ATOM 5256 C CA . GLN B 1 307 ? 15.891 -14.195 -25.547 1 92.5 307 GLN B CA 1
ATOM 5257 C C . GLN B 1 307 ? 14.945 -13.148 -24.969 1 92.5 307 GLN B C 1
ATOM 5259 O O . GLN B 1 307 ? 15.195 -12.609 -23.891 1 92.5 307 GLN B O 1
ATOM 5264 N N . PRO B 1 308 ? 13.812 -12.852 -25.703 1 93.06 308 PRO B N 1
ATOM 5265 C CA . PRO B 1 308 ? 12.867 -11.906 -25.109 1 93.06 308 PRO B CA 1
ATOM 5266 C C . PRO B 1 308 ? 12.352 -12.359 -23.734 1 93.06 308 PRO B C 1
ATOM 5268 O O . PRO B 1 308 ? 12.125 -11.531 -22.859 1 93.06 308 PRO B O 1
ATOM 5271 N N . ILE B 1 309 ? 12.18 -13.633 -23.562 1 94.12 309 ILE B N 1
ATOM 5272 C CA . ILE B 1 309 ? 11.719 -14.172 -22.297 1 94.12 309 ILE B CA 1
ATOM 5273 C C . ILE B 1 309 ? 12.781 -13.953 -21.219 1 94.12 309 ILE B C 1
ATOM 5275 O O . ILE B 1 309 ? 12.469 -13.531 -20.109 1 94.12 309 ILE B O 1
ATOM 5279 N N . LEU B 1 310 ? 14.016 -14.211 -21.578 1 90.81 310 LEU B N 1
ATOM 5280 C CA . LEU B 1 310 ? 15.125 -14.031 -20.641 1 90.81 310 LEU B CA 1
ATOM 5281 C C . LEU B 1 310 ? 15.266 -12.57 -20.234 1 90.81 310 LEU B C 1
ATOM 5283 O O . LEU B 1 310 ? 15.625 -12.266 -19.094 1 90.81 310 LEU B O 1
ATOM 5287 N N . GLU B 1 311 ? 14.969 -11.688 -21.125 1 87.31 311 GLU B N 1
ATOM 5288 C CA . GLU B 1 311 ? 15.062 -10.258 -20.859 1 87.31 311 GLU B CA 1
ATOM 5289 C C . GLU B 1 311 ? 14.039 -9.828 -19.812 1 87.31 311 GLU B C 1
ATOM 5291 O O . GLU B 1 311 ? 14.25 -8.852 -19.094 1 87.31 311 GLU B O 1
ATOM 5296 N N . LEU B 1 312 ? 13.008 -10.594 -19.734 1 87.94 312 LEU B N 1
ATOM 5297 C CA . LEU B 1 312 ? 11.953 -10.289 -18.781 1 87.94 312 LEU B CA 1
ATOM 5298 C C . LEU B 1 312 ? 12.328 -10.797 -17.391 1 87.94 312 LEU B C 1
ATOM 5300 O O . LEU B 1 312 ? 11.711 -10.398 -16.391 1 87.94 312 LEU B O 1
ATOM 5304 N N . LEU B 1 313 ? 13.32 -11.773 -17.375 1 82.69 313 LEU B N 1
ATOM 5305 C CA . LEU B 1 313 ? 13.797 -12.266 -16.094 1 82.69 313 LEU B CA 1
ATOM 5306 C C . LEU B 1 313 ? 14.68 -11.227 -15.406 1 82.69 313 LEU B C 1
ATOM 5308 O O . LEU B 1 313 ? 14.758 -11.195 -14.18 1 82.69 313 LEU B O 1
ATOM 5312 N N . ILE B 1 314 ? 15.477 -10.516 -16.297 1 61.94 314 ILE B N 1
ATOM 5313 C CA . ILE B 1 314 ? 16.453 -9.555 -15.789 1 61.94 314 ILE B CA 1
ATOM 5314 C C . ILE B 1 314 ? 15.742 -8.461 -15 1 61.94 314 ILE B C 1
ATOM 5316 O O . ILE B 1 314 ? 16.281 -7.949 -14.016 1 61.94 314 ILE B O 1
ATOM 5320 N N . HIS B 1 315 ? 14.547 -8.141 -15.492 1 53.41 315 HIS B N 1
ATOM 5321 C CA . HIS B 1 315 ? 13.906 -7.125 -14.664 1 53.41 315 HIS B CA 1
ATOM 5322 C C . HIS B 1 315 ? 13.555 -7.676 -13.289 1 53.41 315 HIS B C 1
ATOM 5324 O O . HIS B 1 315 ? 13.125 -6.926 -12.406 1 53.41 315 HIS B O 1
ATOM 5330 N N . ASP B 1 316 ? 13.531 -9.023 -13.258 1 47.06 316 ASP B N 1
ATOM 5331 C CA . ASP B 1 316 ? 13.531 -9.711 -11.969 1 47.06 316 ASP B CA 1
ATOM 5332 C C . ASP B 1 316 ? 14.953 -9.906 -11.445 1 47.06 316 ASP B C 1
ATOM 5334 O O . ASP B 1 316 ? 15.688 -10.766 -11.938 1 47.06 316 ASP B O 1
ATOM 5338 N N . LYS B 1 317 ? 15.336 -8.75 -11.211 1 41.56 317 LYS B N 1
ATOM 5339 C CA . LYS B 1 317 ? 16.75 -8.617 -10.844 1 41.56 317 LYS B CA 1
ATOM 5340 C C . LYS B 1 317 ? 17.141 -9.641 -9.781 1 41.56 317 LYS B C 1
ATOM 5342 O O . LYS B 1 317 ? 18.109 -9.445 -9.055 1 41.56 317 LYS B O 1
ATOM 5347 N N . LYS B 1 318 ? 16.281 -10.742 -9.477 1 38.78 318 LYS B N 1
ATOM 5348 C CA . LYS B 1 318 ? 16.953 -11.633 -8.539 1 38.78 318 LYS B CA 1
ATOM 5349 C C . LYS B 1 318 ? 18.438 -11.789 -8.891 1 38.78 318 LYS B C 1
ATOM 5351 O O . LYS B 1 318 ? 19.109 -12.664 -8.359 1 38.78 318 LYS B O 1
ATOM 5356 N N . ASN B 1 319 ? 18.734 -11.055 -9.977 1 41.66 319 ASN B N 1
ATOM 5357 C CA . ASN B 1 319 ? 20.094 -11.234 -10.469 1 41.66 319 ASN B CA 1
ATOM 5358 C C . ASN B 1 319 ? 21.109 -10.586 -9.531 1 41.66 319 ASN B C 1
ATOM 5360 O O . ASN B 1 319 ? 21.125 -9.367 -9.359 1 41.66 319 ASN B O 1
ATOM 5364 N N . GLU B 1 320 ? 21.062 -10.938 -8.531 1 41.62 320 GLU B N 1
ATOM 5365 C CA . GLU B 1 320 ? 22.328 -10.688 -7.836 1 41.62 320 GLU B CA 1
ATOM 5366 C C . GLU B 1 320 ? 23.516 -10.906 -8.766 1 41.62 320 GLU B C 1
ATOM 5368 O O . GLU B 1 320 ? 23.812 -12.039 -9.141 1 41.62 320 GLU B O 1
ATOM 5373 N N . TYR B 1 321 ? 24.172 -9.906 -9.133 1 46.5 321 TYR B N 1
ATOM 5374 C CA . TYR B 1 321 ? 25.469 -9.898 -9.812 1 46.5 321 TYR B CA 1
ATOM 5375 C C . TYR B 1 321 ? 25.391 -10.664 -11.125 1 46.5 321 TYR B C 1
ATOM 5377 O O . TYR B 1 321 ? 26.281 -11.477 -11.422 1 46.5 321 TYR B O 1
ATOM 5385 N N . GLY B 1 322 ? 24.141 -10.742 -11.961 1 57.09 322 GLY B N 1
ATOM 5386 C CA . GLY B 1 322 ? 24.094 -11.5 -13.195 1 57.09 322 GLY B CA 1
ATOM 5387 C C . GLY B 1 322 ? 23.422 -12.852 -13.047 1 57.09 322 GLY B C 1
ATOM 5388 O O . GLY B 1 322 ? 23.297 -13.594 -14.023 1 57.09 322 GLY B O 1
ATOM 5389 N N . THR B 1 323 ? 23.094 -13.312 -11.891 1 70.31 323 THR B N 1
ATOM 5390 C CA . THR B 1 323 ? 22.469 -14.609 -11.648 1 70.31 323 THR B CA 1
ATOM 5391 C C . THR B 1 323 ? 21.031 -14.438 -11.148 1 70.31 323 THR B C 1
ATOM 5393 O O . THR B 1 323 ? 20.719 -13.453 -10.477 1 70.31 323 THR B O 1
ATOM 5396 N N . ILE B 1 324 ? 20.156 -15.375 -11.602 1 84.06 324 ILE B N 1
ATOM 5397 C CA . ILE B 1 324 ? 18.75 -15.375 -11.211 1 84.06 324 ILE B CA 1
ATOM 5398 C C . ILE B 1 324 ? 18.531 -16.391 -10.094 1 84.06 324 ILE B C 1
ATOM 5400 O O . ILE B 1 324 ? 19.062 -17.5 -10.141 1 84.06 324 ILE B O 1
ATOM 5404 N N . GLN B 1 325 ? 17.844 -15.953 -9.109 1 88.69 325 GLN B N 1
ATOM 5405 C CA . GLN B 1 325 ? 17.547 -16.844 -7.996 1 88.69 325 GLN B CA 1
ATOM 5406 C C . GLN B 1 325 ? 16.234 -17.609 -8.242 1 88.69 325 GLN B C 1
ATOM 5408 O O . GLN B 1 325 ? 15.234 -17.031 -8.656 1 88.69 325 GLN B O 1
ATOM 5413 N N . PHE B 1 326 ? 16.344 -18.906 -7.996 1 95 326 PHE B N 1
ATOM 5414 C CA . PHE B 1 326 ? 15.188 -19.781 -8.211 1 95 326 PHE B CA 1
ATOM 5415 C C . PHE B 1 326 ? 14.828 -20.531 -6.938 1 95 326 PHE B C 1
ATOM 5417 O O . PHE B 1 326 ? 15.68 -20.734 -6.074 1 95 326 PHE B O 1
ATOM 5424 N N . ALA B 1 327 ? 13.594 -20.812 -6.82 1 97.12 327 ALA B N 1
ATOM 5425 C CA . ALA B 1 327 ? 13.148 -21.906 -5.957 1 97.12 327 ALA B CA 1
ATOM 5426 C C . ALA B 1 327 ? 13.078 -23.219 -6.73 1 97.12 327 ALA B C 1
ATOM 5428 O O . ALA B 1 327 ? 12.352 -23.328 -7.723 1 97.12 327 ALA B O 1
ATOM 5429 N N . LEU B 1 328 ? 13.875 -24.188 -6.277 1 98.56 328 LEU B N 1
ATOM 5430 C CA . LEU B 1 328 ? 13.961 -25.438 -7.012 1 98.56 328 LEU B CA 1
ATOM 5431 C C . LEU B 1 328 ? 13.523 -26.609 -6.133 1 98.56 328 LEU B C 1
ATOM 5433 O O . LEU B 1 328 ? 13.656 -26.547 -4.91 1 98.56 328 LEU B O 1
ATOM 5437 N N . ILE B 1 329 ? 12.984 -27.625 -6.805 1 98.31 329 ILE B N 1
ATOM 5438 C CA . ILE B 1 329 ? 12.562 -28.812 -6.062 1 98.31 329 ILE B CA 1
ATOM 5439 C C . ILE B 1 329 ? 13.781 -29.625 -5.656 1 98.31 329 ILE B C 1
ATOM 5441 O O . ILE B 1 329 ? 14.727 -29.766 -6.43 1 98.31 329 ILE B O 1
ATOM 5445 N N . GLU B 1 330 ? 13.781 -30.094 -4.438 1 98.5 330 GLU B N 1
ATOM 5446 C CA . GLU B 1 330 ? 14.781 -31 -3.893 1 98.5 330 GLU B CA 1
ATOM 5447 C C . GLU B 1 330 ? 14.156 -32.344 -3.484 1 98.5 330 GLU B C 1
ATOM 5449 O O . GLU B 1 330 ? 14.164 -32.688 -2.305 1 98.5 330 GLU B O 1
ATOM 5454 N N . GLY B 1 331 ? 13.688 -33.062 -4.504 1 98.25 331 GLY B N 1
ATOM 5455 C CA . GLY B 1 331 ? 12.781 -34.188 -4.32 1 98.25 331 GLY B CA 1
ATOM 5456 C C . GLY B 1 331 ? 11.32 -33.75 -4.277 1 98.25 331 GLY B C 1
ATOM 5457 O O . GLY B 1 331 ? 10.984 -32.688 -3.768 1 98.25 331 GLY B O 1
ATOM 5458 N N . ILE B 1 332 ? 10.469 -34.625 -4.84 1 98.06 332 ILE B N 1
ATOM 5459 C CA . ILE B 1 332 ? 9.047 -34.312 -4.824 1 98.06 332 ILE B CA 1
ATOM 5460 C C . ILE B 1 332 ? 8.57 -34.156 -3.385 1 98.06 332 ILE B C 1
ATOM 5462 O O . ILE B 1 332 ? 8.797 -35 -2.543 1 98.06 332 ILE B O 1
ATOM 5466 N N . GLY B 1 333 ? 8.031 -33.031 -3.084 1 98.19 333 GLY B N 1
ATOM 5467 C CA . GLY B 1 333 ? 7.543 -32.719 -1.744 1 98.19 333 GLY B CA 1
ATOM 5468 C C . GLY B 1 333 ? 8.492 -31.859 -0.946 1 98.19 333 GLY B C 1
ATOM 5469 O O . GLY B 1 333 ? 8.195 -31.484 0.19 1 98.19 333 GLY B O 1
ATOM 5470 N N . ASN B 1 334 ? 9.578 -31.5 -1.587 1 98 334 ASN B N 1
ATOM 5471 C CA . ASN B 1 334 ? 10.578 -30.672 -0.929 1 98 334 ASN B CA 1
ATOM 5472 C C . ASN B 1 334 ? 11.125 -29.594 -1.868 1 98 334 ASN B C 1
ATOM 5474 O O . ASN B 1 334 ? 11.062 -29.75 -3.09 1 98 334 ASN B O 1
ATOM 5478 N N . ILE B 1 335 ? 11.688 -28.547 -1.274 1 97.62 335 ILE B N 1
ATOM 5479 C CA . ILE B 1 335 ? 12.086 -27.391 -2.084 1 97.62 335 ILE B CA 1
ATOM 5480 C C . ILE B 1 335 ? 13.383 -26.812 -1.538 1 97.62 335 ILE B C 1
ATOM 5482 O O . ILE B 1 335 ? 13.703 -26.969 -0.358 1 97.62 335 ILE B O 1
ATOM 5486 N N . LYS B 1 336 ? 14.164 -26.25 -2.334 1 97.62 336 LYS B N 1
ATOM 5487 C CA . LYS B 1 336 ? 15.367 -25.484 -2.02 1 97.62 336 LYS B CA 1
ATOM 5488 C C . LYS B 1 336 ? 15.297 -24.094 -2.619 1 97.62 336 LYS B C 1
ATOM 5490 O O . LYS B 1 336 ? 15.203 -23.938 -3.84 1 97.62 336 LYS B O 1
ATOM 5495 N N . ILE B 1 337 ? 15.375 -23.062 -1.761 1 95.88 337 ILE B N 1
ATOM 5496 C CA . ILE B 1 337 ? 15.195 -21.688 -2.221 1 95.88 337 ILE B CA 1
ATOM 5497 C C . ILE B 1 337 ? 16.547 -21.047 -2.502 1 95.88 337 ILE B C 1
ATOM 5499 O O . ILE B 1 337 ? 17.594 -21.625 -2.184 1 95.88 337 ILE B O 1
ATOM 5503 N N . ASN B 1 338 ? 16.625 -19.969 -3.156 1 92.5 338 ASN B N 1
ATOM 5504 C CA . ASN B 1 338 ? 17.781 -19.141 -3.408 1 92.5 338 ASN B CA 1
ATOM 5505 C C . ASN B 1 338 ? 18.859 -19.891 -4.188 1 92.5 338 ASN B C 1
ATOM 5507 O O . ASN B 1 338 ? 20.031 -19.891 -3.803 1 92.5 338 ASN B O 1
ATOM 5511 N N . GLN B 1 339 ? 18.453 -20.547 -5.207 1 94.31 339 GLN B N 1
ATOM 5512 C CA . GLN B 1 339 ? 19.375 -21.25 -6.082 1 94.31 339 GLN B CA 1
ATOM 5513 C C . GLN B 1 339 ? 19.75 -20.391 -7.289 1 94.31 339 GLN B C 1
ATOM 5515 O O . GLN B 1 339 ? 18.891 -20.078 -8.117 1 94.31 339 GLN B O 1
ATOM 5520 N N . SER B 1 340 ? 21.016 -20.094 -7.375 1 92.62 340 SER B N 1
ATOM 5521 C CA . SER B 1 340 ? 21.5 -19.297 -8.492 1 92.62 340 SER B CA 1
ATOM 5522 C C . SER B 1 340 ? 21.609 -20.125 -9.766 1 92.62 340 SER B C 1
ATOM 5524 O O . SER B 1 340 ? 22.156 -21.219 -9.75 1 92.62 340 SER B O 1
ATOM 5526 N N . VAL B 1 341 ? 21.078 -19.609 -10.82 1 93.88 341 VAL B N 1
ATOM 5527 C CA . VAL B 1 341 ? 21.062 -20.312 -12.086 1 93.88 341 VAL B CA 1
ATOM 5528 C C . VAL B 1 341 ? 21.578 -19.406 -13.203 1 93.88 341 VAL B C 1
ATOM 5530 O O . VAL B 1 341 ? 21.156 -18.25 -13.305 1 93.88 341 VAL B O 1
ATOM 5533 N N . GLU B 1 342 ? 22.453 -19.875 -14.016 1 90.19 342 GLU B N 1
ATOM 5534 C CA . GLU B 1 342 ? 23 -19.125 -15.148 1 90.19 342 GLU B CA 1
ATOM 5535 C C . GLU B 1 342 ? 22.094 -19.266 -16.375 1 90.19 342 GLU B C 1
ATOM 5537 O O . GLU B 1 342 ? 21.375 -20.266 -16.516 1 90.19 342 GLU B O 1
ATOM 5542 N N . ASN B 1 343 ? 22.25 -18.406 -17.312 1 90 343 ASN B N 1
ATOM 5543 C CA . ASN B 1 343 ? 21.422 -18.375 -18.516 1 90 343 ASN B CA 1
ATOM 5544 C C . ASN B 1 343 ? 21.594 -19.641 -19.359 1 90 343 ASN B C 1
ATOM 5546 O O . ASN B 1 343 ? 20.641 -20.094 -20 1 90 343 ASN B O 1
ATOM 5550 N N . GLU B 1 344 ? 22.781 -20.094 -19.375 1 93 344 GLU B N 1
ATOM 5551 C CA . GLU B 1 344 ? 23.047 -21.281 -20.188 1 93 344 GLU B CA 1
ATOM 5552 C C . GLU B 1 344 ? 22.188 -22.469 -19.75 1 93 344 GLU B C 1
ATOM 5554 O O . GLU B 1 344 ? 21.703 -23.234 -20.578 1 93 344 GLU B O 1
ATOM 5559 N N . LEU B 1 345 ? 22.078 -22.609 -18.484 1 95.88 345 LEU B N 1
ATOM 5560 C CA . LEU B 1 345 ? 21.266 -23.703 -17.969 1 95.88 345 LEU B CA 1
ATOM 5561 C C . LEU B 1 345 ? 19.781 -23.469 -18.297 1 95.88 345 LEU B C 1
ATOM 5563 O O . LEU B 1 345 ? 19.047 -24.422 -18.562 1 95.88 345 LEU B O 1
ATOM 5567 N N . ILE B 1 346 ? 19.312 -22.266 -18.266 1 95.5 346 ILE B N 1
ATOM 5568 C CA . ILE B 1 346 ? 17.938 -21.922 -18.625 1 95.5 346 ILE B CA 1
ATOM 5569 C C . ILE B 1 346 ? 17.688 -22.297 -20.094 1 95.5 346 ILE B C 1
ATOM 5571 O O . ILE B 1 346 ? 16.641 -22.844 -20.422 1 95.5 346 ILE B O 1
ATOM 5575 N N . LEU B 1 347 ? 18.656 -22.016 -20.938 1 94.88 347 LEU B N 1
ATOM 5576 C CA . LEU B 1 347 ? 18.547 -22.359 -22.344 1 94.88 347 LEU B CA 1
ATOM 5577 C C . LEU B 1 347 ? 18.438 -23.875 -22.547 1 94.88 347 LEU B C 1
ATOM 5579 O O . LEU B 1 347 ? 17.641 -24.328 -23.375 1 94.88 347 LEU B O 1
ATOM 5583 N N . ARG B 1 348 ? 19.188 -24.625 -21.797 1 97 348 ARG B N 1
ATOM 5584 C CA . ARG B 1 348 ? 19.109 -26.078 -21.875 1 97 348 ARG B CA 1
ATOM 5585 C C . ARG B 1 348 ? 17.734 -26.578 -21.422 1 97 348 ARG B C 1
ATOM 5587 O O . ARG B 1 348 ? 17.219 -27.547 -21.984 1 97 348 ARG B O 1
ATOM 5594 N N . ALA B 1 349 ? 17.219 -25.969 -20.438 1 97.94 349 ALA B N 1
ATOM 5595 C CA . ALA B 1 349 ? 15.891 -26.328 -19.969 1 97.94 349 ALA B CA 1
ATOM 5596 C C . ALA B 1 349 ? 14.844 -26.109 -21.047 1 97.94 349 ALA B C 1
ATOM 5598 O O . ALA B 1 349 ? 13.977 -26.969 -21.266 1 97.94 349 ALA B O 1
ATOM 5599 N N . PHE B 1 350 ? 14.945 -24.984 -21.781 1 97.44 350 PHE B N 1
ATOM 5600 C CA . PHE B 1 350 ? 14.016 -24.703 -22.875 1 97.44 350 PHE B CA 1
ATOM 5601 C C . PHE B 1 350 ? 14.164 -25.734 -23.984 1 97.44 350 PHE B C 1
ATOM 5603 O O . PHE B 1 350 ? 13.172 -26.172 -24.578 1 97.44 350 PHE B O 1
ATOM 5610 N N . ASN B 1 351 ? 15.344 -26.094 -24.281 1 96.25 351 ASN B N 1
ATOM 5611 C CA . ASN B 1 351 ? 15.578 -27.094 -25.312 1 96.25 351 ASN B CA 1
ATOM 5612 C C . ASN B 1 351 ? 15 -28.453 -24.922 1 96.25 351 ASN B C 1
ATOM 5614 O O . ASN B 1 351 ? 14.445 -29.172 -25.75 1 96.25 351 ASN B O 1
ATOM 5618 N N . ASP B 1 352 ? 15.172 -28.797 -23.672 1 97.06 352 ASP B N 1
ATOM 5619 C CA . ASP B 1 352 ? 14.609 -30.062 -23.188 1 97.06 352 ASP B CA 1
ATOM 5620 C C . ASP B 1 352 ? 13.086 -30.047 -23.25 1 97.06 352 ASP B C 1
ATOM 5622 O O . ASP B 1 352 ? 12.461 -31.062 -23.562 1 97.06 352 ASP B O 1
ATOM 5626 N N . TYR B 1 353 ? 12.477 -28.953 -22.906 1 96.38 353 TYR B N 1
ATOM 5627 C CA . TYR B 1 353 ? 11.023 -28.797 -22.938 1 96.38 353 TYR B CA 1
ATOM 5628 C C . TYR B 1 353 ? 10.461 -29.125 -24.312 1 96.38 353 TYR B C 1
ATOM 5630 O O . TYR B 1 353 ? 9.383 -29.719 -24.422 1 96.38 353 TYR B O 1
ATOM 5638 N N . LYS B 1 354 ? 11.203 -28.75 -25.359 1 89.94 354 LYS B N 1
ATOM 5639 C CA . LYS B 1 354 ? 10.773 -28.953 -26.734 1 89.94 354 LYS B CA 1
ATOM 5640 C C . LYS B 1 354 ? 10.844 -30.422 -27.125 1 89.94 354 LYS B C 1
ATOM 5642 O O . LYS B 1 354 ? 10.227 -30.828 -28.109 1 89.94 354 LYS B O 1
ATOM 5647 N N . SER B 1 355 ? 11.617 -31.141 -26.406 1 82.69 355 SER B N 1
ATOM 5648 C CA . SER B 1 355 ? 11.828 -32.562 -26.734 1 82.69 355 SER B CA 1
ATOM 5649 C C . SER B 1 355 ? 10.734 -33.438 -26.125 1 82.69 355 SER B C 1
ATOM 5651 O O . SER B 1 355 ? 10.211 -34.312 -26.797 1 82.69 355 SER B O 1
#

Secondary structure (DSSP, 8-state):
---EE-SSSEEEEHHHHHHHHHHHHHHS--S-EEEEEEHHHHHHTHHHHGGG----SPEEEEEE--SGGG-BHHHHHHHHHHHHHTT--TT-EEEEEESHHHHHHHHHHHHHBTT--EEEEEE-SHHIIIIITSSSEEEEEETTEEEEEEEE---SEEEE-GGGGGGS-HHHHHHHHHHHHHHHHHH-HHHHHTTTTGGG--HHHHHHHHHHHHHHHHHHHHH-TTSSSGGGGGGTTHHHHHHHHHHHHH-TTSPPPPHHHHHHHHHHHHHHHHHHTTSS-HHHHHHHHHHHHHHS------HHHHHHHHHHHHTS---BTTBEEEEEESSTT-EEEEEEE-HHHHHHHHHHHH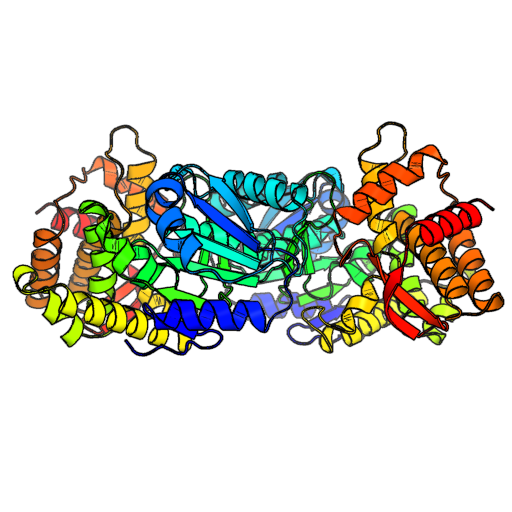-/---EE-SSSEEEEHHHHHHHHHHHHHHS--S-EEEEEEHHHHHHTHHHHGGG----SPEEEEEE--SGGG-BHHHHHHHHHHHHHTT--TT-EEEEEESHHHHHHHHHHHHHBTT--EEEEEE-SHHIIIIITSSSEEEEEETTEEEEEEEE---SEEEE-GGGGGGS-HHHHHHHHHHHHHHHHHH-HHHHHTTTTGGG--HHHHHHHHHHHHHHHHHHHHH-TTSSSGGGGGGTTHHHHHHHHHHHHH-TTSPPPPHHHHHHHHHHHHHHHHHHTTSS-HHHHHHHHHHHHHHS------HHHHHHHHHHHHTS---BTTBEEEEEESSTT-EEEEEEE-HHHHHHHHHHHH-